Protein AF-0000000084752776 (afdb_homodimer)

Foldseek 3Di:
DVVVLVVQCVVQVVVVHHSVVVVVVVVVDDDDDPCRVVVVVVVVPPQDAPDPFPCSSVVVVLVVLVLVLLVLLLVLLCCQLVDPPDALVSLLVSLLSNLVSLVVLLVSLCCLQVPGDLVSCVPRVVVVPPDDPLLSCSLLSSLLQLAALVLQAFPVLVVVADPDHDLVSSVVRGLSQQLAADPVVRDGDPNVVVSCVVCVVVSSVSNVVSPCRHNQSSVVVHDPNDPSSLVSLVSSQCSSLASSLVSVLVSCCSNPVDPPPPDPCPSVVSVSLSSQSNRSLRGSHVVSDDPVCSNCGNPDPPD/DVVVLVVQCVVQVVVVHHSVVVVVVVVVDDDDDPCRVVVVVVVVPPQDAPDPFPCSSVVVVLVVLVLVLLVLLLVLLCCQLVDPPDALVSLLVSLLSNLVSLVVLLVCLCCLLVPGDLVSCVPRVVVCPPDDPLLSCSLLSSLLQLAALVLQAFPVLVVVADPDHDLVSSVVRGLSQLLAADPVVRDGDPNVVVSCVVCVVVSSVSSVVSPCRHNQSSVVVHDPRDPSSLVSLVSSQCSSLASSLVSVLVSCCSNPVDPPPPDPCPPVVSVSLSSQSNRSLRGSHVVSDDPVCSNCGNPDPPD

Structure (mmCIF, N/CA/C/O backbone):
data_AF-0000000084752776-model_v1
#
loop_
_entity.id
_entity.type
_entity.pdbx_description
1 polymer 'Tryptophan 23-dioxygenase'
#
loop_
_atom_site.group_PDB
_atom_site.id
_atom_site.type_symbol
_atom_site.label_atom_id
_atom_site.label_alt_id
_atom_site.label_comp_id
_atom_site.label_asym_id
_atom_site.label_entity_id
_atom_site.label_seq_id
_atom_site.pdbx_PDB_ins_code
_atom_site.Cartn_x
_atom_site.Cartn_y
_atom_site.Cartn_z
_atom_site.occupancy
_atom_site.B_iso_or_equiv
_atom_site.auth_seq_id
_atom_site.auth_comp_id
_atom_site.auth_asym_id
_atom_site.auth_atom_id
_atom_site.pdbx_PDB_model_num
ATOM 1 N N . MET A 1 1 ? -37.875 -9.945 -2.047 1 73.75 1 MET A N 1
ATOM 2 C CA . MET A 1 1 ? -37.656 -9.312 -3.342 1 73.75 1 MET A CA 1
ATOM 3 C C . MET A 1 1 ? -38.594 -8.133 -3.537 1 73.75 1 MET A C 1
ATOM 5 O O . MET A 1 1 ? -38.156 -7.043 -3.928 1 73.75 1 MET A O 1
ATOM 9 N N . THR A 1 2 ? -39.781 -8.414 -3.049 1 79.06 2 THR A N 1
ATOM 10 C CA . THR A 1 2 ? -40.75 -7.344 -3.248 1 79.06 2 THR A CA 1
ATOM 11 C C . THR A 1 2 ? -40.438 -6.16 -2.338 1 79.06 2 THR A C 1
ATOM 13 O O . THR A 1 2 ? -40.5 -5.008 -2.771 1 79.06 2 THR A O 1
ATOM 16 N N . ASP A 1 3 ? -40.062 -6.496 -1.168 1 90.19 3 ASP A N 1
ATOM 17 C CA . ASP A 1 3 ? -39.75 -5.438 -0.215 1 90.19 3 ASP A CA 1
ATOM 18 C C . ASP A 1 3 ? -38.531 -4.633 -0.671 1 90.19 3 ASP A C 1
ATOM 20 O O . ASP A 1 3 ? -38.531 -3.4 -0.626 1 90.19 3 ASP A O 1
ATOM 24 N N . THR A 1 4 ? -37.625 -5.281 -1.154 1 90.88 4 THR A N 1
ATOM 25 C CA . THR A 1 4 ? -36.406 -4.621 -1.638 1 90.88 4 THR A CA 1
ATOM 26 C C . THR A 1 4 ? -36.719 -3.73 -2.836 1 90.88 4 THR A C 1
ATOM 28 O O . THR A 1 4 ? -36.219 -2.611 -2.934 1 90.88 4 THR A O 1
ATOM 31 N N . ILE A 1 5 ? -37.562 -4.168 -3.711 1 90.62 5 ILE A N 1
ATOM 32 C CA . ILE A 1 5 ? -37.938 -3.404 -4.898 1 90.62 5 ILE A CA 1
ATOM 33 C C . ILE A 1 5 ? -38.656 -2.131 -4.48 1 90.62 5 ILE A C 1
ATOM 35 O O . ILE A 1 5 ? -38.406 -1.055 -5.023 1 90.62 5 ILE A O 1
ATOM 39 N N . ASP A 1 6 ? -39.531 -2.328 -3.543 1 92.12 6 ASP A N 1
ATOM 40 C CA . ASP A 1 6 ? -40.25 -1.165 -3.035 1 92.12 6 ASP A CA 1
ATOM 41 C C . ASP A 1 6 ? -39.281 -0.14 -2.438 1 92.12 6 ASP A C 1
ATOM 43 O O . ASP A 1 6 ? -39.469 1.065 -2.627 1 92.12 6 ASP A O 1
ATOM 47 N N . GLN A 1 7 ? -38.344 -0.666 -1.756 1 92.69 7 GLN A N 1
ATOM 48 C CA . GLN A 1 7 ? -37.344 0.21 -1.159 1 92.69 7 GLN A CA 1
ATOM 49 C C . GLN A 1 7 ? -36.531 0.943 -2.234 1 92.69 7 GLN A C 1
ATOM 51 O O . GLN A 1 7 ? -36.219 2.123 -2.08 1 92.69 7 GLN A O 1
ATOM 56 N N . ILE A 1 8 ? -36.281 0.275 -3.311 1 91.94 8 ILE A N 1
ATOM 57 C CA . ILE A 1 8 ? -35.562 0.863 -4.426 1 91.94 8 ILE A CA 1
ATOM 58 C C . ILE A 1 8 ? -36.406 1.953 -5.082 1 91.94 8 ILE A C 1
ATOM 60 O O . ILE A 1 8 ? -35.906 3.057 -5.336 1 91.94 8 ILE A O 1
ATOM 64 N N . ILE A 1 9 ? -37.594 1.617 -5.281 1 91.88 9 ILE A N 1
ATOM 65 C CA . ILE A 1 9 ? -38.5 2.568 -5.906 1 91.88 9 ILE A CA 1
ATOM 66 C C . ILE A 1 9 ? -38.625 3.82 -5.039 1 91.88 9 ILE A C 1
ATOM 68 O O . ILE A 1 9 ? -38.5 4.941 -5.539 1 91.88 9 ILE A O 1
ATOM 72 N N . ASN A 1 10 ? -38.75 3.627 -3.73 1 93.06 10 ASN A N 1
ATOM 73 C CA . ASN A 1 10 ? -38.875 4.746 -2.799 1 93.06 10 ASN A CA 1
ATOM 74 C C . ASN A 1 10 ? -37.594 5.598 -2.783 1 93.06 10 ASN A C 1
ATOM 76 O O . ASN A 1 10 ? -37.688 6.828 -2.756 1 93.06 10 ASN A O 1
ATOM 80 N N . LYS A 1 11 ? -36.5 4.945 -2.771 1 91.94 11 LYS A N 1
ATOM 81 C CA . LYS A 1 11 ? -35.219 5.652 -2.764 1 91.94 11 LYS A CA 1
ATOM 82 C C . LYS A 1 11 ? -35.125 6.617 -3.939 1 91.94 11 LYS A C 1
ATOM 84 O O . LYS A 1 11 ? -34.844 7.805 -3.752 1 91.94 11 LYS A O 1
ATOM 89 N N . TYR A 1 12 ? -35.438 6.137 -5.148 1 91.19 12 TYR A N 1
ATOM 90 C CA . TYR A 1 12 ? -35.25 6.953 -6.34 1 91.19 12 TYR A CA 1
ATOM 91 C C . TYR A 1 12 ? -36.344 8 -6.469 1 91.19 12 TYR A C 1
ATOM 93 O O . TYR A 1 12 ? -36.125 9.102 -6.961 1 91.19 12 TYR A O 1
ATOM 101 N N . GLN A 1 13 ? -37.531 7.625 -6.035 1 91.25 13 GLN A N 1
ATOM 102 C CA . GLN A 1 13 ? -38.594 8.617 -6.016 1 91.25 13 GLN A CA 1
ATOM 103 C C . GLN A 1 13 ? -38.25 9.773 -5.082 1 91.25 13 GLN A C 1
ATOM 105 O O . GLN A 1 13 ? -38.469 10.938 -5.426 1 91.25 13 GLN A O 1
ATOM 110 N N . GLU A 1 14 ? -37.688 9.438 -3.93 1 93.19 14 GLU A N 1
ATOM 111 C CA . GLU A 1 14 ? -37.281 10.453 -2.967 1 93.19 14 GLU A CA 1
ATOM 112 C C . GLU A 1 14 ? -36.188 11.352 -3.537 1 93.19 14 GLU A C 1
ATOM 114 O O . GLU A 1 14 ? -36.094 12.531 -3.195 1 93.19 14 GLU A O 1
ATOM 119 N N . MET A 1 15 ? -35.469 10.812 -4.41 1 93.31 15 MET A N 1
ATOM 120 C CA . MET A 1 15 ? -34.406 11.57 -5.031 1 93.31 15 MET A CA 1
ATOM 121 C C . MET A 1 15 ? -34.906 12.383 -6.211 1 93.31 15 MET A C 1
ATOM 123 O O . MET A 1 15 ? -34.156 13.156 -6.816 1 93.31 15 MET A O 1
ATOM 127 N N . GLY A 1 16 ? -36.156 12.141 -6.535 1 93.12 16 GLY A N 1
ATOM 128 C CA . GLY A 1 16 ? -36.75 12.844 -7.664 1 93.12 16 GLY A CA 1
ATOM 129 C C . GLY A 1 16 ? -36.406 12.203 -9 1 93.12 16 GLY A C 1
ATOM 130 O O . GLY A 1 16 ? -36.438 12.875 -10.039 1 93.12 16 GLY A O 1
ATOM 131 N N . GLU A 1 17 ? -36.031 10.961 -8.852 1 92.44 17 GLU A N 1
ATOM 132 C CA . GLU A 1 17 ? -35.656 10.234 -10.055 1 92.44 17 GLU A CA 1
ATOM 133 C C . GLU A 1 17 ? -36.719 9.203 -10.438 1 92.44 17 GLU A C 1
ATOM 135 O O . GLU A 1 17 ? -37.562 8.844 -9.609 1 92.44 17 GLU A O 1
ATOM 140 N N . ASN A 1 18 ? -36.625 8.781 -11.695 1 92.12 18 ASN A N 1
ATOM 141 C CA . ASN A 1 18 ? -37.531 7.742 -12.18 1 92.12 18 ASN A CA 1
ATOM 142 C C . ASN A 1 18 ? -36.969 6.348 -11.906 1 92.12 18 ASN A C 1
ATOM 144 O O . ASN A 1 18 ? -36.062 5.895 -12.586 1 92.12 18 ASN A O 1
ATOM 148 N N . PRO A 1 19 ? -37.562 5.66 -11.016 1 92.12 19 PRO A N 1
ATOM 149 C CA . PRO A 1 19 ? -37.062 4.332 -10.656 1 92.12 19 PRO A CA 1
ATOM 150 C C . PRO A 1 19 ? -37.031 3.371 -11.844 1 92.12 19 PRO A C 1
ATOM 152 O O . PRO A 1 19 ? -36.156 2.5 -11.922 1 92.12 19 PRO A O 1
ATOM 155 N N . GLU A 1 20 ? -37.906 3.488 -12.664 1 90.5 20 GLU A N 1
ATOM 156 C CA . GLU A 1 20 ? -38 2.6 -13.82 1 90.5 20 GLU A CA 1
ATOM 157 C C . GLU A 1 20 ? -36.719 2.682 -14.656 1 90.5 20 GLU A C 1
ATOM 159 O O . GLU A 1 20 ? -36.25 1.67 -15.188 1 90.5 20 GLU A O 1
ATOM 164 N N . THR A 1 21 ? -36.25 3.789 -14.836 1 91.56 21 THR A N 1
ATOM 165 C CA . THR A 1 21 ? -35.031 3.988 -15.609 1 91.56 21 THR A CA 1
ATOM 166 C C . THR A 1 21 ? -33.875 3.223 -14.984 1 91.56 21 THR A C 1
ATOM 168 O O . THR A 1 21 ? -33.094 2.584 -15.695 1 91.56 21 THR A O 1
ATOM 171 N N . TYR A 1 22 ? -33.75 3.328 -13.75 1 88.31 22 TYR A N 1
ATOM 172 C CA . TYR A 1 22 ? -32.656 2.652 -13.055 1 88.31 22 TYR A CA 1
ATOM 173 C C . TYR A 1 22 ? -32.844 1.14 -13.102 1 88.31 22 TYR A C 1
ATOM 175 O O . TYR A 1 22 ? -31.875 0.4 -13.281 1 88.31 22 TYR A O 1
ATOM 183 N N . LEU A 1 23 ? -34.031 0.71 -12.961 1 90.19 23 LEU A N 1
ATOM 184 C CA . LEU A 1 23 ? -34.312 -0.716 -13.062 1 90.19 23 LEU A CA 1
ATOM 185 C C . LEU A 1 23 ? -34.031 -1.225 -14.477 1 90.19 23 LEU A C 1
ATOM 187 O O . LEU A 1 23 ? -33.469 -2.311 -14.641 1 90.19 23 LEU A O 1
ATOM 191 N N . GLN A 1 24 ? -34.375 -0.447 -15.469 1 89.19 24 GLN A N 1
ATOM 192 C CA . GLN A 1 24 ? -34.031 -0.801 -16.844 1 89.19 24 GLN A CA 1
ATOM 193 C C . GLN A 1 24 ? -32.531 -0.841 -17.078 1 89.19 24 GLN A C 1
ATOM 195 O O . GLN A 1 24 ? -32.031 -1.688 -17.812 1 89.19 24 GLN A O 1
ATOM 200 N N . GLY A 1 25 ? -31.922 0.096 -16.484 1 88.94 25 GLY A N 1
ATOM 201 C CA . GLY A 1 25 ? -30.469 0.099 -16.562 1 88.94 25 GLY A CA 1
ATOM 202 C C . GLY A 1 25 ? -29.844 -1.157 -15.984 1 88.94 25 GLY A C 1
ATOM 203 O O . GLY A 1 25 ? -28.859 -1.662 -16.531 1 88.94 25 GLY A O 1
ATOM 204 N N . LEU A 1 26 ? -30.391 -1.55 -14.859 1 87.75 26 LEU A N 1
ATOM 205 C CA . LEU A 1 26 ? -29.875 -2.748 -14.195 1 87.75 26 LEU A CA 1
ATOM 206 C C . LEU A 1 26 ? -29.922 -3.949 -15.141 1 87.75 26 LEU A C 1
ATOM 208 O O . LEU A 1 26 ? -29.094 -4.852 -15.047 1 87.75 26 LEU A O 1
ATOM 212 N N . LEU A 1 27 ? -30.875 -3.912 -16.031 1 87.19 27 LEU A N 1
ATOM 213 C CA . LEU A 1 27 ? -31.016 -4.992 -17 1 87.19 27 LEU A CA 1
ATOM 214 C C . LEU A 1 27 ? -29.781 -5.07 -17.906 1 87.19 27 LEU A C 1
ATOM 216 O O . LEU A 1 27 ? -29.438 -6.148 -18.406 1 87.19 27 LEU A O 1
ATOM 220 N N . HIS A 1 28 ? -29.156 -3.998 -18.125 1 88.56 28 HIS A N 1
ATOM 221 C CA . HIS A 1 28 ? -28.031 -3.928 -19.062 1 88.56 28 HIS A CA 1
ATOM 222 C C . HIS A 1 28 ? -26.719 -3.738 -18.328 1 88.56 28 HIS A C 1
ATOM 224 O O . HIS A 1 28 ? -25.641 -3.721 -18.953 1 88.56 28 HIS A O 1
ATOM 230 N N . ALA A 1 29 ? -26.797 -3.521 -17.047 1 86.25 29 ALA A N 1
ATOM 231 C CA . ALA A 1 29 ? -25.594 -3.24 -16.266 1 86.25 29 ALA A CA 1
ATOM 232 C C . ALA A 1 29 ? -24.688 -4.465 -16.203 1 86.25 29 ALA A C 1
ATOM 234 O O . ALA A 1 29 ? -25.156 -5.578 -15.961 1 86.25 29 ALA A O 1
ATOM 235 N N . ALA A 1 30 ? -23.484 -4.238 -16.5 1 87.12 30 ALA A N 1
ATOM 236 C CA . ALA A 1 30 ? -22.484 -5.305 -16.344 1 87.12 30 ALA A CA 1
ATOM 237 C C . ALA A 1 30 ? -22.016 -5.41 -14.898 1 87.12 30 ALA A C 1
ATOM 239 O O . ALA A 1 30 ? -21.781 -4.395 -14.234 1 87.12 30 ALA A O 1
ATOM 240 N N . PRO A 1 31 ? -21.891 -6.625 -14.43 1 87.62 31 PRO A N 1
ATOM 241 C CA . PRO A 1 31 ? -21.328 -6.777 -13.078 1 87.62 31 PRO A CA 1
ATOM 242 C C . PRO A 1 31 ? -19.906 -6.258 -12.961 1 87.62 31 PRO A C 1
ATOM 244 O O . PRO A 1 31 ? -19.125 -6.383 -13.906 1 87.62 31 PRO A O 1
ATOM 247 N N . ILE A 1 32 ? -19.609 -5.668 -11.836 1 90.56 32 ILE A N 1
ATOM 248 C CA . ILE A 1 32 ? -18.297 -5.074 -11.617 1 90.56 32 ILE A CA 1
ATOM 249 C C . ILE A 1 32 ? -17.266 -6.176 -11.398 1 90.56 32 ILE A C 1
ATOM 251 O O . ILE A 1 32 ? -17.594 -7.242 -10.867 1 90.56 32 ILE A O 1
ATOM 255 N N . THR A 1 33 ? -16.094 -5.973 -11.883 1 92.44 33 THR A N 1
ATOM 256 C CA . THR A 1 33 ? -14.977 -6.891 -11.68 1 92.44 33 THR A CA 1
ATOM 257 C C . THR A 1 33 ? -13.984 -6.336 -10.664 1 92.44 33 THR A C 1
ATOM 259 O O . THR A 1 33 ? -14 -5.141 -10.367 1 92.44 33 THR A O 1
ATOM 262 N N . TYR A 1 34 ? -13.141 -7.215 -10.156 1 95.38 34 TYR A N 1
ATOM 263 C CA . TYR A 1 34 ? -12.125 -6.836 -9.172 1 95.38 34 TYR A CA 1
ATOM 264 C C . TYR A 1 34 ? -11.195 -5.766 -9.727 1 95.38 34 TYR A C 1
ATOM 266 O O . TYR A 1 34 ? -10.922 -4.766 -9.062 1 95.38 34 TYR A O 1
ATOM 274 N N . TRP A 1 35 ? -10.719 -5.91 -10.945 1 96.38 35 TRP A N 1
ATOM 275 C CA . TRP A 1 35 ? -9.719 -5 -11.492 1 96.38 35 TRP A CA 1
ATOM 276 C C . TRP A 1 35 ? -10.336 -3.641 -11.805 1 96.38 35 TRP A C 1
ATOM 278 O O . TRP A 1 35 ? -9.656 -2.615 -11.742 1 96.38 35 TRP A O 1
ATOM 288 N N . ASP A 1 36 ? -11.602 -3.6 -12.086 1 95 36 ASP A N 1
ATOM 289 C CA . ASP A 1 36 ? -12.273 -2.316 -12.289 1 95 36 ASP A CA 1
ATOM 290 C C . ASP A 1 36 ? -12.516 -1.61 -10.953 1 95 36 ASP A C 1
ATOM 292 O O . ASP A 1 36 ? -12.344 -0.395 -10.852 1 95 36 ASP A O 1
ATOM 296 N N . TYR A 1 37 ? -12.953 -2.365 -9.984 1 96.19 37 TYR A N 1
ATOM 297 C CA . TYR A 1 37 ? -13.281 -1.825 -8.672 1 96.19 37 TYR A CA 1
ATOM 298 C C . TYR A 1 37 ? -12.047 -1.275 -7.98 1 96.19 37 TYR A C 1
ATOM 300 O O . TYR A 1 37 ? -12.086 -0.196 -7.383 1 96.19 37 TYR A O 1
ATOM 308 N N . ILE A 1 38 ? -10.898 -1.976 -8.094 1 96.19 38 ILE A N 1
ATOM 309 C CA . ILE A 1 38 ? -9.672 -1.632 -7.395 1 96.19 38 ILE A CA 1
ATOM 310 C C . ILE A 1 38 ? -8.828 -0.698 -8.258 1 96.19 38 ILE A C 1
ATOM 312 O O . ILE A 1 38 ? -7.922 -0.025 -7.758 1 96.19 38 ILE A O 1
ATOM 316 N N . GLY A 1 39 ? -9.078 -0.619 -9.555 1 97.31 39 GLY A N 1
ATOM 317 C CA . GLY A 1 39 ? -8.211 0.114 -10.469 1 97.31 39 GLY A CA 1
ATOM 318 C C . GLY A 1 39 ? -6.855 -0.533 -10.648 1 97.31 39 GLY A C 1
ATOM 319 O O . GLY A 1 39 ? -5.832 0.154 -10.664 1 97.31 39 GLY A O 1
ATOM 320 N N . VAL A 1 40 ? -6.855 -1.887 -10.859 1 97.44 40 VAL A N 1
ATOM 321 C CA . VAL A 1 40 ? -5.633 -2.68 -10.797 1 97.44 40 VAL A CA 1
ATOM 322 C C . VAL A 1 40 ? -4.695 -2.268 -11.93 1 97.44 40 VAL A C 1
ATOM 324 O O . VAL A 1 40 ? -3.51 -2.016 -11.703 1 97.44 40 VAL A O 1
ATOM 327 N N . ASP A 1 41 ? -5.23 -2.131 -13.148 1 97.5 41 ASP A N 1
ATOM 328 C CA . ASP A 1 41 ? -4.383 -1.854 -14.305 1 97.5 41 ASP A CA 1
ATOM 329 C C . ASP A 1 41 ? -3.684 -0.505 -14.156 1 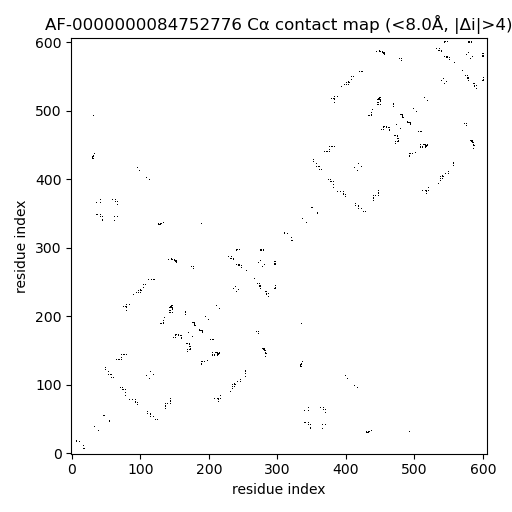97.5 41 ASP A C 1
ATOM 331 O O . ASP A 1 41 ? -2.471 -0.403 -14.359 1 97.5 41 ASP A O 1
ATOM 335 N N . THR A 1 42 ? -4.418 0.521 -13.805 1 97.88 42 THR A N 1
ATOM 336 C CA . THR A 1 42 ? -3.838 1.845 -13.609 1 97.88 42 THR A CA 1
ATOM 337 C C . THR A 1 42 ? -2.867 1.844 -12.43 1 97.88 42 THR A C 1
ATOM 339 O O . THR A 1 42 ? -1.751 2.355 -12.539 1 97.88 42 THR A O 1
ATOM 342 N N . LEU A 1 43 ? -3.273 1.238 -11.336 1 98.5 43 LEU A N 1
ATOM 343 C CA . LEU A 1 43 ? -2.457 1.155 -10.133 1 98.5 43 LEU A CA 1
ATOM 344 C C . LEU A 1 43 ? -1.09 0.554 -10.438 1 98.5 43 LEU A C 1
ATOM 346 O O . LEU A 1 43 ? -0.059 1.116 -10.062 1 98.5 43 LEU A O 1
ATOM 350 N N . LEU A 1 44 ? -1.061 -0.551 -11.172 1 97.81 44 LEU A N 1
ATOM 351 C CA . LEU A 1 44 ? 0.166 -1.306 -11.406 1 97.81 44 LEU A CA 1
ATOM 352 C C . LEU A 1 44 ? 0.979 -0.684 -12.531 1 97.81 44 LEU A C 1
ATOM 354 O O . LEU A 1 44 ? 2.123 -1.078 -12.773 1 97.81 44 LEU A O 1
ATOM 358 N N . SER A 1 45 ? 0.412 0.328 -13.18 1 97.25 45 SER A N 1
ATOM 359 C CA . SER A 1 45 ? 1.129 1.008 -14.25 1 97.25 45 SER A CA 1
ATOM 360 C C . SER A 1 45 ? 1.832 2.26 -13.742 1 97.25 45 SER A C 1
ATOM 362 O O . SER A 1 45 ? 2.621 2.875 -14.461 1 97.25 45 SER A O 1
ATOM 364 N N . LEU A 1 46 ? 1.683 2.602 -12.539 1 97.56 46 LEU A N 1
ATOM 365 C CA . LEU A 1 46 ? 2.158 3.873 -12 1 97.56 46 LEU A CA 1
ATOM 366 C C . LEU A 1 46 ? 3.645 3.801 -11.672 1 97.56 46 LEU A C 1
ATOM 368 O O . LEU A 1 46 ? 4.285 4.828 -11.438 1 97.56 46 LEU A O 1
ATOM 372 N N . GLN A 1 47 ? 4.23 2.607 -11.562 1 97.75 47 GLN A N 1
ATOM 373 C CA . GLN A 1 47 ? 5.656 2.471 -11.281 1 97.75 47 GLN A CA 1
ATOM 374 C C . GLN A 1 47 ? 6.488 2.697 -12.539 1 97.75 47 GLN A C 1
ATOM 376 O O . GLN A 1 47 ? 6.625 1.793 -13.367 1 97.75 47 GLN A O 1
ATOM 381 N N . ARG A 1 48 ? 7.074 3.881 -12.68 1 95.75 48 ARG A N 1
ATOM 382 C CA . ARG A 1 48 ? 7.852 4.277 -13.852 1 95.75 48 ARG A CA 1
ATOM 383 C C . ARG A 1 48 ? 9.273 4.66 -13.469 1 95.75 48 ARG A C 1
ATOM 385 O O . ARG A 1 48 ? 9.602 5.844 -13.391 1 95.75 48 ARG A O 1
ATOM 392 N N . PRO A 1 49 ? 10.102 3.654 -13.266 1 96.06 49 PRO A N 1
ATOM 393 C CA . PRO A 1 49 ? 11.484 3.949 -12.898 1 96.06 49 PRO A CA 1
ATOM 394 C C . PRO A 1 49 ? 12.219 4.773 -13.953 1 96.06 49 PRO A C 1
ATOM 396 O O . PRO A 1 49 ? 11.922 4.656 -15.148 1 96.06 49 PRO A O 1
ATOM 399 N N . ARG A 1 50 ? 13.227 5.574 -13.562 1 94.5 50 ARG A N 1
ATOM 400 C CA . ARG A 1 50 ? 14 6.453 -14.43 1 94.5 50 ARG A CA 1
ATOM 401 C C . ARG A 1 50 ? 15.359 5.852 -14.742 1 94.5 50 ARG A C 1
ATOM 403 O O . ARG A 1 50 ? 16.125 6.418 -15.531 1 94.5 50 ARG A O 1
ATOM 410 N N . THR A 1 51 ? 15.68 4.773 -14.039 1 95.38 51 THR A N 1
ATOM 411 C CA . THR A 1 51 ? 16.953 4.082 -14.219 1 95.38 51 THR A CA 1
ATOM 412 C C . THR A 1 51 ? 16.734 2.586 -14.43 1 95.38 51 THR A C 1
ATOM 414 O O . THR A 1 51 ? 15.625 2.08 -14.211 1 95.38 51 THR A O 1
ATOM 417 N N . PRO A 1 52 ? 17.719 1.88 -14.93 1 94.75 52 PRO A N 1
ATOM 418 C CA . PRO A 1 52 ? 17.562 0.436 -15.133 1 94.75 52 PRO A CA 1
ATOM 419 C C . PRO A 1 52 ? 17.719 -0.358 -13.836 1 94.75 52 PRO A C 1
ATOM 421 O O . PRO A 1 52 ? 17.594 -1.586 -13.844 1 94.75 52 PRO A O 1
ATOM 424 N N . PHE A 1 53 ? 17.969 0.316 -12.719 1 95 53 PHE A N 1
ATOM 425 C CA . PHE A 1 53 ? 18.172 -0.381 -11.453 1 95 53 PHE A CA 1
ATOM 426 C C . PHE A 1 53 ? 16.859 -0.964 -10.953 1 95 53 PHE A C 1
ATOM 428 O O . PHE A 1 53 ? 15.867 -0.245 -10.812 1 95 53 PHE A O 1
ATOM 435 N N . LYS A 1 54 ? 16.812 -2.262 -10.625 1 95.56 54 LYS A N 1
ATOM 436 C CA . LYS A 1 54 ? 15.594 -2.986 -10.258 1 95.56 54 LYS A CA 1
ATOM 437 C C . LYS A 1 54 ? 15.023 -2.465 -8.945 1 95.56 54 LYS A C 1
ATOM 439 O O . LYS A 1 54 ? 13.805 -2.396 -8.773 1 95.56 54 LYS A O 1
ATOM 444 N N . ASP A 1 55 ? 15.836 -2.006 -8.078 1 95.69 55 ASP A N 1
ATOM 445 C CA . ASP A 1 55 ? 15.375 -1.61 -6.75 1 95.69 55 ASP A CA 1
ATOM 446 C C . ASP A 1 55 ? 14.68 -0.252 -6.793 1 95.69 55 ASP A C 1
ATOM 448 O O . ASP A 1 55 ? 14 0.136 -5.84 1 95.69 55 ASP A O 1
ATOM 452 N N . GLU A 1 56 ? 14.867 0.527 -7.875 1 96.38 56 GLU A N 1
ATOM 453 C CA . GLU A 1 56 ? 14.109 1.77 -8.016 1 96.38 56 GLU A CA 1
ATOM 454 C C . GLU A 1 56 ? 12.609 1.505 -8.016 1 96.38 56 GLU A C 1
ATOM 456 O O . GLU A 1 56 ? 11.836 2.299 -7.48 1 96.38 56 GLU A O 1
ATOM 461 N N . THR A 1 57 ? 12.258 0.362 -8.602 1 97.25 57 THR A N 1
ATOM 462 C CA . THR A 1 57 ? 10.844 -0.01 -8.609 1 97.25 57 THR A CA 1
ATOM 463 C C . THR A 1 57 ? 10.336 -0.226 -7.188 1 97.25 57 THR A C 1
ATOM 465 O O . THR A 1 57 ? 9.234 0.208 -6.848 1 97.25 57 THR A O 1
ATOM 468 N N . ILE A 1 58 ? 11.086 -0.858 -6.359 1 96.25 58 ILE A N 1
ATOM 469 C CA . ILE A 1 58 ? 10.719 -1.09 -4.969 1 96.25 58 ILE A CA 1
ATOM 470 C C . ILE A 1 58 ? 10.562 0.246 -4.246 1 96.25 58 ILE A C 1
ATOM 472 O O . ILE A 1 58 ? 9.641 0.427 -3.453 1 96.25 58 ILE A O 1
ATOM 476 N N . PHE A 1 59 ? 11.477 1.213 -4.555 1 95.94 59 PHE A N 1
ATOM 477 C CA . PHE A 1 59 ? 11.438 2.545 -3.961 1 95.94 59 PHE A CA 1
ATOM 478 C C . PHE A 1 59 ? 10.117 3.24 -4.285 1 95.94 59 PHE A C 1
ATOM 480 O O . PHE A 1 59 ? 9.477 3.816 -3.404 1 95.94 59 PHE A O 1
ATOM 487 N N . ILE A 1 60 ? 9.711 3.145 -5.496 1 97.31 60 ILE A N 1
ATOM 488 C CA . ILE A 1 60 ? 8.477 3.77 -5.945 1 97.31 60 ILE A CA 1
ATOM 489 C C . ILE A 1 60 ? 7.281 3.105 -5.258 1 97.31 60 ILE A C 1
ATOM 491 O O . ILE A 1 60 ? 6.414 3.787 -4.711 1 97.31 60 ILE A O 1
ATOM 495 N N . LEU A 1 61 ? 7.27 1.792 -5.273 1 97.81 61 LEU A N 1
ATOM 496 C CA . LEU A 1 61 ? 6.172 1.03 -4.688 1 97.81 61 LEU A CA 1
ATOM 497 C C . LEU A 1 61 ? 6.035 1.331 -3.199 1 97.81 61 LEU A C 1
ATOM 499 O O . LEU A 1 61 ? 4.922 1.489 -2.691 1 97.81 61 LEU A O 1
ATOM 503 N N . TYR A 1 62 ? 7.137 1.414 -2.502 1 96.12 62 TYR A N 1
ATOM 504 C CA . TYR A 1 62 ? 7.133 1.718 -1.076 1 96.12 62 TYR A CA 1
ATOM 505 C C . TYR A 1 62 ? 6.473 3.062 -0.806 1 96.12 62 TYR A C 1
ATOM 507 O O . TYR A 1 62 ? 5.637 3.182 0.093 1 96.12 62 TYR A O 1
ATOM 515 N N . HIS A 1 63 ? 6.859 4.051 -1.578 1 97 63 HIS A N 1
ATOM 516 C CA . HIS A 1 63 ? 6.305 5.383 -1.372 1 97 63 HIS A CA 1
ATOM 517 C C . HIS A 1 63 ? 4.824 5.43 -1.738 1 97 63 HIS A C 1
ATOM 519 O O . HIS A 1 63 ? 4.051 6.168 -1.125 1 97 63 HIS A O 1
ATOM 525 N N . GLN A 1 64 ? 4.41 4.645 -2.732 1 98.25 64 GLN A N 1
ATOM 526 C CA . GLN A 1 64 ? 2.994 4.562 -3.08 1 98.25 64 GLN A CA 1
ATOM 527 C C . GLN A 1 64 ? 2.188 3.922 -1.954 1 98.25 64 GLN A C 1
ATOM 529 O O . GLN A 1 64 ? 1.099 4.395 -1.618 1 98.25 64 GLN A O 1
ATOM 534 N N . VAL A 1 65 ? 2.689 2.844 -1.346 1 97.62 65 VAL A N 1
ATOM 535 C CA . VAL A 1 65 ? 2.045 2.24 -0.184 1 97.62 65 VAL A CA 1
ATOM 536 C C . VAL A 1 65 ? 1.932 3.27 0.938 1 97.62 65 VAL A C 1
ATOM 538 O O . VAL A 1 65 ? 0.885 3.385 1.58 1 97.62 65 VAL A O 1
ATOM 541 N N . THR A 1 66 ? 3.014 4.047 1.157 1 96.94 66 THR A N 1
ATOM 542 C CA . THR A 1 66 ? 3.033 5.078 2.191 1 96.94 66 THR A CA 1
ATOM 543 C C . THR A 1 66 ? 1.927 6.102 1.958 1 96.94 66 THR A C 1
ATOM 545 O O . THR A 1 66 ? 1.178 6.434 2.879 1 96.94 66 THR A O 1
ATOM 548 N N . GLU A 1 67 ? 1.784 6.562 0.713 1 98.44 67 GLU A N 1
ATOM 549 C CA . GLU A 1 67 ? 0.755 7.543 0.373 1 98.44 67 GLU A CA 1
ATOM 550 C C . GLU A 1 67 ? -0.642 6.98 0.623 1 98.44 67 GLU A C 1
ATOM 552 O O . GLU A 1 67 ? -1.531 7.699 1.086 1 98.44 67 GLU A O 1
ATOM 557 N N . LEU A 1 68 ? -0.838 5.723 0.295 1 98.5 68 LEU A N 1
ATOM 558 C CA . LEU A 1 68 ? -2.146 5.109 0.5 1 98.5 68 LEU A CA 1
ATOM 559 C C . LEU A 1 68 ? -2.463 4.992 1.986 1 98.5 68 LEU A C 1
ATOM 561 O O . LEU A 1 68 ? -3.602 5.219 2.402 1 98.5 68 LEU A O 1
ATOM 565 N N . LEU A 1 69 ? -1.478 4.621 2.82 1 97.62 69 LEU A N 1
ATOM 566 C CA . LEU A 1 69 ? -1.675 4.531 4.262 1 97.62 69 LEU A CA 1
ATOM 567 C C . LEU A 1 69 ? -1.978 5.906 4.855 1 97.62 69 LEU A C 1
ATOM 569 O O . LEU A 1 69 ? -2.832 6.031 5.734 1 97.62 69 LEU A O 1
ATOM 573 N N . LEU A 1 70 ? -1.281 6.945 4.348 1 98.5 70 LEU A N 1
ATOM 574 C CA . LEU A 1 70 ? -1.55 8.305 4.801 1 98.5 70 LEU A CA 1
ATOM 575 C C . LEU A 1 70 ? -2.961 8.734 4.418 1 98.5 70 LEU A C 1
ATOM 577 O O . LEU A 1 70 ? -3.633 9.43 5.188 1 98.5 70 LEU A O 1
ATOM 581 N N . LYS A 1 71 ? -3.377 8.336 3.281 1 98.56 71 LYS A N 1
ATOM 582 C CA . LYS A 1 71 ? -4.742 8.656 2.865 1 98.56 71 LYS A CA 1
ATOM 583 C C . LYS A 1 71 ? -5.766 7.977 3.771 1 98.56 71 LYS A C 1
ATOM 585 O O . LYS A 1 71 ? -6.816 8.547 4.066 1 98.56 71 LYS A O 1
ATOM 590 N N . MET A 1 72 ? -5.496 6.711 4.184 1 97.62 72 MET A N 1
ATOM 591 C CA . MET A 1 72 ? -6.379 6.035 5.129 1 97.62 72 MET A CA 1
ATOM 592 C C . MET A 1 72 ? -6.52 6.84 6.414 1 97.62 72 MET A C 1
ATOM 594 O O . MET A 1 72 ? -7.629 7.027 6.918 1 97.62 72 MET A O 1
ATOM 598 N N . MET A 1 73 ? -5.398 7.336 6.906 1 98.25 73 MET A N 1
ATOM 599 C CA . MET A 1 73 ? -5.41 8.125 8.133 1 98.25 73 MET A CA 1
ATOM 600 C C . MET A 1 73 ? -6.211 9.406 7.953 1 98.25 73 MET A C 1
ATOM 602 O O . MET A 1 73 ? -7.07 9.727 8.773 1 98.25 73 MET A O 1
ATOM 606 N N . ARG A 1 74 ? -5.906 10.086 6.887 1 98.56 74 ARG A N 1
ATOM 607 C CA . ARG A 1 74 ? -6.617 11.328 6.605 1 98.56 74 ARG A CA 1
ATOM 608 C C . ARG A 1 74 ? -8.117 11.094 6.5 1 98.56 74 ARG A C 1
ATOM 610 O O . ARG A 1 74 ? -8.914 11.875 7.023 1 98.56 74 ARG A O 1
ATOM 617 N N . HIS A 1 75 ? -8.492 10 5.859 1 97.81 75 HIS A N 1
ATOM 618 C CA . HIS A 1 75 ? -9.891 9.625 5.684 1 97.81 75 HIS A CA 1
ATOM 619 C C . HIS A 1 75 ? -10.586 9.461 7.027 1 97.81 75 HIS A C 1
ATOM 621 O O . HIS A 1 75 ? -11.711 9.938 7.219 1 97.81 75 HIS A O 1
ATOM 627 N N . GLU A 1 76 ? -9.93 8.805 7.969 1 97.5 76 GLU A N 1
ATOM 628 C CA . GLU A 1 76 ? -10.484 8.609 9.305 1 97.5 76 GLU A CA 1
ATOM 629 C C . GLU A 1 76 ? -10.602 9.938 10.047 1 97.5 76 GLU A C 1
ATOM 631 O O . GLU A 1 76 ? -11.641 10.242 10.641 1 97.5 76 GLU A O 1
ATOM 636 N N . LEU A 1 77 ? -9.562 10.734 9.984 1 98.62 77 LEU A N 1
ATOM 637 C CA . LEU A 1 77 ? -9.477 11.969 10.758 1 98.62 77 LEU A CA 1
ATOM 638 C C . LEU A 1 77 ? -10.5 12.992 10.25 1 98.62 77 LEU A C 1
ATOM 640 O O . LEU A 1 77 ? -11.094 13.719 11.047 1 98.62 77 LEU A O 1
ATOM 644 N N . GLU A 1 78 ? -10.695 13.055 8.961 1 98.38 78 GLU A N 1
ATOM 645 C CA . GLU A 1 78 ? -11.656 13.992 8.383 1 98.38 78 GLU A CA 1
ATOM 646 C C . GLU A 1 78 ? -13.07 13.711 8.891 1 98.38 78 GLU A C 1
ATOM 648 O O . GLU A 1 78 ? -13.859 14.641 9.07 1 98.38 78 GLU A O 1
ATOM 653 N N . GLN A 1 79 ? -13.383 12.445 9.148 1 96.81 79 GLN A N 1
ATOM 654 C CA . GLN A 1 79 ? -14.703 12.086 9.656 1 96.81 79 GLN A CA 1
ATOM 655 C C . GLN A 1 79 ? -14.906 12.594 11.078 1 96.81 79 GLN A C 1
ATOM 657 O O . GLN A 1 79 ? -16.047 12.812 11.508 1 96.81 79 GLN A O 1
ATOM 662 N N . LEU A 1 80 ? -13.828 12.727 11.805 1 97.38 80 LEU A N 1
ATOM 663 C CA . LEU A 1 80 ? -13.914 13.25 13.164 1 97.38 80 LEU A CA 1
ATOM 664 C C . LEU A 1 80 ? -13.945 14.773 13.164 1 97.38 80 LEU A C 1
ATOM 666 O O . LEU A 1 80 ? -14.781 15.383 13.836 1 97.38 80 LEU A O 1
ATOM 670 N N . VAL A 1 81 ? -13.109 15.375 12.359 1 97.62 81 VAL A N 1
ATOM 671 C CA . VAL A 1 81 ? -12.891 16.812 12.359 1 97.62 81 VAL A CA 1
ATOM 672 C C . VAL A 1 81 ? -14.094 17.531 11.742 1 97.62 81 VAL A C 1
ATOM 674 O O . VAL A 1 81 ? -14.516 18.578 12.211 1 97.62 81 VAL A O 1
ATOM 677 N N . TYR A 1 82 ? -14.711 16.938 10.727 1 96.06 82 TYR A N 1
ATOM 678 C CA . TYR A 1 82 ? -15.797 17.594 10.008 1 96.06 82 TYR A CA 1
ATOM 679 C C . TYR A 1 82 ? -17.141 17.234 10.625 1 96.06 82 TYR A C 1
ATOM 681 O O . TYR A 1 82 ? -18.188 17.734 10.188 1 96.06 82 TYR A O 1
ATOM 689 N N . ARG A 1 83 ? -17.109 16.453 11.625 1 92.69 83 ARG A N 1
ATOM 690 C CA . ARG A 1 83 ? -18.359 16.062 12.273 1 92.69 83 ARG A CA 1
ATOM 691 C C . ARG A 1 83 ? -18.609 16.891 13.531 1 92.69 83 ARG A C 1
ATOM 693 O O . ARG A 1 83 ? -17.672 17.172 14.289 1 92.69 83 ARG A O 1
ATOM 700 N N . GLU A 1 84 ? -19.859 17.203 13.719 1 89.81 84 GLU A N 1
ATOM 701 C CA . GLU A 1 84 ? -20.25 17.875 14.961 1 89.81 84 GLU A CA 1
ATOM 702 C C . GLU A 1 84 ? -20.609 16.859 16.031 1 89.81 84 GLU A C 1
ATOM 704 O O . GLU A 1 84 ? -21.188 15.812 15.742 1 89.81 84 GLU A O 1
ATOM 709 N N . GLY A 1 85 ? -20.25 17.078 17.266 1 86.69 85 GLY A N 1
ATOM 710 C CA . GLY A 1 85 ? -20.672 16.266 18.391 1 86.69 85 GLY A CA 1
ATOM 711 C C . GLY A 1 85 ? -20.016 14.898 18.422 1 86.69 85 GLY A C 1
ATOM 712 O O . GLY A 1 85 ? -20.688 13.883 18.641 1 86.69 85 GLY A O 1
ATOM 713 N N . VAL A 1 86 ? -18.75 14.875 18.219 1 88.69 86 VAL A N 1
ATOM 714 C CA . VAL A 1 86 ? -18.016 13.617 18.266 1 88.69 86 VAL A CA 1
ATOM 715 C C . VAL A 1 86 ? -17.922 13.133 19.719 1 88.69 86 VAL A C 1
ATOM 717 O O . VAL A 1 86 ? -17.578 13.898 20.609 1 88.69 86 VAL A O 1
ATOM 720 N N . ASP A 1 87 ? -18.391 11.852 19.906 1 88.75 87 ASP A N 1
ATOM 721 C CA . ASP A 1 87 ? -18.219 11.312 21.25 1 88.75 87 ASP A CA 1
ATOM 722 C C . ASP A 1 87 ? -16.906 10.57 21.391 1 88.75 87 ASP A C 1
ATOM 724 O O . ASP A 1 87 ? -16.188 10.359 20.406 1 88.75 87 ASP A O 1
ATOM 728 N N . TRP A 1 88 ? -16.609 10.18 22.672 1 91.88 88 TRP A N 1
ATOM 729 C CA . TRP A 1 88 ? -15.297 9.633 22.969 1 91.88 88 TRP A CA 1
ATOM 730 C C . TRP A 1 88 ? -15.125 8.258 22.328 1 91.88 88 TRP A C 1
ATOM 732 O O . TRP A 1 88 ? -14.016 7.895 21.922 1 91.88 88 TRP A O 1
ATOM 742 N N . GLU A 1 89 ? -16.203 7.504 22.141 1 92 89 GLU A N 1
ATOM 743 C CA . GLU A 1 89 ? -16.109 6.168 21.547 1 92 89 GLU A CA 1
ATOM 744 C C . GLU A 1 89 ? -15.766 6.238 20.062 1 92 89 GLU A C 1
ATOM 746 O O . GLU A 1 89 ? -14.945 5.457 19.578 1 92 89 GLU A O 1
ATOM 751 N N . GLN A 1 90 ? -16.406 7.168 19.406 1 92.25 90 GLN A N 1
ATOM 752 C CA . GLN A 1 90 ? -16.125 7.367 17.984 1 92.25 90 GLN A CA 1
ATOM 753 C C . GLN A 1 90 ? -14.68 7.809 17.766 1 92.25 90 GLN A C 1
ATOM 755 O O . GLN A 1 90 ? -14 7.301 16.875 1 92.25 90 GLN A O 1
ATOM 760 N N . MET A 1 91 ? -14.266 8.742 18.578 1 96.19 91 MET A N 1
ATOM 761 C CA . MET A 1 91 ? -12.891 9.227 18.469 1 96.19 91 MET A CA 1
ATOM 762 C C . MET A 1 91 ? -11.891 8.102 18.734 1 96.19 91 MET A C 1
ATOM 764 O O . MET A 1 91 ? -10.938 7.918 17.984 1 96.19 91 MET A O 1
ATOM 768 N N . ALA A 1 92 ? -12.18 7.332 19.797 1 96.06 92 ALA A N 1
ATOM 769 C CA . ALA A 1 92 ? -11.289 6.223 20.141 1 96.06 92 ALA A CA 1
ATOM 770 C C . ALA A 1 92 ? -11.203 5.211 19 1 96.06 92 ALA A C 1
ATOM 772 O O . ALA A 1 92 ? -10.117 4.758 18.656 1 96.06 92 ALA A O 1
ATOM 773 N N . THR A 1 93 ? -12.297 4.914 18.391 1 94.44 93 THR A N 1
ATOM 774 C CA . THR A 1 93 ? -12.367 3.924 17.328 1 94.44 93 THR A CA 1
ATOM 775 C C . THR A 1 93 ? -11.531 4.367 16.125 1 94.44 93 THR A C 1
ATOM 777 O O . THR A 1 93 ? -10.688 3.617 15.633 1 94.44 93 THR A O 1
ATOM 780 N N . LYS A 1 94 ? -11.727 5.551 15.695 1 96.44 94 LYS A N 1
ATOM 781 C CA . LYS A 1 94 ? -11.062 6.039 14.492 1 96.44 94 LYS A CA 1
ATOM 782 C C . LYS A 1 94 ? -9.578 6.281 14.75 1 96.44 94 LYS A C 1
ATOM 784 O O . LYS A 1 94 ? -8.742 6.004 13.891 1 96.44 94 LYS A O 1
ATOM 789 N N . VAL A 1 95 ? -9.227 6.766 15.914 1 97.88 95 VAL A N 1
ATOM 790 C CA . VAL A 1 95 ? -7.824 7.008 16.234 1 97.88 95 VAL A CA 1
ATOM 791 C C . VAL A 1 95 ? -7.09 5.676 16.375 1 97.88 95 VAL A C 1
ATOM 793 O O . VAL A 1 95 ? -5.926 5.555 16 1 97.88 95 VAL A O 1
ATOM 796 N N . LYS A 1 96 ? -7.762 4.672 16.922 1 96.81 96 LYS A N 1
ATOM 797 C CA . LYS A 1 96 ? -7.156 3.346 16.984 1 96.81 96 LYS A CA 1
ATOM 798 C C . LYS A 1 96 ? -6.828 2.838 15.578 1 96.81 96 LYS A C 1
ATOM 800 O O . LYS A 1 96 ? -5.797 2.193 15.375 1 96.81 96 LYS A O 1
ATOM 805 N N . ARG A 1 97 ? -7.707 3.084 14.633 1 96.31 97 ARG A N 1
ATOM 806 C CA . ARG A 1 97 ? -7.422 2.738 13.242 1 96.31 97 ARG A CA 1
ATOM 807 C C . ARG A 1 97 ? -6.195 3.486 12.734 1 96.31 97 ARG A C 1
ATOM 809 O O . ARG A 1 97 ? -5.332 2.898 12.078 1 96.31 97 ARG A O 1
ATOM 816 N N . CYS A 1 98 ? -6.082 4.734 13.07 1 97.62 98 CYS A N 1
ATOM 817 C CA . CYS A 1 98 ? -4.918 5.523 12.688 1 97.62 98 CYS A CA 1
ATOM 818 C C . CYS A 1 98 ? -3.641 4.945 13.289 1 97.62 98 CYS A C 1
ATOM 820 O O . CYS A 1 98 ? -2.594 4.938 12.641 1 97.62 98 CYS A O 1
ATOM 822 N N . ILE A 1 99 ? -3.744 4.484 14.523 1 97 99 ILE A N 1
ATOM 823 C CA . ILE A 1 99 ? -2.604 3.855 15.188 1 97 99 ILE A CA 1
ATOM 824 C C . ILE A 1 99 ? -2.148 2.637 14.383 1 97 99 ILE A C 1
ATOM 826 O O . ILE A 1 99 ? -0.954 2.457 14.141 1 97 99 ILE A O 1
ATOM 830 N N . ARG A 1 100 ? -3.049 1.853 13.938 1 95.12 100 ARG A N 1
ATOM 831 C CA . ARG A 1 100 ? -2.723 0.666 13.148 1 95.12 100 ARG A CA 1
ATOM 832 C C . ARG A 1 100 ? -2.027 1.045 11.844 1 95.12 100 ARG A C 1
ATOM 834 O O . ARG A 1 100 ? -1.038 0.419 11.461 1 95.12 100 ARG A O 1
ATOM 841 N N . TYR A 1 101 ? -2.578 2.08 11.148 1 96.38 101 TYR A N 1
ATOM 842 C CA . TYR A 1 101 ? -1.954 2.547 9.914 1 96.38 101 TYR A CA 1
ATOM 843 C C . TYR A 1 101 ? -0.539 3.049 10.172 1 96.38 101 TYR A C 1
ATOM 845 O O . TYR A 1 101 ? 0.377 2.775 9.391 1 96.38 101 TYR A O 1
ATOM 853 N N . THR A 1 102 ? -0.343 3.732 11.305 1 96.69 102 THR A N 1
ATOM 854 C CA . THR A 1 102 ? 0.97 4.262 11.648 1 96.69 102 THR A CA 1
ATOM 855 C C . THR A 1 102 ? 1.953 3.133 11.938 1 96.69 102 THR A C 1
ATOM 857 O O . THR A 1 102 ? 3.109 3.186 11.516 1 96.69 102 THR A O 1
ATOM 860 N N . LYS A 1 103 ? 1.502 2.152 12.633 1 94.69 103 LYS A N 1
ATOM 861 C CA . LYS A 1 103 ? 2.361 1.01 12.93 1 94.69 103 LYS A CA 1
ATOM 862 C C . LYS A 1 103 ? 2.789 0.296 11.648 1 94.69 103 LYS A C 1
ATOM 864 O O . LYS A 1 103 ? 3.932 -0.154 11.539 1 94.69 103 LYS A O 1
ATOM 869 N N . MET A 1 104 ? 1.871 0.207 10.766 1 93.38 104 MET A N 1
ATOM 870 C CA . MET A 1 104 ? 2.232 -0.381 9.484 1 93.38 104 MET A CA 1
ATOM 871 C C . MET A 1 104 ? 3.311 0.445 8.789 1 93.38 104 MET A C 1
ATOM 873 O O . MET A 1 104 ? 4.234 -0.109 8.188 1 93.38 104 MET A O 1
ATOM 877 N N . LEU A 1 105 ? 3.189 1.758 8.852 1 94.62 105 LEU A N 1
ATOM 878 C CA . LEU A 1 105 ? 4.203 2.641 8.289 1 94.62 105 LEU A CA 1
ATOM 879 C C . LEU A 1 105 ? 5.559 2.402 8.945 1 94.62 105 LEU A C 1
ATOM 881 O O . LEU A 1 105 ? 6.578 2.301 8.258 1 94.62 105 LEU A O 1
ATOM 885 N N . ILE A 1 106 ? 5.539 2.297 10.227 1 93.69 106 ILE A N 1
ATOM 886 C CA . ILE A 1 106 ? 6.762 2.102 10.992 1 93.69 106 ILE A CA 1
ATOM 887 C C . ILE A 1 106 ? 7.391 0.759 10.625 1 93.69 106 ILE A C 1
ATOM 889 O O . ILE A 1 106 ? 8.594 0.682 10.359 1 93.69 106 ILE A O 1
ATOM 893 N N . ASP A 1 107 ? 6.57 -0.227 10.461 1 88.31 107 ASP A N 1
ATOM 894 C CA . ASP A 1 107 ? 7.055 -1.567 10.141 1 88.31 107 ASP A CA 1
ATOM 895 C C . ASP A 1 107 ? 7.566 -1.641 8.703 1 88.31 107 ASP A C 1
ATOM 897 O O . ASP A 1 107 ? 8.469 -2.426 8.398 1 88.31 107 ASP A O 1
ATOM 901 N N . SER A 1 108 ? 6.996 -0.862 7.91 1 87.38 108 SER A N 1
ATOM 902 C CA . SER A 1 108 ? 7.348 -0.899 6.496 1 87.38 108 SER A CA 1
ATOM 903 C C . SER A 1 108 ? 8.766 -0.391 6.266 1 87.38 108 SER A C 1
ATOM 905 O O . SER A 1 108 ? 9.352 -0.628 5.207 1 87.38 108 SER A O 1
ATOM 907 N N . PHE A 1 109 ? 9.352 0.234 7.227 1 84.12 109 PHE A N 1
ATOM 908 C CA . PHE A 1 109 ? 10.688 0.784 7.066 1 84.12 109 PHE A CA 1
ATOM 909 C C . PHE A 1 109 ? 11.719 -0.33 6.93 1 84.12 109 PHE A C 1
ATOM 911 O O . PHE A 1 109 ? 12.773 -0.138 6.316 1 84.12 109 PHE A O 1
ATOM 918 N N . ALA A 1 110 ? 11.328 -1.493 7.434 1 79.38 110 ALA A N 1
ATOM 919 C CA . ALA A 1 110 ? 12.211 -2.645 7.266 1 79.38 110 ALA A CA 1
ATOM 920 C C . ALA A 1 110 ? 12.383 -3 5.793 1 79.38 110 ALA A C 1
ATOM 922 O O . ALA A 1 110 ? 13.43 -3.506 5.387 1 79.38 110 ALA A O 1
ATOM 923 N N . ILE A 1 111 ? 11.398 -2.656 5.004 1 82.62 111 ILE A N 1
ATOM 924 C CA . ILE A 1 111 ? 11.453 -2.896 3.566 1 82.62 111 ILE A CA 1
ATOM 925 C C . ILE A 1 111 ? 12.531 -2.021 2.934 1 82.62 111 ILE A C 1
ATOM 927 O O . ILE A 1 111 ? 13.258 -2.469 2.043 1 82.62 111 ILE A O 1
ATOM 931 N N . MET A 1 112 ? 12.672 -0.812 3.416 1 81.19 112 MET A N 1
ATOM 932 C CA . MET A 1 112 ? 13.633 0.136 2.854 1 81.19 112 MET A CA 1
ATOM 933 C C . MET A 1 112 ? 15.023 -0.09 3.43 1 81.19 112 MET A C 1
ATOM 935 O O . MET A 1 112 ? 16.016 -0.047 2.701 1 81.19 112 MET A O 1
ATOM 939 N N . LYS A 1 113 ? 15.055 -0.328 4.691 1 81.56 113 LYS A N 1
ATOM 940 C CA . LYS A 1 113 ? 16.344 -0.437 5.359 1 81.56 113 LYS A CA 1
ATOM 941 C C . LYS A 1 113 ? 17.094 -1.681 4.902 1 81.56 113 LYS A C 1
ATOM 943 O O . LYS A 1 113 ? 18.281 -1.606 4.562 1 81.56 113 LYS A O 1
ATOM 948 N N . ASP A 1 114 ? 16.344 -2.76 4.746 1 81.31 114 ASP A N 1
ATOM 949 C CA . ASP A 1 114 ? 17 -4.031 4.445 1 81.31 114 ASP A CA 1
ATOM 950 C C . ASP A 1 114 ? 16.578 -4.547 3.068 1 81.31 114 ASP A C 1
ATOM 952 O O . ASP A 1 114 ? 16.984 -5.637 2.66 1 81.31 114 ASP A O 1
ATOM 956 N N . GLY A 1 115 ? 15.859 -3.711 2.402 1 81.69 115 GLY A N 1
ATOM 957 C CA . GLY A 1 115 ? 15.234 -4.289 1.222 1 81.69 115 GLY A CA 1
ATOM 958 C C . GLY A 1 115 ? 15.742 -3.684 -0.075 1 81.69 115 GLY A C 1
ATOM 959 O O . GLY A 1 115 ? 15.195 -3.959 -1.146 1 81.69 115 GLY A O 1
ATOM 960 N N . MET A 1 116 ? 16.672 -2.822 -0.038 1 88.5 116 MET A N 1
ATOM 961 C CA . MET A 1 116 ? 17.203 -2.252 -1.272 1 88.5 116 MET A CA 1
ATOM 962 C C . MET A 1 116 ? 18.734 -2.32 -1.286 1 88.5 116 MET A C 1
ATOM 964 O O . MET A 1 116 ? 19.375 -2.203 -0.239 1 88.5 116 MET A O 1
ATOM 968 N N . ASP A 1 117 ? 19.25 -2.518 -2.408 1 91.38 117 ASP A N 1
ATOM 969 C CA . ASP A 1 117 ? 20.703 -2.537 -2.572 1 91.38 117 ASP A CA 1
ATOM 970 C C . ASP A 1 117 ? 21.297 -1.145 -2.371 1 91.38 117 ASP A C 1
ATOM 972 O O . ASP A 1 117 ? 20.859 -0.183 -3.012 1 91.38 117 ASP A O 1
ATOM 976 N N . TYR A 1 118 ? 22.266 -1.053 -1.479 1 89.06 118 TYR A N 1
ATOM 977 C CA . TYR A 1 118 ? 22.891 0.217 -1.13 1 89.06 118 TYR A CA 1
ATOM 978 C C . TYR A 1 118 ? 23.5 0.882 -2.359 1 89.06 118 TYR A C 1
ATOM 980 O O . TYR A 1 118 ? 23.281 2.072 -2.6 1 89.06 118 TYR A O 1
ATOM 988 N N . GLY A 1 119 ? 24.281 0.12 -3.068 1 91 119 GLY A N 1
ATOM 989 C CA . GLY A 1 119 ? 24.938 0.657 -4.254 1 91 119 GLY A CA 1
ATOM 990 C C . GLY A 1 119 ? 23.953 1.182 -5.285 1 91 119 GLY A C 1
ATOM 991 O O . GLY A 1 119 ? 24.125 2.279 -5.816 1 91 119 GLY A O 1
ATOM 992 N N . GLU A 1 120 ? 22.875 0.367 -5.574 1 91.81 120 GLU A N 1
ATOM 993 C CA . GLU A 1 120 ? 21.859 0.805 -6.523 1 91.81 120 GLU A CA 1
ATOM 994 C C . GLU A 1 120 ? 21.188 2.092 -6.051 1 91.81 120 GLU A C 1
ATOM 996 O O . GLU A 1 120 ? 20.953 3.008 -6.848 1 91.81 120 GLU A O 1
ATOM 1001 N N . TYR A 1 121 ? 20.938 2.182 -4.797 1 92.44 121 TYR A N 1
ATOM 1002 C CA . TYR A 1 121 ? 20.281 3.359 -4.25 1 92.44 121 TYR A CA 1
ATOM 1003 C C . TYR A 1 121 ? 21.125 4.609 -4.445 1 92.44 121 TYR A C 1
ATOM 1005 O O . TYR A 1 121 ? 20.609 5.668 -4.809 1 92.44 121 TYR A O 1
ATOM 1013 N N . GLN A 1 122 ? 22.406 4.465 -4.227 1 90.5 122 GLN A N 1
ATOM 1014 C CA . GLN A 1 122 ? 23.297 5.609 -4.367 1 90.5 122 GLN A CA 1
ATOM 1015 C C . GLN A 1 122 ? 23.281 6.145 -5.793 1 90.5 122 GLN A C 1
ATOM 1017 O O . GLN A 1 122 ? 23.516 7.34 -6.016 1 90.5 122 GLN A O 1
ATOM 1022 N N . GLU A 1 123 ? 22.922 5.277 -6.664 1 91.5 123 GLU A N 1
ATOM 1023 C CA . GLU A 1 123 ? 22.969 5.668 -8.07 1 91.5 123 GLU A CA 1
ATOM 1024 C C . GLU A 1 123 ? 21.625 6.242 -8.516 1 91.5 123 GLU A C 1
ATOM 1026 O O . GLU A 1 123 ? 21.562 7.371 -9.016 1 91.5 123 GLU A O 1
ATOM 1031 N N . PHE A 1 124 ? 20.531 5.488 -8.234 1 92.31 124 PHE A N 1
ATOM 1032 C CA . PHE A 1 124 ? 19.266 5.938 -8.812 1 92.31 124 PHE A CA 1
ATOM 1033 C C . PHE A 1 124 ? 18.734 7.145 -8.055 1 92.31 124 PHE A C 1
ATOM 1035 O O . PHE A 1 124 ? 17.969 7.945 -8.609 1 92.31 124 PHE A O 1
ATOM 1042 N N . ARG A 1 125 ? 19.125 7.344 -6.824 1 90.12 125 ARG A N 1
ATOM 1043 C CA . ARG A 1 125 ? 18.609 8.492 -6.07 1 90.12 125 ARG A CA 1
ATOM 1044 C C . ARG A 1 125 ? 19.062 9.805 -6.711 1 90.12 125 ARG A C 1
ATOM 1046 O O . ARG A 1 125 ? 18.406 10.828 -6.551 1 90.12 125 ARG A O 1
ATOM 1053 N N . LYS A 1 126 ? 20.203 9.805 -7.465 1 89.12 126 LYS A N 1
ATOM 1054 C CA . LYS A 1 126 ? 20.734 11 -8.133 1 89.12 126 LYS A CA 1
ATOM 1055 C C . LYS A 1 126 ? 19.781 11.469 -9.234 1 89.12 126 LYS A C 1
ATOM 1057 O O . LYS A 1 126 ? 19.781 12.656 -9.586 1 89.12 126 LYS A O 1
ATOM 1062 N N . THR A 1 127 ? 19.031 10.516 -9.75 1 90 127 THR A N 1
ATOM 1063 C CA . THR A 1 127 ? 18.125 10.859 -10.836 1 90 127 THR A CA 1
ATOM 1064 C C . THR A 1 127 ? 16.812 11.406 -10.289 1 90 127 THR A C 1
ATOM 1066 O O . THR A 1 127 ? 15.969 11.898 -11.055 1 90 127 THR A O 1
ATOM 1069 N N . LEU A 1 128 ? 16.641 11.43 -9.023 1 89.81 128 LEU A N 1
ATOM 1070 C CA . LEU A 1 128 ? 15.398 11.852 -8.391 1 89.81 128 LEU A CA 1
ATOM 1071 C C . LEU A 1 128 ? 15.531 13.25 -7.801 1 89.81 128 LEU A C 1
ATOM 1073 O O . LEU A 1 128 ? 14.531 13.914 -7.531 1 89.81 128 LEU A O 1
ATOM 1077 N N . THR A 1 129 ? 16.719 13.688 -7.664 1 84.25 129 THR A N 1
ATOM 1078 C CA . THR A 1 129 ? 16.953 15.016 -7.105 1 84.25 129 THR A CA 1
ATOM 1079 C C . THR A 1 129 ? 16.25 16.078 -7.945 1 84.25 129 THR A C 1
ATOM 1081 O O . THR A 1 129 ? 16.328 16.062 -9.18 1 84.25 129 THR A O 1
ATOM 1084 N N . PRO A 1 130 ? 15.484 16.938 -7.285 1 88.5 130 PRO A N 1
ATOM 1085 C CA . PRO A 1 130 ? 15.406 17.25 -5.855 1 88.5 130 PRO A CA 1
ATOM 1086 C C . PRO A 1 130 ? 14.148 16.703 -5.195 1 88.5 130 PRO A C 1
ATOM 1088 O O . PRO A 1 130 ? 13.758 17.156 -4.113 1 88.5 130 PRO A O 1
ATOM 1091 N N . ALA A 1 131 ? 13.438 15.82 -5.93 1 89.19 131 ALA A N 1
ATOM 1092 C CA . ALA A 1 131 ? 12.25 15.219 -5.32 1 89.19 131 ALA A CA 1
ATOM 1093 C C . ALA A 1 131 ? 12.578 14.617 -3.957 1 89.19 131 ALA A C 1
ATOM 1095 O O . ALA A 1 131 ? 13.672 14.086 -3.754 1 89.19 131 ALA A O 1
ATOM 1096 N N . SER A 1 132 ? 11.664 14.766 -3.006 1 88.38 132 SER A N 1
ATOM 1097 C CA . SER A 1 132 ? 11.859 14.32 -1.631 1 88.38 132 SER A CA 1
ATOM 1098 C C . SER A 1 132 ? 10.539 13.914 -0.986 1 88.38 132 SER A C 1
ATOM 1100 O O . SER A 1 132 ? 9.484 14.445 -1.339 1 88.38 132 SER A O 1
ATOM 1102 N N . GLY A 1 133 ? 10.719 12.969 -0.078 1 89.69 133 GLY A N 1
ATOM 1103 C CA . GLY A 1 133 ? 9.547 12.633 0.727 1 89.69 133 GLY A CA 1
ATOM 1104 C C . GLY A 1 133 ? 8.992 13.82 1.494 1 89.69 133 GLY A C 1
ATOM 1105 O O . GLY A 1 133 ? 7.832 13.812 1.897 1 89.69 133 GLY A O 1
ATOM 1106 N N . PHE A 1 134 ? 9.781 14.805 1.642 1 88.88 134 PHE A N 1
ATOM 1107 C CA . PHE A 1 134 ? 9.352 16.078 2.227 1 88.88 134 PHE A CA 1
ATOM 1108 C C . PHE A 1 134 ? 8.117 16.609 1.518 1 88.88 134 PHE A C 1
ATOM 1110 O O . PHE A 1 134 ? 7.266 17.25 2.141 1 88.88 134 PHE A O 1
ATOM 1117 N N . GLN A 1 135 ? 8.039 16.25 0.285 1 93.75 135 GLN A N 1
ATOM 1118 C CA . GLN A 1 135 ? 7.02 16.844 -0.569 1 93.75 135 GLN A CA 1
ATOM 1119 C C . GLN A 1 135 ? 5.723 16.047 -0.517 1 93.75 135 GLN A C 1
ATOM 1121 O O . GLN A 1 135 ? 4.793 16.312 -1.286 1 93.75 135 GLN A O 1
ATOM 1126 N N . SER A 1 136 ? 5.598 15.086 0.401 1 95.69 136 SER A N 1
ATOM 1127 C CA . SER A 1 136 ? 4.324 14.414 0.629 1 95.69 136 SER A CA 1
ATOM 1128 C C . SER A 1 136 ? 3.334 15.328 1.338 1 95.69 136 SER A C 1
ATOM 1130 O O . SER A 1 136 ? 3.461 15.586 2.537 1 95.69 136 SER A O 1
ATOM 1132 N N . ALA A 1 137 ? 2.34 15.75 0.687 1 97.44 137 ALA A N 1
ATOM 1133 C CA . ALA A 1 137 ? 1.383 16.719 1.214 1 97.44 137 ALA A CA 1
ATOM 1134 C C . ALA A 1 137 ? 0.473 16.078 2.26 1 97.44 137 ALA A C 1
ATOM 1136 O O . ALA A 1 137 ? -0.003 16.766 3.174 1 97.44 137 ALA A O 1
ATOM 1137 N N . GLN A 1 138 ? 0.215 14.797 2.096 1 97.81 138 GLN A N 1
ATOM 1138 C CA . GLN A 1 138 ? -0.71 14.117 2.996 1 97.81 138 GLN A CA 1
ATOM 1139 C C . GLN A 1 138 ? -0.233 14.203 4.445 1 97.81 138 GLN A C 1
ATOM 1141 O O . GLN A 1 138 ? -1.045 14.305 5.367 1 97.81 138 GLN A O 1
ATOM 1146 N N . PHE A 1 139 ? 1.021 14.172 4.617 1 96.06 139 PHE A N 1
ATOM 1147 C CA . PHE A 1 139 ? 1.608 14.305 5.945 1 96.06 139 PHE A CA 1
ATOM 1148 C C . PHE A 1 139 ? 1.173 15.609 6.602 1 96.06 139 PHE A C 1
ATOM 1150 O O . PHE A 1 139 ? 0.758 15.617 7.762 1 96.06 139 PHE A O 1
ATOM 1157 N N . ARG A 1 140 ? 1.236 16.656 5.867 1 97.62 140 ARG A N 1
ATOM 1158 C CA . ARG A 1 140 ? 0.883 17.984 6.375 1 97.62 140 ARG A CA 1
ATOM 1159 C C . ARG A 1 140 ? -0.62 18.094 6.605 1 97.62 140 ARG A C 1
ATOM 1161 O O . ARG A 1 140 ? -1.061 18.703 7.582 1 97.62 140 ARG A O 1
ATOM 1168 N N . TYR A 1 141 ? -1.398 17.531 5.695 1 98.56 141 TYR A N 1
ATOM 1169 C CA . TYR A 1 141 ? -2.846 17.531 5.887 1 98.56 141 TYR A CA 1
ATOM 1170 C C . TYR A 1 141 ? -3.225 16.859 7.199 1 98.56 141 TYR A C 1
ATOM 1172 O O . TYR A 1 141 ? -4.086 17.359 7.93 1 98.56 141 TYR A O 1
ATOM 1180 N N . ILE A 1 142 ? -2.588 15.766 7.496 1 98.75 142 ILE A N 1
ATOM 1181 C CA . ILE A 1 142 ? -2.869 15.016 8.719 1 98.75 142 ILE A CA 1
ATOM 1182 C C . ILE A 1 142 ? -2.52 15.867 9.938 1 98.75 142 ILE A C 1
ATOM 1184 O O . ILE A 1 142 ? -3.295 15.945 10.891 1 98.75 142 ILE A O 1
ATOM 1188 N N . GLU A 1 143 ? -1.422 16.547 9.883 1 98.5 143 GLU A N 1
ATOM 1189 C CA . GLU A 1 143 ? -1.024 17.422 10.977 1 98.5 143 GLU A CA 1
ATOM 1190 C C . GLU A 1 143 ? -2.061 18.516 11.211 1 98.5 143 GLU A C 1
ATOM 1192 O O . GLU A 1 143 ? -2.455 18.781 12.352 1 98.5 143 GLU A O 1
ATOM 1197 N N . LEU A 1 144 ? -2.498 19.094 10.109 1 98.69 144 LEU A N 1
ATOM 1198 C CA . LEU A 1 144 ? -3.438 20.203 10.188 1 98.69 144 LEU A CA 1
ATOM 1199 C C . LEU A 1 144 ? -4.789 19.734 10.719 1 98.69 144 LEU A C 1
ATOM 1201 O O . LEU A 1 144 ? -5.5 20.5 11.375 1 98.69 144 LEU A O 1
ATOM 1205 N N . LEU A 1 145 ? -5.125 18.516 10.484 1 98.81 145 LEU A N 1
ATOM 1206 C CA . LEU A 1 145 ? -6.371 17.953 11 1 98.81 145 LEU A CA 1
ATOM 1207 C C . LEU A 1 145 ? -6.254 17.609 12.477 1 98.81 145 LEU A C 1
ATOM 1209 O O . LEU A 1 145 ? -7.234 17.703 13.219 1 98.81 145 LEU A O 1
ATOM 1213 N N . CYS A 1 146 ? -5.09 17.297 12.969 1 98.75 146 CYS A N 1
ATOM 1214 C CA . CYS A 1 146 ? -4.906 16.719 14.305 1 98.75 146 CYS A CA 1
ATOM 1215 C C . CYS A 1 146 ? -4.742 17.812 15.344 1 98.75 146 CYS A C 1
ATOM 1217 O O . CYS A 1 146 ? -5.109 17.625 16.516 1 98.75 146 CYS A O 1
ATOM 1219 N N . THR A 1 147 ? -4.129 18.953 14.945 1 98.62 147 THR A N 1
ATOM 1220 C CA . THR A 1 147 ? -3.771 19.922 15.984 1 98.62 147 THR A CA 1
ATOM 1221 C C . THR A 1 147 ? -3.799 21.344 15.445 1 98.62 147 THR A C 1
ATOM 1223 O O . THR A 1 147 ? -3.684 21.547 14.234 1 98.62 147 THR A O 1
ATOM 1226 N N . PRO A 1 148 ? -3.98 22.328 16.328 1 97.69 148 PRO A N 1
ATOM 1227 C CA . PRO A 1 148 ? -3.863 23.734 15.914 1 97.69 148 PRO A CA 1
ATOM 1228 C C . PRO A 1 148 ? -2.455 24.094 15.445 1 97.69 148 PRO A C 1
ATOM 1230 O O . PRO A 1 148 ? -1.484 23.438 15.836 1 97.69 148 PRO A O 1
ATOM 1233 N N . LEU A 1 149 ? -2.334 25.156 14.633 1 97.69 149 LEU A N 1
ATOM 1234 C CA . LEU A 1 149 ? -1.091 25.578 14 1 97.69 149 LEU A CA 1
ATOM 1235 C C . LEU A 1 149 ? -0.025 25.906 15.039 1 97.69 149 LEU A C 1
ATOM 1237 O O . LEU A 1 149 ? 1.165 25.688 14.805 1 97.69 149 LEU A O 1
ATOM 1241 N N . GLU A 1 150 ? -0.432 26.422 16.172 1 95.88 150 GLU A N 1
ATOM 1242 C CA . GLU A 1 150 ? 0.494 26.828 17.234 1 95.88 150 GLU A CA 1
ATOM 1243 C C . GLU A 1 150 ? 1.37 25.656 17.672 1 95.88 150 GLU A C 1
ATOM 1245 O O . GLU A 1 150 ? 2.52 25.859 18.078 1 95.88 150 GLU A O 1
ATOM 1250 N N . ASN A 1 151 ? 0.795 24.453 17.562 1 96.5 151 ASN A N 1
ATOM 1251 C CA . ASN A 1 151 ? 1.514 23.281 18.016 1 96.5 151 ASN A CA 1
ATOM 1252 C C . ASN A 1 151 ? 2.486 22.766 16.969 1 96.5 151 ASN A C 1
ATOM 1254 O O . ASN A 1 151 ? 3.264 21.844 17.219 1 96.5 151 ASN A O 1
ATOM 1258 N N . LEU A 1 152 ? 2.467 23.344 15.773 1 97 152 LEU A N 1
ATOM 1259 C CA . LEU A 1 152 ? 3.344 22.922 14.688 1 97 152 LEU A CA 1
ATOM 1260 C C . LEU A 1 152 ? 4.488 23.922 14.508 1 97 152 LEU A C 1
ATOM 1262 O O . LEU A 1 152 ? 5.121 23.953 13.445 1 97 152 LEU A O 1
ATOM 1266 N N . ILE A 1 153 ? 4.691 24.734 15.523 1 96 153 ILE A N 1
ATOM 1267 C CA . ILE A 1 153 ? 5.797 25.688 15.586 1 96 153 ILE A CA 1
ATOM 1268 C C . ILE A 1 153 ? 6.836 25.203 16.594 1 96 153 ILE A C 1
ATOM 1270 O O . ILE A 1 153 ? 6.516 24.938 17.75 1 96 153 ILE A O 1
ATOM 1274 N N . ASN A 1 154 ? 8.023 25.016 16.125 1 92.38 154 ASN A N 1
ATOM 1275 C CA . ASN A 1 154 ? 9.078 24.562 17.047 1 92.38 154 ASN A CA 1
ATOM 1276 C C . ASN A 1 154 ? 9.609 25.719 17.891 1 92.38 154 ASN A C 1
ATOM 1278 O O . ASN A 1 154 ? 9.141 26.844 17.781 1 92.38 154 ASN A O 1
ATOM 1282 N N . ALA A 1 155 ? 10.555 25.391 18.797 1 91.12 155 ALA A N 1
ATOM 1283 C CA . ALA A 1 155 ? 11.055 26.359 19.766 1 91.12 155 ALA A CA 1
ATOM 1284 C C . ALA A 1 155 ? 11.609 27.594 19.078 1 91.12 155 ALA A C 1
ATOM 1286 O O . ALA A 1 155 ? 11.328 28.719 19.484 1 91.12 155 ALA A O 1
ATOM 1287 N N . GLU A 1 156 ? 12.375 27.422 18.047 1 90.19 156 GLU A N 1
ATOM 1288 C CA . GLU A 1 156 ? 12.969 28.531 17.312 1 90.19 156 GLU A CA 1
ATOM 1289 C C . GLU A 1 156 ? 11.891 29.375 16.609 1 90.19 156 GLU A C 1
ATOM 1291 O O . GLU A 1 156 ? 11.984 30.594 16.562 1 90.19 156 GLU A O 1
ATOM 1296 N N . GLY A 1 157 ? 10.93 28.75 16.031 1 92.81 157 GLY A N 1
ATOM 1297 C CA . GLY A 1 157 ? 9.828 29.438 15.391 1 92.81 157 GLY A CA 1
ATOM 1298 C C . GLY A 1 157 ? 9.008 30.281 16.359 1 92.81 157 GLY A C 1
ATOM 1299 O O . GLY A 1 157 ? 8.555 31.375 16 1 92.81 157 GLY A O 1
ATOM 1300 N N . ARG A 1 158 ? 8.828 29.781 17.547 1 94.69 158 ARG A N 1
ATOM 1301 C CA . ARG A 1 158 ? 8.047 30.5 18.562 1 94.69 158 ARG A CA 1
ATOM 1302 C C . ARG A 1 158 ? 8.688 31.844 18.906 1 94.69 158 ARG A C 1
ATOM 1304 O O . ARG A 1 158 ? 7.984 32.812 19.172 1 94.69 158 ARG A O 1
ATOM 1311 N N . LYS A 1 159 ? 9.969 31.828 18.844 1 94.5 159 LYS A N 1
ATOM 1312 C CA . LYS A 1 159 ? 10.703 33.062 19.156 1 94.5 159 LYS A CA 1
ATOM 1313 C C . LYS A 1 159 ? 10.453 34.094 18.078 1 94.5 159 LYS A C 1
ATOM 1315 O O . LYS A 1 159 ? 10.57 35.312 18.344 1 94.5 159 LYS A O 1
ATOM 1320 N N . ARG A 1 160 ? 10.156 33.656 16.922 1 94.5 160 ARG A N 1
ATOM 1321 C CA . ARG A 1 160 ? 10.031 34.531 15.789 1 94.5 160 ARG A CA 1
ATOM 1322 C C . ARG A 1 160 ? 8.578 34.969 15.594 1 94.5 160 ARG A C 1
ATOM 1324 O O . ARG A 1 160 ? 8.312 35.938 14.859 1 94.5 160 ARG A O 1
ATOM 1331 N N . LEU A 1 161 ? 7.664 34.375 16.234 1 95.88 161 LEU A N 1
ATOM 1332 C CA . LEU A 1 161 ? 6.25 34.656 16.031 1 95.88 161 LEU A CA 1
ATOM 1333 C C . LEU A 1 161 ? 5.852 35.969 16.703 1 95.88 161 LEU A C 1
ATOM 1335 O O . LEU A 1 161 ? 6.312 36.281 17.797 1 95.88 161 LEU A O 1
ATOM 1339 N N . PRO A 1 162 ? 5.016 36.719 16.062 1 96.31 162 PRO A N 1
ATOM 1340 C CA . PRO A 1 162 ? 4.453 37.906 16.75 1 96.31 162 PRO A CA 1
ATOM 1341 C C . PRO A 1 162 ? 3.506 37.5 17.875 1 96.31 162 PRO A C 1
ATOM 1343 O O . PRO A 1 162 ? 3.131 36.344 18 1 96.31 162 PRO A O 1
ATOM 1346 N N . LYS A 1 163 ? 3.102 38.469 18.688 1 94.25 163 LYS A N 1
ATOM 1347 C CA . LYS A 1 163 ? 2.244 38.219 19.859 1 94.25 163 LYS A CA 1
ATOM 1348 C C . LYS A 1 163 ? 0.878 37.688 19.438 1 94.25 163 LYS A C 1
ATOM 1350 O O . LYS A 1 163 ? 0.323 36.812 20.078 1 94.25 163 LYS A O 1
ATOM 1355 N N . GLU A 1 164 ? 0.324 38.219 18.359 1 95.62 164 GLU A N 1
ATOM 1356 C CA . GLU A 1 164 ? -0.937 37.75 17.781 1 95.62 164 GLU A CA 1
ATOM 1357 C C . GLU A 1 164 ? -0.743 37.25 16.344 1 95.62 164 GLU A C 1
ATOM 1359 O O . GLU A 1 164 ? -1.109 37.969 15.398 1 95.62 164 GLU A O 1
ATOM 1364 N N . PRO A 1 165 ? -0.306 36.031 16.281 1 97.06 165 PRO A N 1
ATOM 1365 C CA . PRO A 1 165 ? 0.046 35.531 14.953 1 97.06 165 PRO A CA 1
ATOM 1366 C C . PRO A 1 165 ? -1.177 35.281 14.07 1 97.06 165 PRO A C 1
ATOM 1368 O O . PRO A 1 165 ? -2.201 34.812 14.555 1 97.06 165 PRO A O 1
ATOM 1371 N N . SER A 1 166 ? -1.092 35.688 12.828 1 96.44 166 SER A N 1
ATOM 1372 C CA . SER A 1 166 ? -2.059 35.312 11.805 1 96.44 166 SER A CA 1
ATOM 1373 C C . SER A 1 166 ? -1.765 33.906 11.273 1 96.44 166 SER A C 1
ATOM 1375 O O . SER A 1 166 ? -0.738 33.312 11.602 1 96.44 166 SER A O 1
ATOM 1377 N N . ILE A 1 167 ? -2.678 33.406 10.5 1 96.56 167 ILE A N 1
ATOM 1378 C CA . ILE A 1 167 ? -2.455 32.094 9.844 1 96.56 167 ILE A CA 1
ATOM 1379 C C . ILE A 1 167 ? -1.188 32.188 8.992 1 96.56 167 ILE A C 1
ATOM 1381 O O . ILE A 1 167 ? -0.379 31.25 9 1 96.56 167 ILE A O 1
ATOM 1385 N N . GLN A 1 168 ? -1.06 33.25 8.289 1 96.12 168 GLN A N 1
ATOM 1386 C CA . GLN A 1 168 ? 0.129 33.469 7.473 1 96.12 168 GLN A CA 1
ATOM 1387 C C . GLN A 1 168 ? 1.396 33.438 8.32 1 96.12 168 GLN A C 1
ATOM 1389 O O . GLN A 1 168 ? 2.41 32.875 7.922 1 96.12 168 GLN A O 1
ATOM 1394 N N . ASP A 1 169 ? 1.326 34.094 9.453 1 97.12 169 ASP A N 1
ATOM 1395 C CA . ASP A 1 169 ? 2.469 34.094 10.367 1 97.12 169 ASP A CA 1
ATOM 1396 C C . ASP A 1 169 ? 2.848 32.688 10.781 1 97.12 169 ASP A C 1
ATOM 1398 O O . ASP A 1 169 ? 4.031 32.344 10.82 1 97.12 169 ASP A O 1
ATOM 1402 N N . TYR A 1 170 ? 1.875 31.906 11.102 1 97.38 170 TYR A N 1
ATOM 1403 C CA . TYR A 1 170 ? 2.141 30.531 11.492 1 97.38 170 TYR A CA 1
ATOM 1404 C C . TYR A 1 170 ? 2.83 29.766 10.367 1 97.38 170 TYR A C 1
ATOM 1406 O O . TYR A 1 170 ? 3.836 29.094 10.594 1 97.38 170 TYR A O 1
ATOM 1414 N N . PHE A 1 171 ? 2.34 29.875 9.133 1 97.25 171 PHE A N 1
ATOM 1415 C CA . PHE A 1 171 ? 2.912 29.125 8.016 1 97.25 171 PHE A CA 1
ATOM 1416 C C . PHE A 1 171 ? 4.301 29.641 7.672 1 97.25 171 PHE A C 1
ATOM 1418 O O . PHE A 1 171 ? 5.164 28.891 7.227 1 97.25 171 PHE A O 1
ATOM 1425 N N . ASP A 1 172 ? 4.551 30.922 7.949 1 94.94 172 ASP A N 1
ATOM 1426 C CA . ASP A 1 172 ? 5.871 31.484 7.703 1 94.94 172 ASP A CA 1
ATOM 1427 C C . ASP A 1 172 ? 6.902 30.922 8.68 1 94.94 172 ASP A C 1
ATOM 1429 O O . ASP A 1 172 ? 8.102 30.938 8.398 1 94.94 172 ASP A O 1
ATOM 1433 N N . HIS A 1 173 ? 6.406 30.469 9.805 1 95.06 173 HIS A N 1
ATOM 1434 C CA . HIS A 1 173 ? 7.34 30.031 10.844 1 95.06 173 HIS A CA 1
ATOM 1435 C C . HIS A 1 173 ? 7.117 28.562 11.211 1 95.06 173 HIS A C 1
ATOM 1437 O O . HIS A 1 173 ? 7.609 28.094 12.234 1 95.06 173 HIS A O 1
ATOM 1443 N N . ILE A 1 174 ? 6.352 27.891 10.422 1 95.44 174 ILE A N 1
ATOM 1444 C CA . ILE A 1 174 ? 6.027 26.5 10.688 1 95.44 174 ILE A CA 1
ATOM 1445 C C . ILE A 1 174 ? 7.289 25.641 10.578 1 95.44 174 ILE A C 1
ATOM 1447 O O . ILE A 1 174 ? 8.195 25.953 9.805 1 95.44 174 ILE A O 1
ATOM 1451 N N . TYR A 1 175 ? 7.406 24.516 11.289 1 92.94 175 TYR A N 1
ATOM 1452 C CA . TYR A 1 175 ? 8.648 23.781 11.492 1 92.94 175 TYR A CA 1
ATOM 1453 C C . TYR A 1 175 ? 9.234 23.297 10.172 1 92.94 175 TYR A C 1
ATOM 1455 O O . TYR A 1 175 ? 10.453 23.312 9.984 1 92.94 175 TYR A O 1
ATOM 1463 N N . TRP A 1 176 ? 8.414 22.812 9.219 1 90.81 176 TRP A N 1
ATOM 1464 C CA . TRP A 1 176 ? 8.945 22.141 8.031 1 90.81 176 TRP A CA 1
ATOM 1465 C C . TRP A 1 176 ? 9.555 23.156 7.07 1 90.81 176 TRP A C 1
ATOM 1467 O O . TRP A 1 176 ? 10.336 22.781 6.188 1 90.81 176 TRP A O 1
ATOM 1477 N N . ARG A 1 177 ? 9.211 24.406 7.156 1 89.62 177 ARG A N 1
ATOM 1478 C CA . ARG A 1 177 ? 9.82 25.422 6.312 1 89.62 177 ARG A CA 1
ATOM 1479 C C . ARG A 1 177 ? 11.312 25.578 6.617 1 89.62 177 ARG A C 1
ATOM 1481 O O . ARG A 1 177 ? 12.086 25.969 5.75 1 89.62 177 ARG A O 1
ATOM 1488 N N . ASP A 1 178 ? 11.68 25.234 7.82 1 86.69 178 ASP A N 1
ATOM 1489 C CA . ASP A 1 178 ? 13.07 25.344 8.242 1 86.69 178 ASP A CA 1
ATOM 1490 C C . ASP A 1 178 ? 13.945 24.344 7.496 1 86.69 178 ASP A C 1
ATOM 1492 O O . ASP A 1 178 ? 15.172 24.469 7.477 1 86.69 178 ASP A O 1
ATOM 1496 N N . ALA A 1 179 ? 13.359 23.406 6.918 1 82.25 179 ALA A N 1
ATOM 1497 C CA . ALA A 1 179 ? 14.109 22.375 6.203 1 82.25 179 ALA A CA 1
ATOM 1498 C C . ALA A 1 179 ? 14.648 22.906 4.879 1 82.25 179 ALA A C 1
ATOM 1500 O O . ALA A 1 179 ? 15.617 22.375 4.336 1 82.25 179 ALA A O 1
ATOM 1501 N N . GLY A 1 180 ? 14.055 24.016 4.422 1 86.56 180 GLY A N 1
ATOM 1502 C CA . GLY A 1 180 ? 14.453 24.438 3.088 1 86.56 180 GLY A CA 1
ATOM 1503 C C . GLY A 1 180 ? 14.516 25.938 2.932 1 86.56 180 GLY A C 1
ATOM 1504 O O . GLY A 1 180 ? 14.711 26.453 1.825 1 86.56 180 GLY A O 1
ATOM 1505 N N . TYR A 1 181 ? 14.297 26.609 3.949 1 89.19 181 TYR A N 1
ATOM 1506 C CA . TYR A 1 181 ? 14.32 28.062 3.91 1 89.19 181 TYR A CA 1
ATOM 1507 C C . TYR A 1 181 ? 15.469 28.609 4.754 1 89.19 181 TYR A C 1
ATOM 1509 O O . TYR A 1 181 ? 15.5 28.422 5.969 1 89.19 181 TYR A O 1
ATOM 1517 N N . ASP A 1 182 ? 16.344 29.25 4.078 1 89 182 ASP A N 1
ATOM 1518 C CA . ASP A 1 182 ? 17.422 29.953 4.777 1 89 182 ASP A CA 1
ATOM 1519 C C . ASP A 1 182 ? 16.969 31.344 5.219 1 89 182 ASP A C 1
ATOM 1521 O O . ASP A 1 182 ? 16.891 32.25 4.402 1 89 182 ASP A O 1
ATOM 1525 N N . ARG A 1 183 ? 16.75 31.469 6.418 1 88.12 183 ARG A N 1
ATOM 1526 C CA . ARG A 1 183 ? 16.172 32.688 6.953 1 88.12 183 ARG A CA 1
ATOM 1527 C C . ARG A 1 183 ? 17.172 33.844 6.938 1 88.12 183 ARG A C 1
ATOM 1529 O O . ARG A 1 183 ? 16.781 35 6.992 1 88.12 183 ARG A O 1
ATOM 1536 N N . LYS A 1 184 ? 18.422 33.531 6.902 1 88.94 184 LYS A N 1
ATOM 1537 C CA . LYS A 1 184 ? 19.453 34.562 6.824 1 88.94 184 LYS A CA 1
ATOM 1538 C C . LYS A 1 184 ? 19.5 35.188 5.426 1 88.94 184 LYS A C 1
ATOM 1540 O O . LYS A 1 184 ? 19.594 36.406 5.285 1 88.94 184 LYS A O 1
ATOM 1545 N N . THR A 1 185 ? 19.344 34.344 4.445 1 91.69 185 THR A N 1
ATOM 1546 C CA . THR A 1 185 ? 19.516 34.781 3.07 1 91.69 185 THR A CA 1
ATOM 1547 C C . THR A 1 185 ? 18.172 35 2.393 1 91.69 185 THR A C 1
ATOM 1549 O O . THR A 1 185 ? 18.078 35.656 1.353 1 91.69 185 THR A O 1
ATOM 1552 N N . GLY A 1 186 ? 17.141 34.406 2.977 1 89.75 186 GLY A N 1
ATOM 1553 C CA . GLY A 1 186 ? 15.82 34.438 2.371 1 89.75 186 GLY A CA 1
ATOM 1554 C C . GLY A 1 186 ? 15.672 33.469 1.215 1 89.75 186 GLY A C 1
ATOM 1555 O O . GLY A 1 186 ? 14.641 33.438 0.54 1 89.75 186 GLY A O 1
ATOM 1556 N N . LYS A 1 187 ? 16.641 32.719 0.99 1 91.56 187 LYS A N 1
ATOM 1557 C CA . LYS A 1 187 ? 16.625 31.797 -0.142 1 91.56 187 LYS A CA 1
ATOM 1558 C C . LYS A 1 187 ? 15.922 30.5 0.224 1 91.56 187 LYS A C 1
ATOM 1560 O O . LYS A 1 187 ? 16.062 30 1.348 1 91.56 187 LYS A O 1
ATOM 1565 N N . ARG A 1 188 ? 15.195 29.938 -0.77 1 90.56 188 ARG A N 1
ATOM 1566 C CA . ARG A 1 188 ? 14.516 28.656 -0.647 1 90.56 188 ARG A CA 1
ATOM 1567 C C . ARG A 1 188 ? 15.156 27.609 -1.546 1 90.56 188 ARG A C 1
ATOM 1569 O O . ARG A 1 188 ? 15.586 27.922 -2.66 1 90.56 188 ARG A O 1
ATOM 1576 N N . THR A 1 189 ? 15.188 26.406 -0.959 1 90.69 189 THR A N 1
ATOM 1577 C CA . THR A 1 189 ? 15.531 25.312 -1.857 1 90.69 189 THR A CA 1
ATOM 1578 C C . THR A 1 189 ? 14.453 25.125 -2.924 1 90.69 189 THR A C 1
ATOM 1580 O O . THR A 1 189 ? 13.305 25.531 -2.727 1 90.69 189 THR A O 1
ATOM 1583 N N . LEU A 1 190 ? 14.797 24.656 -4.031 1 90.12 190 LEU A N 1
ATOM 1584 C CA . LEU A 1 190 ? 13.844 24.375 -5.098 1 90.12 190 LEU A CA 1
ATOM 1585 C C . LEU A 1 190 ? 12.758 23.422 -4.609 1 90.12 190 LEU A C 1
ATOM 1587 O O . LEU A 1 190 ? 11.586 23.594 -4.957 1 90.12 190 LEU A O 1
ATOM 1591 N N . THR A 1 191 ? 13.125 22.391 -3.781 1 90.88 191 THR A N 1
ATOM 1592 C CA . THR A 1 191 ? 12.203 21.422 -3.203 1 90.88 191 THR A CA 1
ATOM 1593 C C . THR A 1 191 ? 11.102 22.125 -2.418 1 90.88 191 THR A C 1
ATOM 1595 O O . THR A 1 191 ? 9.914 21.875 -2.652 1 90.88 191 THR A O 1
ATOM 1598 N N . LEU A 1 192 ? 11.469 23 -1.582 1 92.44 192 LEU A N 1
ATOM 1599 C CA . LEU A 1 192 ? 10.508 23.734 -0.761 1 92.44 192 LEU A CA 1
ATOM 1600 C C . LEU A 1 192 ? 9.68 24.688 -1.613 1 92.44 192 LEU A C 1
ATOM 1602 O O . LEU A 1 192 ? 8.461 24.781 -1.442 1 92.44 192 LEU A O 1
ATOM 1606 N N . ALA A 1 193 ? 10.336 25.391 -2.521 1 94.12 193 ALA A N 1
ATOM 1607 C CA . ALA A 1 193 ? 9.641 26.359 -3.365 1 94.12 193 ALA A CA 1
ATOM 1608 C C . ALA A 1 193 ? 8.531 25.703 -4.168 1 94.12 193 ALA A C 1
ATOM 1610 O O . ALA A 1 193 ? 7.402 26.188 -4.211 1 94.12 193 ALA A O 1
ATOM 1611 N N . ARG A 1 194 ? 8.82 24.609 -4.793 1 94 194 ARG A N 1
ATOM 1612 C CA . ARG A 1 194 ? 7.828 23.891 -5.586 1 94 194 ARG A CA 1
ATOM 1613 C C . ARG A 1 194 ? 6.715 23.344 -4.703 1 94 194 ARG A C 1
ATOM 1615 O O . ARG A 1 194 ? 5.551 23.312 -5.109 1 94 194 ARG A O 1
ATOM 1622 N N . PHE A 1 195 ? 7.086 22.891 -3.549 1 95.88 195 PHE A N 1
ATOM 1623 C CA . PHE A 1 195 ? 6.117 22.359 -2.602 1 95.88 195 PHE A CA 1
ATOM 1624 C C . PHE A 1 195 ? 5.121 23.422 -2.178 1 95.88 195 PHE A C 1
ATOM 1626 O O . PHE A 1 195 ? 3.91 23.203 -2.188 1 95.88 195 PHE A O 1
ATOM 1633 N N . GLU A 1 196 ? 5.625 24.562 -1.852 1 96.19 196 GLU A N 1
ATOM 1634 C CA . GLU A 1 196 ? 4.777 25.672 -1.434 1 96.19 196 GLU A CA 1
ATOM 1635 C C . GLU A 1 196 ? 3.912 26.172 -2.588 1 96.19 196 GLU A C 1
ATOM 1637 O O . GLU A 1 196 ? 2.736 26.5 -2.398 1 96.19 196 GLU A O 1
ATOM 1642 N N . GLU A 1 197 ? 4.516 26.281 -3.678 1 96.88 197 GLU A N 1
ATOM 1643 C CA . GLU A 1 197 ? 3.768 26.719 -4.855 1 96.88 197 GLU A CA 1
ATOM 1644 C C . GLU A 1 197 ? 2.549 25.828 -5.094 1 96.88 197 GLU A C 1
ATOM 1646 O O . GLU A 1 197 ? 1.473 26.312 -5.438 1 96.88 197 GLU A O 1
ATOM 1651 N N . ARG A 1 198 ? 2.695 24.609 -4.809 1 97.19 198 ARG A N 1
ATOM 1652 C CA . ARG A 1 198 ? 1.645 23.672 -5.152 1 97.19 198 ARG A CA 1
ATOM 1653 C C . ARG A 1 198 ? 0.625 23.547 -4.027 1 97.19 198 ARG A C 1
ATOM 1655 O O . ARG A 1 198 ? -0.573 23.406 -4.277 1 97.19 198 ARG A O 1
ATOM 1662 N N . TYR A 1 199 ? 1.062 23.578 -2.75 1 97.88 199 TYR A N 1
ATOM 1663 C CA . TYR A 1 199 ? 0.174 23.062 -1.716 1 97.88 199 TYR A CA 1
ATOM 1664 C C . TYR A 1 199 ? -0.087 24.109 -0.643 1 97.88 199 TYR A C 1
ATOM 1666 O O . TYR A 1 199 ? -1.021 23.969 0.152 1 97.88 199 TYR A O 1
ATOM 1674 N N . LEU A 1 200 ? 0.738 25.156 -0.559 1 97.62 200 LEU A N 1
ATOM 1675 C CA . LEU A 1 200 ? 0.664 26.062 0.574 1 97.62 200 LEU A CA 1
ATOM 1676 C C . LEU A 1 200 ? -0.723 26.688 0.677 1 97.62 200 LEU A C 1
ATOM 1678 O O . LEU A 1 200 ? -1.285 26.797 1.77 1 97.62 200 LEU A O 1
ATOM 1682 N N . GLU A 1 201 ? -1.261 27.141 -0.402 1 97.69 201 GLU A N 1
ATOM 1683 C CA . GLU A 1 201 ? -2.592 27.734 -0.387 1 97.69 201 GLU A CA 1
ATOM 1684 C C . GLU A 1 201 ? -3.633 26.75 0.143 1 97.69 201 GLU A C 1
ATOM 1686 O O . GLU A 1 201 ? -4.496 27.125 0.938 1 97.69 201 GLU A O 1
ATOM 1691 N N . ASP A 1 202 ? -3.582 25.531 -0.323 1 98.06 202 ASP A N 1
ATOM 1692 C CA . ASP A 1 202 ? -4.504 24.5 0.147 1 98.06 202 ASP A CA 1
ATOM 1693 C C . ASP A 1 202 ? -4.34 24.266 1.646 1 98.06 202 ASP A C 1
ATOM 1695 O O . ASP A 1 202 ? -5.324 24.047 2.357 1 98.06 202 ASP A O 1
ATOM 1699 N N . PHE A 1 203 ? -3.1 24.25 2.137 1 98.5 203 PHE A N 1
ATOM 1700 C CA . PHE A 1 203 ? -2.84 24.078 3.562 1 98.5 203 PHE A CA 1
ATOM 1701 C C . PHE A 1 203 ? -3.479 25.219 4.359 1 98.5 203 PHE A C 1
ATOM 1703 O O . PHE A 1 203 ? -4.113 24.984 5.391 1 98.5 203 PHE A O 1
ATOM 1710 N N . MET A 1 204 ? -3.334 26.375 3.895 1 98.06 204 MET A N 1
ATOM 1711 C CA . MET A 1 204 ? -3.885 27.547 4.586 1 98.06 204 MET A CA 1
ATOM 1712 C C . MET A 1 204 ? -5.41 27.5 4.605 1 98.06 204 MET A C 1
ATOM 1714 O O . MET A 1 204 ? -6.031 27.812 5.617 1 98.06 204 MET A O 1
ATOM 1718 N N . ILE A 1 205 ? -5.957 27.109 3.498 1 98.31 205 ILE A N 1
ATOM 1719 C CA . ILE A 1 205 ? -7.406 26.984 3.41 1 98.31 205 ILE A CA 1
ATOM 1720 C C . ILE A 1 205 ? -7.891 25.953 4.422 1 98.31 205 ILE A C 1
ATOM 1722 O O . ILE A 1 205 ? -8.859 26.188 5.152 1 98.31 205 ILE A O 1
ATOM 1726 N N . LEU A 1 206 ? -7.25 24.859 4.477 1 98.5 206 LEU A N 1
ATOM 1727 C CA . LEU A 1 206 ? -7.633 23.812 5.422 1 98.5 206 LEU A CA 1
ATOM 1728 C C . LEU A 1 206 ? -7.473 24.297 6.859 1 98.5 206 LEU A C 1
ATOM 1730 O O . LEU A 1 206 ? -8.359 24.094 7.695 1 98.5 206 LEU A O 1
ATOM 1734 N N . ALA A 1 207 ? -6.332 24.922 7.125 1 98.31 207 ALA A N 1
ATOM 1735 C CA . ALA A 1 207 ? -6.074 25.438 8.469 1 98.31 207 ALA A CA 1
ATOM 1736 C C . ALA A 1 207 ? -7.191 26.375 8.93 1 98.31 207 ALA A C 1
ATOM 1738 O O . ALA A 1 207 ? -7.625 26.312 10.078 1 98.31 207 ALA A O 1
ATOM 1739 N N . LYS A 1 208 ? -7.594 27.203 8.016 1 97.81 208 LYS A N 1
ATOM 1740 C CA . LYS A 1 208 ? -8.688 28.125 8.32 1 97.81 208 LYS A CA 1
ATOM 1741 C C . LYS A 1 208 ? -9.992 27.359 8.562 1 97.81 208 LYS A C 1
ATOM 1743 O O . LYS A 1 208 ? -10.727 27.672 9.508 1 97.81 208 LYS A O 1
ATOM 1748 N N . LYS A 1 209 ? -10.219 26.406 7.762 1 97.75 209 LYS A N 1
ATOM 1749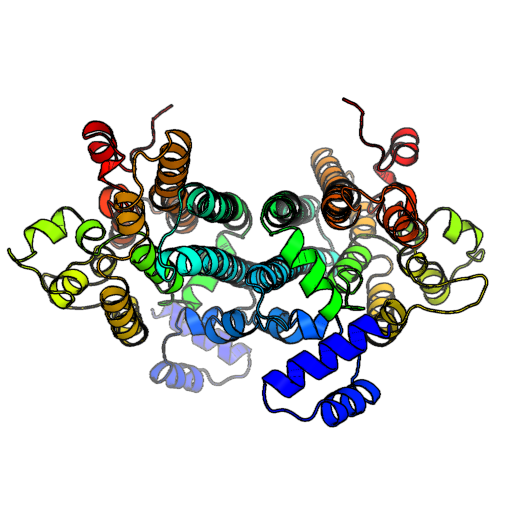 C CA . LYS A 1 209 ? -11.453 25.625 7.82 1 97.75 209 LYS A CA 1
ATOM 1750 C C . LYS A 1 209 ? -11.555 24.859 9.133 1 97.75 209 LYS A C 1
ATOM 1752 O O . LYS A 1 209 ? -12.641 24.734 9.703 1 97.75 209 LYS A O 1
ATOM 1757 N N . VAL A 1 210 ? -10.438 24.375 9.633 1 97.69 210 VAL A N 1
ATOM 1758 C CA . VAL A 1 210 ? -10.5 23.469 10.766 1 97.69 210 VAL A CA 1
ATOM 1759 C C . VAL A 1 210 ? -10.109 24.203 12.047 1 97.69 210 VAL A C 1
ATOM 1761 O O . VAL A 1 210 ? -9.898 23.578 13.086 1 97.69 210 VAL A O 1
ATOM 1764 N N . ARG A 1 211 ? -9.953 25.516 11.945 1 96.25 211 ARG A N 1
ATOM 1765 C CA . ARG A 1 211 ? -9.641 26.281 13.141 1 96.25 211 ARG A CA 1
ATOM 1766 C C . ARG A 1 211 ? -10.688 26.062 14.227 1 96.25 211 ARG A C 1
ATOM 1768 O O . ARG A 1 211 ? -11.883 26.234 14 1 96.25 211 ARG A O 1
ATOM 1775 N N . GLY A 1 212 ? -10.219 25.625 15.359 1 95.69 212 GLY A N 1
ATOM 1776 C CA . GLY A 1 212 ? -11.125 25.344 16.469 1 95.69 212 GLY A CA 1
ATOM 1777 C C . GLY A 1 212 ? -11.836 24.016 16.328 1 95.69 212 GLY A C 1
ATOM 1778 O O . GLY A 1 212 ? -12.68 23.672 17.156 1 95.69 212 GLY A O 1
ATOM 1779 N N . GLN A 1 213 ? -11.445 23.25 15.281 1 96.81 213 GLN A N 1
ATOM 1780 C CA . GLN A 1 213 ? -12.164 22.016 15.031 1 96.81 213 GLN A CA 1
ATOM 1781 C C . GLN A 1 213 ? -11.203 20.844 14.82 1 96.81 213 GLN A C 1
ATOM 1783 O O . GLN A 1 213 ? -11.609 19.766 14.406 1 96.81 213 GLN A O 1
ATOM 1788 N N . THR A 1 214 ? -9.914 21.094 15.078 1 98.12 214 THR A N 1
ATOM 1789 C CA . THR A 1 214 ? -8.945 20 14.938 1 98.12 214 THR A CA 1
ATOM 1790 C C . THR A 1 214 ? -9.266 18.875 15.906 1 98.12 214 THR A C 1
ATOM 1792 O O . THR A 1 214 ? -10.117 19.016 16.781 1 98.12 214 THR A O 1
ATOM 1795 N N . LEU A 1 215 ? -8.602 17.734 15.703 1 98.25 215 LEU A N 1
ATOM 1796 C CA . LEU A 1 215 ? -8.805 16.609 16.594 1 98.25 215 LEU A CA 1
ATOM 1797 C C . LEU A 1 215 ? -8.562 17.016 18.047 1 98.25 215 LEU A C 1
ATOM 1799 O O . LEU A 1 215 ? -9.32 16.625 18.938 1 98.25 215 LEU A O 1
ATOM 1803 N N . GLN A 1 216 ? -7.523 17.766 18.312 1 97.38 216 GLN A N 1
ATOM 1804 C CA . GLN A 1 216 ? -7.262 18.281 19.656 1 97.38 216 GLN A CA 1
ATOM 1805 C C . GLN A 1 216 ? -8.43 19.109 20.156 1 97.38 216 GLN A C 1
ATOM 1807 O O . GLN A 1 216 ? -8.82 19.016 21.328 1 97.38 216 GLN A O 1
ATOM 1812 N N . ASP A 1 217 ? -8.953 20.016 19.328 1 96.5 217 ASP A N 1
ATOM 1813 C CA . ASP A 1 217 ? -10.094 20.844 19.719 1 96.5 217 ASP A CA 1
ATOM 1814 C C . ASP A 1 217 ? -11.305 20 20.062 1 96.5 217 ASP A C 1
ATOM 1816 O O . ASP A 1 217 ? -12.023 20.297 21.031 1 96.5 217 ASP A O 1
ATOM 1820 N N . LYS A 1 218 ? -11.477 18.984 19.25 1 95.88 218 LYS A N 1
ATOM 1821 C CA . LYS A 1 218 ? -12.586 18.078 19.516 1 95.88 218 LYS A CA 1
ATOM 1822 C C . LYS A 1 218 ? -12.438 17.391 20.875 1 95.88 218 LYS A C 1
ATOM 1824 O O . LYS A 1 218 ? -13.43 17.188 21.578 1 95.88 218 LYS A O 1
ATOM 1829 N N . LEU A 1 219 ? -11.25 17.016 21.203 1 94.81 219 LEU A N 1
ATOM 1830 C CA . LEU A 1 219 ? -10.977 16.375 22.484 1 94.81 219 LEU A CA 1
ATOM 1831 C C . LEU A 1 219 ? -11.367 17.297 23.641 1 94.81 219 LEU A C 1
ATOM 1833 O O . LEU A 1 219 ? -11.93 16.859 24.641 1 94.81 219 LEU A O 1
ATOM 1837 N N . LYS A 1 220 ? -11.117 18.562 23.531 1 91 220 LYS A N 1
ATOM 1838 C CA . LYS A 1 220 ? -11.445 19.547 24.562 1 91 220 LYS A CA 1
ATOM 1839 C C . LYS A 1 220 ? -12.953 19.609 24.797 1 91 220 LYS A C 1
ATOM 1841 O O . LYS A 1 220 ? -13.398 19.953 25.891 1 91 220 LYS A O 1
ATOM 1846 N N . GLY A 1 221 ? -13.672 19.266 23.734 1 88.62 221 GLY A N 1
ATOM 1847 C CA . GLY A 1 221 ? -15.125 19.328 23.828 1 88.62 221 GLY A CA 1
ATOM 1848 C C . GLY A 1 221 ? -15.727 18.109 24.5 1 88.62 221 GLY A C 1
ATOM 1849 O O . GLY A 1 221 ? -16.891 18.109 24.875 1 88.62 221 GLY A O 1
ATOM 1850 N N . ILE A 1 222 ? -14.961 17.109 24.594 1 89.38 222 ILE A N 1
ATOM 1851 C CA . ILE A 1 222 ? -15.461 15.883 25.219 1 89.38 222 ILE A CA 1
ATOM 1852 C C . ILE A 1 222 ? -15.398 16.016 26.734 1 89.38 222 ILE A C 1
ATOM 1854 O O . ILE A 1 222 ? -14.336 16.281 27.297 1 89.38 222 ILE A O 1
ATOM 1858 N N . GLN A 1 223 ? -16.609 15.922 27.375 1 82.94 223 GLN A N 1
ATOM 1859 C CA . GLN A 1 223 ? -16.703 16.016 28.828 1 82.94 223 GLN A CA 1
ATOM 1860 C C . GLN A 1 223 ? -16.141 14.766 29.5 1 82.94 223 GLN A C 1
ATOM 1862 O O . GLN A 1 223 ? -16.562 13.648 29.188 1 82.94 223 GLN A O 1
ATOM 1867 N N . ASP A 1 224 ? -15.141 14.82 30.375 1 82.06 224 ASP A N 1
ATOM 1868 C CA . ASP A 1 224 ? -14.531 13.766 31.172 1 82.06 224 ASP A CA 1
ATOM 1869 C C . ASP A 1 224 ? -14.031 12.633 30.281 1 82.06 224 ASP A C 1
ATOM 1871 O O . ASP A 1 224 ? -14.523 11.5 30.375 1 82.06 224 ASP A O 1
ATOM 1875 N N . PRO A 1 225 ? -13.172 12.969 29.375 1 84.62 225 PRO A N 1
ATOM 1876 C CA . PRO A 1 225 ? -12.656 11.898 28.516 1 84.62 225 PRO A CA 1
ATOM 1877 C C . PRO A 1 225 ? -12.086 10.727 29.312 1 84.62 225 PRO A C 1
ATOM 1879 O O . PRO A 1 225 ? -11.445 10.93 30.344 1 84.62 225 PRO A O 1
ATOM 1882 N N . SER A 1 226 ? -12.406 9.555 28.922 1 89.69 226 SER A N 1
ATOM 1883 C CA . SER A 1 226 ? -11.945 8.344 29.594 1 89.69 226 SER A CA 1
ATOM 1884 C C . SER A 1 226 ? -10.422 8.234 29.531 1 89.69 226 SER A C 1
ATOM 1886 O O . SER A 1 226 ? -9.789 8.766 28.625 1 89.69 226 SER A O 1
ATOM 1888 N N . THR A 1 227 ? -9.906 7.566 30.516 1 92.88 227 THR A N 1
ATOM 1889 C CA . THR A 1 227 ? -8.477 7.277 30.547 1 92.88 227 THR A CA 1
ATOM 1890 C C . THR A 1 227 ? -8.07 6.465 29.312 1 92.88 227 THR A C 1
ATOM 1892 O O . THR A 1 227 ? -6.949 6.605 28.828 1 92.88 227 THR A O 1
ATOM 1895 N N . LEU A 1 228 ? -8.992 5.742 28.859 1 94.62 228 LEU A N 1
ATOM 1896 C CA . LEU A 1 228 ? -8.742 4.934 27.672 1 94.62 228 LEU A CA 1
ATOM 1897 C C . LEU A 1 228 ? -8.531 5.812 26.438 1 94.62 228 LEU A C 1
ATOM 1899 O O . LEU A 1 228 ? -7.57 5.617 25.688 1 94.62 228 LEU A O 1
ATOM 1903 N N . LEU A 1 229 ? -9.383 6.758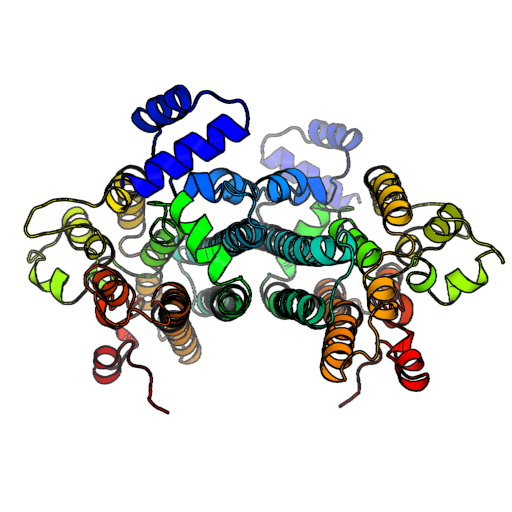 26.297 1 96.56 229 LEU A N 1
ATOM 1904 C CA . LEU A 1 229 ? -9.266 7.656 25.156 1 96.56 229 LEU A CA 1
ATOM 1905 C C . LEU A 1 229 ? -7.957 8.438 25.203 1 96.56 229 LEU A C 1
ATOM 1907 O O . LEU A 1 229 ? -7.254 8.547 24.203 1 96.56 229 LEU A O 1
ATOM 1911 N N . LEU A 1 230 ? -7.641 8.922 26.375 1 97 230 LEU A N 1
ATOM 1912 C CA . LEU A 1 230 ? -6.418 9.703 26.531 1 97 230 LEU A CA 1
ATOM 1913 C C . LEU A 1 230 ? -5.191 8.859 26.203 1 97 230 LEU A C 1
ATOM 1915 O O . LEU A 1 230 ? -4.254 9.352 25.562 1 97 230 LEU A O 1
ATOM 1919 N N . GLY A 1 231 ? -5.215 7.59 26.609 1 97.56 231 GLY A N 1
ATOM 1920 C CA . GLY A 1 231 ? -4.129 6.684 26.266 1 97.56 231 GLY A CA 1
ATOM 1921 C C . GLY A 1 231 ? -3.994 6.438 24.781 1 97.56 231 GLY A C 1
ATOM 1922 O O . GLY A 1 231 ? -2.883 6.41 24.25 1 97.56 231 GLY A O 1
ATOM 1923 N N . ILE A 1 232 ? -5.094 6.289 24.125 1 97.88 232 ILE A N 1
ATOM 1924 C CA . ILE A 1 232 ? -5.129 6.055 22.688 1 97.88 232 ILE A CA 1
ATOM 1925 C C . ILE A 1 232 ? -4.559 7.27 21.953 1 97.88 232 ILE A C 1
ATOM 1927 O O . ILE A 1 232 ? -3.74 7.121 21.031 1 97.88 232 ILE A O 1
ATOM 1931 N N . LEU A 1 233 ? -4.938 8.414 22.406 1 98.31 233 LEU A N 1
ATOM 1932 C CA . LEU A 1 233 ? -4.48 9.648 21.766 1 98.31 233 LEU A CA 1
ATOM 1933 C C . LEU A 1 233 ? -2.988 9.859 22 1 98.31 233 LEU A C 1
ATOM 1935 O O . LEU A 1 233 ? -2.266 10.266 21.094 1 98.31 233 LEU A O 1
ATOM 1939 N N . LYS A 1 234 ? -2.543 9.555 23.172 1 97.81 234 LYS A N 1
ATOM 1940 C CA . LYS A 1 234 ? -1.119 9.648 23.469 1 97.81 234 LYS A CA 1
ATOM 1941 C C . LYS A 1 234 ? -0.308 8.68 22.609 1 97.81 234 LYS A C 1
ATOM 1943 O O . LYS A 1 234 ? 0.754 9.047 22.109 1 97.81 234 LYS A O 1
ATOM 1948 N N . GLU A 1 235 ? -0.784 7.52 22.469 1 98.19 235 GLU A N 1
ATOM 1949 C CA . GLU A 1 235 ? -0.094 6.523 21.656 1 98.19 235 GLU A CA 1
ATOM 1950 C C . GLU A 1 235 ? -0.004 6.969 20.188 1 98.19 235 GLU A C 1
ATOM 1952 O O . GLU A 1 235 ? 1.058 6.871 19.578 1 98.19 235 GLU A O 1
ATOM 1957 N N . PHE A 1 236 ? -1.122 7.445 19.719 1 98.56 236 PHE A N 1
ATOM 1958 C CA . PHE A 1 236 ? -1.139 7.922 18.344 1 98.56 236 PHE A CA 1
ATOM 1959 C C . PHE A 1 236 ? -0.127 9.039 18.141 1 98.56 236 PHE A C 1
ATOM 1961 O O . PHE A 1 236 ? 0.666 9.016 17.203 1 98.56 236 PHE A O 1
ATOM 1968 N N . ASP A 1 237 ? -0.167 9.977 19.031 1 98.38 237 ASP A N 1
ATOM 1969 C CA . ASP A 1 237 ? 0.73 11.125 18.984 1 98.38 237 ASP A CA 1
ATOM 1970 C C . ASP A 1 237 ? 2.191 10.688 19.016 1 98.38 237 ASP A C 1
ATOM 1972 O O . ASP A 1 237 ? 2.988 11.117 18.172 1 98.38 237 ASP A O 1
ATOM 1976 N N . HIS A 1 238 ? 2.527 9.789 19.828 1 97.56 238 HIS A N 1
ATOM 1977 C CA . HIS A 1 238 ? 3.898 9.32 19.984 1 97.56 238 HIS A CA 1
ATOM 1978 C C . HIS A 1 238 ? 4.344 8.523 18.75 1 97.56 238 HIS A C 1
ATOM 1980 O O . HIS A 1 238 ? 5.461 8.703 18.266 1 97.56 238 HIS A O 1
ATOM 1986 N N . LEU A 1 239 ? 3.516 7.664 18.281 1 97.19 239 LEU A N 1
ATOM 1987 C CA . LEU A 1 239 ? 3.855 6.844 17.125 1 97.19 239 LEU A CA 1
ATOM 1988 C C . LEU A 1 239 ? 4.066 7.715 15.891 1 97.19 239 LEU A C 1
ATOM 1990 O O . LEU A 1 239 ? 5.059 7.555 15.18 1 97.19 239 LEU A O 1
ATOM 1994 N N . TYR A 1 240 ? 3.188 8.633 15.703 1 97.56 240 TYR A N 1
ATOM 1995 C CA . TYR A 1 240 ? 3.189 9.43 14.477 1 97.56 240 TYR A CA 1
ATOM 1996 C C . TYR A 1 240 ? 4.293 10.484 14.516 1 97.56 240 TYR A C 1
ATOM 1998 O O . TYR A 1 240 ? 4.969 10.711 13.516 1 97.56 240 TYR A O 1
ATOM 2006 N N . ASN A 1 241 ? 4.488 11.094 15.641 1 97 241 ASN A N 1
ATOM 2007 C CA . ASN A 1 241 ? 5.344 12.273 15.711 1 97 241 ASN A CA 1
ATOM 2008 C C . ASN A 1 241 ? 6.734 11.93 16.234 1 97 241 ASN A C 1
ATOM 2010 O O . ASN A 1 241 ? 7.664 12.734 16.125 1 97 241 ASN A O 1
ATOM 2014 N N . VAL A 1 242 ? 6.926 10.766 16.766 1 95.75 242 VAL A N 1
ATOM 2015 C CA . VAL A 1 242 ? 8.227 10.438 17.328 1 95.75 242 VAL A CA 1
ATOM 2016 C C . VAL A 1 242 ? 8.758 9.156 16.703 1 95.75 242 VAL A C 1
ATOM 2018 O O . VAL A 1 242 ? 9.766 9.18 15.992 1 95.75 242 VAL A O 1
ATOM 2021 N N . GLU A 1 243 ? 8.008 8.078 16.828 1 95.44 243 GLU A N 1
ATOM 2022 C CA . GLU A 1 243 ? 8.531 6.777 16.422 1 95.44 243 GLU A CA 1
ATOM 2023 C C . GLU A 1 243 ? 8.703 6.711 14.898 1 95.44 243 GLU A C 1
ATOM 2025 O O . GLU A 1 243 ? 9.742 6.27 14.406 1 95.44 243 GLU A O 1
ATOM 2030 N N . TRP A 1 244 ? 7.715 7.09 14.195 1 94.19 244 TRP A N 1
ATOM 2031 C CA . TRP A 1 244 ? 7.758 7.023 12.742 1 94.19 244 TRP A CA 1
ATOM 2032 C C . TRP A 1 244 ? 8.891 7.883 12.188 1 94.19 244 TRP A C 1
ATOM 2034 O O . TRP A 1 244 ? 9.695 7.414 11.383 1 94.19 244 TRP A O 1
ATOM 2044 N N . PRO A 1 245 ? 9.039 9.148 12.625 1 92.88 245 PRO A N 1
ATOM 2045 C CA . PRO A 1 245 ? 10.156 9.969 12.156 1 92.88 245 PRO A CA 1
ATOM 2046 C C . PRO A 1 245 ? 11.516 9.375 12.539 1 92.88 245 PRO A C 1
ATOM 2048 O O . PRO A 1 245 ? 12.477 9.477 11.766 1 92.88 245 PRO A O 1
ATOM 2051 N N . LEU A 1 246 ? 11.648 8.781 13.672 1 92 246 LEU A N 1
ATOM 2052 C CA . LEU A 1 246 ? 12.914 8.211 14.109 1 92 246 LEU A CA 1
ATOM 2053 C C . LEU A 1 246 ? 13.312 7.023 13.234 1 92 246 LEU A C 1
ATOM 2055 O O . LEU A 1 246 ? 14.477 6.875 12.867 1 92 246 LEU A O 1
ATOM 2059 N N . VAL A 1 247 ? 12.32 6.25 12.945 1 90.5 247 VAL A N 1
ATOM 2060 C CA . VAL A 1 247 ? 12.602 5.109 12.078 1 90.5 247 VAL A CA 1
ATOM 2061 C C . VAL A 1 247 ? 12.992 5.602 10.68 1 90.5 247 VAL A C 1
ATOM 2063 O O . VAL A 1 247 ? 13.898 5.051 10.055 1 90.5 247 VAL A O 1
ATOM 2066 N N . HIS A 1 248 ? 12.297 6.574 10.227 1 89.62 248 HIS A N 1
ATOM 2067 C CA . HIS A 1 248 ? 12.648 7.195 8.953 1 89.62 248 HIS A CA 1
ATOM 2068 C C . HIS A 1 248 ? 14.078 7.727 8.977 1 89.62 248 HIS A C 1
ATOM 2070 O O . HIS A 1 248 ? 14.844 7.504 8.031 1 89.62 248 HIS A O 1
ATOM 2076 N N . LEU A 1 249 ? 14.414 8.391 10.016 1 87.69 249 LEU A N 1
ATOM 2077 C CA . LEU A 1 249 ? 15.758 8.953 10.18 1 87.69 249 LEU A CA 1
ATOM 2078 C C . LEU A 1 249 ? 16.812 7.852 10.156 1 87.69 249 LEU A C 1
ATOM 2080 O O . LEU A 1 249 ? 17.844 7.984 9.492 1 87.69 249 LEU A O 1
ATOM 2084 N N . LYS A 1 250 ? 16.547 6.867 10.852 1 86.62 250 LYS A N 1
ATOM 2085 C CA . LYS A 1 250 ? 17.484 5.75 10.914 1 86.62 250 LYS A CA 1
ATOM 2086 C C . LYS A 1 250 ? 17.688 5.125 9.539 1 86.62 250 LYS A C 1
ATOM 2088 O O . LYS A 1 250 ? 18.828 4.812 9.148 1 86.62 250 LYS A O 1
ATOM 2093 N N . THR A 1 251 ? 16.641 4.98 8.852 1 86.44 251 THR A N 1
ATOM 2094 C CA . THR A 1 251 ? 16.703 4.406 7.508 1 86.44 251 THR A CA 1
ATOM 2095 C C . THR A 1 251 ? 17.469 5.328 6.562 1 86.44 251 THR A C 1
ATOM 2097 O O . THR A 1 251 ? 18.312 4.875 5.797 1 86.44 251 THR A O 1
ATOM 2100 N N . ALA A 1 252 ? 17.141 6.598 6.617 1 84.25 252 ALA A N 1
ATOM 2101 C CA . ALA A 1 252 ? 17.844 7.574 5.793 1 84.25 252 ALA A CA 1
ATOM 2102 C C . ALA A 1 252 ? 19.344 7.578 6.105 1 84.25 252 ALA A C 1
ATOM 2104 O O . ALA A 1 252 ? 20.172 7.617 5.195 1 84.25 252 ALA A O 1
ATOM 2105 N N . ALA A 1 253 ? 19.672 7.508 7.367 1 83.44 253 ALA A N 1
ATOM 2106 C CA . ALA A 1 253 ? 21.078 7.496 7.797 1 83.44 253 ALA A CA 1
ATOM 2107 C C . ALA A 1 253 ? 21.797 6.266 7.266 1 83.44 253 ALA A C 1
ATOM 2109 O O . ALA A 1 253 ? 22.969 6.344 6.887 1 83.44 253 ALA A O 1
ATOM 2110 N N . HIS A 1 254 ? 21.125 5.199 7.227 1 83.5 254 HIS A N 1
ATOM 2111 C CA . HIS A 1 254 ? 21.688 3.959 6.703 1 83.5 254 HIS A CA 1
ATOM 2112 C C . HIS A 1 254 ? 22.141 4.125 5.254 1 83.5 254 HIS A C 1
ATOM 2114 O O . HIS A 1 254 ? 23.188 3.633 4.863 1 83.5 254 HIS A O 1
ATOM 2120 N N . TYR A 1 255 ? 21.5 4.867 4.508 1 83.25 255 TYR A N 1
ATOM 2121 C CA . TYR A 1 255 ? 21.781 4.961 3.078 1 83.25 255 TYR A CA 1
ATOM 2122 C C . TYR A 1 255 ? 22.609 6.199 2.762 1 83.25 255 TYR A C 1
ATOM 2124 O O . TYR A 1 255 ? 23.312 6.242 1.753 1 83.25 255 TYR A O 1
ATOM 2132 N N . LEU A 1 256 ? 22.469 7.211 3.521 1 79.5 256 LEU A N 1
ATOM 2133 C CA . LEU A 1 256 ? 23.094 8.477 3.166 1 79.5 256 LEU A CA 1
ATOM 2134 C C . LEU A 1 256 ? 24.438 8.633 3.891 1 79.5 256 LEU A C 1
ATOM 2136 O O . LEU A 1 256 ? 25.281 9.43 3.475 1 79.5 256 LEU A O 1
ATOM 2140 N N . GLU A 1 257 ? 24.625 8.188 4.992 1 71.81 257 GLU A N 1
ATOM 2141 C CA . GLU A 1 257 ? 25.891 8.281 5.711 1 71.81 257 GLU A CA 1
ATOM 2142 C C . GLU A 1 257 ? 26.859 7.203 5.266 1 71.81 257 GLU A C 1
ATOM 2144 O O . GLU A 1 257 ? 26.484 6.039 5.105 1 71.81 257 GLU A O 1
ATOM 2149 N N . SER A 1 258 ? 27.703 7.652 4.055 1 57.94 258 SER A N 1
ATOM 2150 C CA . SER A 1 258 ? 28.719 6.773 3.465 1 57.94 258 SER A CA 1
ATOM 2151 C C . SER A 1 258 ? 29.359 5.895 4.527 1 57.94 258 SER A C 1
ATOM 2153 O O . SER A 1 258 ? 29.609 6.34 5.648 1 57.94 258 SER A O 1
ATOM 2155 N N . LYS A 1 259 ? 29.594 4.438 4.152 1 51.75 259 LYS A N 1
ATOM 2156 C CA . LYS A 1 259 ? 30.469 3.582 4.961 1 51.75 259 LYS A CA 1
ATOM 2157 C C . LYS A 1 259 ? 31.766 4.289 5.309 1 51.75 259 LYS A C 1
ATOM 2159 O O . LYS A 1 259 ? 32.312 4.098 6.398 1 51.75 259 LYS A O 1
ATOM 2164 N N . ASP A 1 260 ? 32.5 4.906 4.316 1 45.31 260 ASP A N 1
ATOM 2165 C CA . ASP A 1 260 ? 33.781 5.559 4.492 1 45.31 260 ASP A CA 1
ATOM 2166 C C . ASP A 1 260 ? 33.625 7 4.957 1 45.31 260 ASP A C 1
ATOM 2168 O O . ASP A 1 260 ? 34.562 7.598 5.5 1 45.31 260 ASP A O 1
ATOM 2172 N N . GLU A 1 261 ? 32.812 7.895 4.387 1 43.41 261 GLU A N 1
ATOM 2173 C CA . GLU A 1 261 ? 32.781 9.328 4.641 1 43.41 261 GLU A CA 1
ATOM 2174 C C . GLU A 1 261 ? 31.953 9.664 5.879 1 43.41 261 GLU A C 1
ATOM 2176 O O . GLU A 1 261 ? 30.734 9.789 5.797 1 43.41 261 GLU A O 1
ATOM 2181 N N . LYS A 1 262 ? 32.094 9.398 6.996 1 39.03 262 LYS A N 1
ATOM 2182 C CA . LYS A 1 262 ? 31.797 10.188 8.188 1 39.03 262 LYS A CA 1
ATOM 2183 C C . LYS A 1 262 ? 32.031 11.672 7.941 1 39.03 262 LYS A C 1
ATOM 2185 O O . LYS A 1 262 ? 31.828 12.5 8.836 1 39.03 262 LYS A O 1
ATOM 2190 N N . LYS A 1 263 ? 33.062 12.016 7.156 1 36.84 263 LYS A N 1
ATOM 2191 C CA . LYS A 1 263 ? 33.844 13.242 7.27 1 36.84 263 LYS A CA 1
ATOM 2192 C C . LYS A 1 263 ? 33.062 14.445 6.789 1 36.84 263 LYS A C 1
ATOM 2194 O O . LYS A 1 263 ? 33.25 15.562 7.281 1 36.84 263 LYS A O 1
ATOM 2199 N N . THR A 1 264 ? 32.75 14.711 5.371 1 36.31 264 THR A N 1
ATOM 2200 C CA . THR A 1 264 ? 32.312 16.078 5.109 1 36.31 264 THR A CA 1
ATOM 2201 C C . THR A 1 264 ? 30.828 16.219 5.434 1 36.31 264 THR A C 1
ATOM 2203 O O . THR A 1 264 ? 29.969 15.797 4.652 1 36.31 264 THR A O 1
ATOM 2206 N N . ALA A 1 265 ? 30.25 16.062 6.547 1 36.31 265 ALA A N 1
ATOM 2207 C CA . ALA A 1 265 ? 28.969 16.203 7.223 1 36.31 265 ALA A CA 1
ATOM 2208 C C . ALA A 1 265 ? 28.25 17.484 6.797 1 36.31 265 ALA A C 1
ATOM 2210 O O . ALA A 1 265 ? 27.5 18.062 7.574 1 36.31 265 ALA A O 1
ATOM 2211 N N . THR A 1 266 ? 28.688 18.266 5.945 1 36.91 266 THR A N 1
ATOM 2212 C CA . THR A 1 266 ? 28.125 19.609 5.871 1 36.91 266 THR A CA 1
ATOM 2213 C C . THR A 1 266 ? 26.641 19.531 5.473 1 36.91 266 THR A C 1
ATOM 2215 O O . THR A 1 266 ? 25.797 20.188 6.086 1 36.91 266 THR A O 1
ATOM 2218 N N . GLY A 1 267 ? 26.234 19.062 4.262 1 39.34 267 GLY A N 1
ATOM 2219 C CA . GLY A 1 267 ? 24.875 19.109 3.73 1 39.34 267 GLY A CA 1
ATOM 2220 C C . GLY A 1 267 ? 23.969 18.031 4.312 1 39.34 267 GLY A C 1
ATOM 2221 O O . GLY A 1 267 ? 22.766 18.047 4.09 1 39.34 267 GLY A O 1
ATOM 2222 N N . GLY A 1 268 ? 24.375 16.859 4.66 1 46.31 268 GLY A N 1
ATOM 2223 C CA . GLY A 1 268 ? 23.797 15.703 5.332 1 46.31 268 GLY A CA 1
ATOM 2224 C C . GLY A 1 268 ? 23.188 16.047 6.672 1 46.31 268 GLY A C 1
ATOM 2225 O O . GLY A 1 268 ? 22.156 15.477 7.051 1 46.31 268 GLY A O 1
ATOM 2226 N N . SER A 1 269 ? 23.922 16.969 7.371 1 52.25 269 SER A N 1
ATOM 2227 C CA . SER A 1 269 ? 23.672 17.328 8.766 1 52.25 269 SER A CA 1
ATOM 2228 C C . SER A 1 269 ? 22.359 18.078 8.914 1 52.25 269 SER A C 1
ATOM 2230 O O . SER A 1 269 ? 21.609 17.844 9.867 1 52.25 269 SER A O 1
ATOM 2232 N N . GLN A 1 270 ? 22.062 18.875 7.793 1 61.12 270 GLN A N 1
ATOM 2233 C CA . GLN A 1 270 ? 20.906 19.75 8 1 61.12 270 GLN A CA 1
ATOM 2234 C C . GLN A 1 270 ? 19.609 18.953 7.941 1 61.12 270 GLN A C 1
ATOM 2236 O O . GLN A 1 270 ? 18.703 19.172 8.742 1 61.12 270 GLN A O 1
ATOM 2241 N N . TRP A 1 271 ? 19.734 17.875 7.156 1 65.81 271 TRP A N 1
ATOM 2242 C CA . TRP A 1 271 ? 18.516 17.094 7.039 1 65.81 271 TRP A CA 1
ATOM 2243 C C . TRP A 1 271 ? 18.281 16.266 8.289 1 65.81 271 TRP A C 1
ATOM 2245 O O . TRP A 1 271 ? 17.125 16.062 8.711 1 65.81 271 TRP A O 1
ATOM 2255 N N . LYS A 1 272 ? 19.328 15.75 8.875 1 71.06 272 LYS A N 1
ATOM 2256 C CA . LYS A 1 272 ? 19.203 14.969 10.094 1 71.06 272 LYS A CA 1
ATOM 2257 C C . LYS A 1 272 ? 18.578 15.797 11.219 1 71.06 272 LYS A C 1
ATOM 2259 O O . LYS A 1 272 ? 17.719 15.32 11.953 1 71.06 272 LYS A O 1
ATOM 2264 N N . LYS A 1 273 ? 19.141 16.969 11.234 1 70.56 273 LYS A N 1
ATOM 2265 C CA . LYS A 1 273 ? 18.625 17.875 12.258 1 70.56 273 LYS A CA 1
ATOM 2266 C C . LYS A 1 273 ? 17.141 18.141 12.055 1 70.56 273 LYS A C 1
ATOM 2268 O O . LYS A 1 273 ? 16.359 18.078 13.008 1 70.56 273 LYS A O 1
ATOM 2273 N N . TYR A 1 274 ? 16.797 18.234 10.883 1 76.5 274 TYR A N 1
ATOM 2274 C CA . TYR A 1 274 ? 15.414 18.594 10.578 1 76.5 274 TYR A CA 1
ATOM 2275 C C . TYR A 1 274 ? 14.477 17.406 10.781 1 76.5 274 TYR A C 1
ATOM 2277 O O . TYR A 1 274 ? 13.336 17.578 11.211 1 76.5 274 TYR A O 1
ATOM 2285 N N . LEU A 1 275 ? 14.984 16.219 10.539 1 79.19 275 LEU A N 1
ATOM 2286 C CA . LEU A 1 275 ? 14.133 15.039 10.586 1 79.19 275 LEU A CA 1
ATOM 2287 C C . LEU A 1 275 ? 13.93 14.57 12.023 1 79.19 275 LEU A C 1
ATOM 2289 O O . LEU A 1 275 ? 12.961 13.867 12.328 1 79.19 275 LEU A O 1
ATOM 2293 N N . HIS A 1 276 ? 14.852 14.93 12.875 1 86.5 276 HIS A N 1
ATOM 2294 C CA . HIS A 1 276 ? 14.773 14.445 14.25 1 86.5 276 HIS A CA 1
ATOM 2295 C C . HIS A 1 276 ? 13.594 15.07 14.992 1 86.5 276 HIS A C 1
ATOM 2297 O O . HIS A 1 276 ? 13.414 16.297 14.953 1 86.5 276 HIS A O 1
ATOM 2303 N N . PRO A 1 277 ? 12.914 14.258 15.727 1 90.31 277 PRO A N 1
ATOM 2304 C CA . PRO A 1 277 ? 11.719 14.758 16.406 1 90.31 277 PRO A CA 1
ATOM 2305 C C . PRO A 1 277 ? 12.039 15.852 17.422 1 90.31 277 PRO A C 1
ATOM 2307 O O . PRO A 1 277 ? 11.203 16.719 17.688 1 90.31 277 PRO A O 1
ATOM 2310 N N . SER A 1 278 ? 13.219 15.883 17.984 1 87.25 278 SER A N 1
ATOM 2311 C CA . SER A 1 278 ? 13.578 16.906 18.953 1 87.25 278 SER A CA 1
ATOM 2312 C C . SER A 1 278 ? 13.688 18.281 18.297 1 87.25 278 SER A C 1
ATOM 2314 O O . SER A 1 278 ? 13.562 19.312 18.953 1 87.25 278 SER A O 1
ATOM 2316 N N . HIS A 1 279 ? 13.938 18.266 17.047 1 84.44 279 HIS A N 1
ATOM 2317 C CA . HIS A 1 279 ? 13.992 19.516 16.297 1 84.44 279 HIS A CA 1
ATOM 2318 C C . HIS A 1 279 ? 12.609 19.922 15.805 1 84.44 279 HIS A C 1
ATOM 2320 O O . HIS A 1 279 ? 12.25 21.094 15.844 1 84.44 279 HIS A O 1
ATOM 2326 N N . GLN A 1 280 ? 11.844 19 15.336 1 87.88 280 GLN A N 1
ATOM 2327 C CA . GLN A 1 280 ? 10.516 19.266 14.797 1 87.88 280 GLN A CA 1
ATOM 2328 C C . GLN A 1 280 ? 9.531 19.625 15.906 1 87.88 280 GLN A C 1
ATOM 2330 O O . GLN A 1 280 ? 8.766 20.594 15.781 1 87.88 280 GLN A O 1
ATOM 2335 N N . GLN A 1 281 ? 9.594 18.875 17.031 1 87.81 281 GLN A N 1
ATOM 2336 C CA . GLN A 1 281 ? 8.867 19.094 18.281 1 87.81 281 GLN A CA 1
ATOM 2337 C C . GLN A 1 281 ? 7.359 19.109 18.047 1 87.81 281 GLN A C 1
ATOM 2339 O O . GLN A 1 281 ? 6.645 19.906 18.672 1 87.81 281 GLN A O 1
ATOM 2344 N N . ARG A 1 282 ? 6.934 18.359 17.016 1 92.19 282 ARG A N 1
ATOM 2345 C CA . ARG A 1 282 ? 5.5 18.266 16.75 1 92.19 282 ARG A CA 1
ATOM 2346 C C . ARG A 1 282 ? 4.793 17.469 17.844 1 92.19 282 ARG A C 1
ATOM 2348 O O . ARG A 1 282 ? 5.234 16.375 18.203 1 92.19 282 ARG A O 1
ATOM 2355 N N . LYS A 1 283 ? 3.77 18.062 18.422 1 95.69 283 LYS A N 1
ATOM 2356 C CA . LYS A 1 283 ? 2.875 17.406 19.359 1 95.69 283 LYS A CA 1
ATOM 2357 C C . LYS A 1 283 ? 1.413 17.688 19.031 1 95.69 283 LYS A C 1
ATOM 2359 O O . LYS A 1 283 ? 0.979 18.844 19.047 1 95.69 283 LYS A O 1
ATOM 2364 N N . PHE A 1 284 ? 0.663 16.625 18.734 1 98.12 284 PHE A N 1
ATOM 2365 C CA . PHE A 1 284 ? -0.744 16.812 18.391 1 98.12 284 PHE A CA 1
ATOM 2366 C C . PHE A 1 284 ? -1.547 17.203 19.625 1 98.12 284 PHE A C 1
ATOM 2368 O O . PHE A 1 284 ? -2.475 18.016 19.547 1 98.12 284 PHE A O 1
ATOM 2375 N N . PHE A 1 285 ? -1.146 16.594 20.781 1 97.62 285 PHE A N 1
ATOM 2376 C CA . PHE A 1 285 ? -1.877 16.797 22.031 1 97.62 285 PHE A CA 1
ATOM 2377 C C . PHE A 1 285 ? -0.928 17.172 23.156 1 97.62 285 PHE A C 1
ATOM 2379 O O . PHE A 1 285 ? -0.791 16.438 24.125 1 97.62 285 PHE A O 1
ATOM 2386 N N . PRO A 1 286 ? -0.445 18.406 23.109 1 96.25 286 PRO A N 1
ATOM 2387 C CA . PRO A 1 286 ? 0.563 18.797 24.094 1 96.25 286 PRO A CA 1
ATOM 2388 C C . PRO A 1 286 ? 0.055 18.688 25.531 1 96.25 286 PRO A C 1
ATOM 2390 O O . PRO A 1 286 ? 0.824 18.375 26.438 1 96.25 286 PRO A O 1
ATOM 2393 N N . ALA A 1 287 ? -1.179 18.922 25.734 1 93.62 287 ALA A N 1
ATOM 2394 C CA . ALA A 1 287 ? -1.747 18.938 27.094 1 93.62 287 ALA A CA 1
ATOM 2395 C C . ALA A 1 287 ? -1.721 17.547 27.719 1 93.62 287 ALA A C 1
ATOM 2397 O O . ALA A 1 287 ? -1.864 17.406 28.938 1 93.62 287 ALA A O 1
ATOM 2398 N N . LEU A 1 288 ? -1.556 16.516 26.859 1 95.75 288 LEU A N 1
ATOM 2399 C CA . LEU A 1 288 ? -1.583 15.141 27.375 1 95.75 288 LEU A CA 1
ATOM 2400 C C . LEU A 1 288 ? -0.215 14.734 27.906 1 95.75 288 LEU A C 1
ATOM 2402 O O . LEU A 1 288 ? -0.089 13.703 28.578 1 95.75 288 LEU A O 1
ATOM 2406 N N . TRP A 1 289 ? 0.761 15.523 27.703 1 95.75 289 TRP A N 1
ATOM 2407 C CA . TRP A 1 289 ? 2.131 15.172 28.062 1 95.75 289 TRP A CA 1
ATOM 2408 C C . TRP A 1 289 ? 2.607 16.016 29.25 1 95.75 289 TRP A C 1
ATOM 2410 O O . TRP A 1 289 ? 2.279 17.203 29.344 1 95.75 289 TRP A O 1
ATOM 2420 N N . THR A 1 290 ? 3.41 15.383 30.109 1 95 290 THR A N 1
ATOM 2421 C CA . THR A 1 290 ? 4.023 16.125 31.203 1 95 290 THR A CA 1
ATOM 2422 C C . THR A 1 290 ? 5.156 17 30.703 1 95 290 THR A C 1
ATOM 2424 O O . THR A 1 290 ? 5.637 16.828 29.578 1 95 290 THR A O 1
ATOM 2427 N N . GLU A 1 291 ? 5.555 17.938 31.547 1 93.75 291 GLU A N 1
ATOM 2428 C CA . GLU A 1 291 ? 6.648 18.812 31.156 1 93.75 291 GLU A CA 1
ATOM 2429 C C . GLU A 1 291 ? 7.938 18.031 30.938 1 93.75 291 GLU A C 1
ATOM 2431 O O . GLU A 1 291 ? 8.703 18.344 30.016 1 93.75 291 GLU A O 1
ATOM 2436 N N . SER A 1 292 ? 8.156 17.047 31.719 1 93 292 SER A N 1
ATOM 2437 C CA . SER A 1 292 ? 9.336 16.203 31.562 1 93 292 SER A CA 1
ATOM 2438 C C . SER A 1 292 ? 9.305 15.445 30.234 1 93 292 SER A C 1
ATOM 2440 O O . SER A 1 292 ? 10.32 15.352 29.547 1 93 292 SER A O 1
ATOM 2442 N N . GLU A 1 293 ? 8.125 14.922 29.859 1 92.38 293 GLU A N 1
ATOM 2443 C CA . GLU A 1 293 ? 7.973 14.195 28.594 1 92.38 293 GLU A CA 1
ATOM 2444 C C . GLU A 1 293 ? 8.18 15.117 27.406 1 92.38 293 GLU A C 1
ATOM 2446 O O . GLU A 1 293 ? 8.758 14.711 26.391 1 92.38 293 GLU A O 1
ATOM 2451 N N . LYS A 1 294 ? 7.703 16.312 27.5 1 92.12 294 LYS A N 1
ATOM 2452 C CA . LYS A 1 294 ? 7.879 17.297 26.438 1 92.12 294 LYS A CA 1
ATOM 2453 C C . LYS A 1 294 ? 9.352 17.656 26.266 1 92.12 294 LYS A C 1
ATOM 2455 O O . LYS A 1 294 ? 9.836 17.781 25.125 1 92.12 294 LYS A O 1
ATOM 2460 N N . GLU A 1 295 ? 10.117 17.75 27.359 1 88.19 295 GLU A N 1
ATOM 2461 C CA . GLU A 1 295 ? 11.539 18.094 27.328 1 88.19 295 GLU A CA 1
ATOM 2462 C C . GLU A 1 295 ? 12.359 16.969 26.703 1 88.19 295 GLU A C 1
ATOM 2464 O O . GLU A 1 295 ? 13.367 17.219 26.031 1 88.19 295 GLU A O 1
ATOM 2469 N N . GLN A 1 296 ? 11.844 15.75 26.828 1 88.19 296 GLN A N 1
ATOM 2470 C CA . GLN A 1 296 ? 12.555 14.586 26.312 1 88.19 296 GLN A CA 1
ATOM 2471 C C . GLN A 1 296 ? 11.945 14.102 25 1 88.19 296 GLN A C 1
ATOM 2473 O O . GLN A 1 296 ? 12.141 12.945 24.609 1 88.19 296 GLN A O 1
ATOM 2478 N N . TRP A 1 297 ? 11.203 14.992 24.469 1 89.44 297 TRP A N 1
ATOM 2479 C CA . TRP A 1 297 ? 10.492 14.633 23.25 1 89.44 297 TRP A CA 1
ATOM 2480 C C . TRP A 1 297 ? 11.453 14.164 22.172 1 89.44 297 TRP A C 1
ATOM 2482 O O . TRP A 1 297 ? 12.406 14.875 21.828 1 89.44 297 TRP A O 1
ATOM 2492 N N . GLY A 1 298 ? 11.234 12.984 21.656 1 86.25 298 GLY A N 1
ATOM 2493 C CA . GLY A 1 298 ? 12.07 12.445 20.594 1 86.25 298 GLY A CA 1
ATOM 2494 C C . GLY A 1 298 ? 13.328 11.773 21.109 1 86.25 298 GLY A C 1
ATOM 2495 O O . GLY A 1 298 ? 14.086 11.188 20.328 1 86.25 298 GLY A O 1
ATOM 2496 N N . GLU A 1 299 ? 13.664 11.961 22.359 1 80.5 299 GLU A N 1
ATOM 2497 C CA . GLU A 1 299 ? 14.875 11.352 22.906 1 80.5 299 GLU A CA 1
ATOM 2498 C C . GLU A 1 299 ? 14.656 9.875 23.219 1 80.5 299 GLU A C 1
ATOM 2500 O O . GLU A 1 299 ? 13.578 9.484 23.656 1 80.5 299 GLU A O 1
ATOM 2505 N N . THR A 1 300 ? 15.281 8.93 22.484 1 63.81 300 THR A N 1
ATOM 2506 C CA . THR A 1 300 ? 15.164 7.496 22.703 1 63.81 300 THR A CA 1
ATOM 2507 C C . THR A 1 300 ? 15.648 7.129 24.109 1 63.81 300 THR A C 1
ATOM 2509 O O . THR A 1 300 ? 16.672 7.633 24.562 1 63.81 300 THR A O 1
ATOM 2512 N N . LYS A 1 301 ? 14.781 6.477 24.891 1 48.28 301 LYS A N 1
ATOM 2513 C CA . LYS A 1 301 ? 15.266 5.895 26.141 1 48.28 301 LYS A CA 1
ATOM 2514 C C . LYS A 1 301 ? 16.406 4.91 25.891 1 48.28 301 LYS A C 1
ATOM 2516 O O . LYS A 1 301 ? 16.312 4.059 25 1 48.28 301 LYS A O 1
ATOM 2521 N N . SER A 1 302 ? 17.625 5.34 26 1 37.09 302 SER A N 1
ATOM 2522 C CA . SER A 1 302 ? 18.672 4.328 26.078 1 37.09 302 SER A CA 1
ATOM 2523 C C . SER A 1 302 ? 18.219 3.133 26.906 1 37.09 302 SER A C 1
ATOM 2525 O O . SER A 1 302 ? 17.891 3.277 28.094 1 37.09 302 SER A O 1
ATOM 2527 N N . SER A 1 303 ? 17.297 2.328 26.391 1 30.55 303 SER A N 1
ATOM 2528 C CA . SER A 1 303 ? 17.359 1.11 27.188 1 30.55 303 SER A CA 1
ATOM 2529 C C . SER A 1 303 ? 18.734 0.454 27.078 1 30.55 303 SER A C 1
ATOM 2531 O O . SER A 1 303 ? 19.328 0.435 26.016 1 30.55 303 SER A O 1
ATOM 2533 N N . MET B 1 1 ? 33.562 16.906 -12.562 1 74.06 1 MET B N 1
ATOM 2534 C CA . MET B 1 1 ? 32.594 17.359 -13.555 1 74.06 1 MET B CA 1
ATOM 2535 C C . MET B 1 1 ? 33.031 16.938 -14.961 1 74.06 1 MET B C 1
ATOM 2537 O O . MET B 1 1 ? 32.219 16.391 -15.719 1 74.06 1 MET B O 1
ATOM 2541 N N . THR B 1 2 ? 34.312 17.062 -15.109 1 79.88 2 THR B N 1
ATOM 2542 C CA . THR B 1 2 ? 34.781 16.734 -16.453 1 79.88 2 THR B CA 1
ATOM 2543 C C . THR B 1 2 ? 34.719 15.234 -16.703 1 79.88 2 THR B C 1
ATOM 2545 O O . THR B 1 2 ? 34.25 14.797 -17.766 1 79.88 2 THR B O 1
ATOM 2548 N N . ASP B 1 3 ? 35.031 14.516 -15.672 1 90.38 3 ASP B N 1
ATOM 2549 C CA . ASP B 1 3 ? 35 13.062 -15.805 1 90.38 3 ASP B CA 1
ATOM 2550 C C . ASP B 1 3 ? 33.562 12.578 -16.016 1 90.38 3 ASP B C 1
ATOM 2552 O O . ASP B 1 3 ? 33.312 11.727 -16.875 1 90.38 3 ASP B O 1
ATOM 2556 N N . THR B 1 4 ? 32.719 13.148 -15.344 1 91.06 4 THR B N 1
ATOM 2557 C CA . THR B 1 4 ? 31.312 12.773 -15.461 1 91.06 4 THR B CA 1
ATOM 2558 C C . THR B 1 4 ? 30.781 13.117 -16.859 1 91.06 4 THR B C 1
ATOM 2560 O O . THR B 1 4 ? 30.047 12.328 -17.453 1 91.06 4 THR B O 1
ATOM 2563 N N . ILE B 1 5 ? 31.141 14.219 -17.375 1 90.69 5 ILE B N 1
ATOM 2564 C CA . ILE B 1 5 ? 30.688 14.648 -18.703 1 90.69 5 ILE B CA 1
ATOM 2565 C C . ILE B 1 5 ? 31.203 13.688 -19.766 1 90.69 5 ILE B C 1
ATOM 2567 O O . ILE B 1 5 ? 30.484 13.305 -20.672 1 90.69 5 ILE B O 1
ATOM 2571 N N . ASP B 1 6 ? 32.438 13.344 -19.578 1 92.31 6 ASP B N 1
ATOM 2572 C CA . ASP B 1 6 ? 33.031 12.383 -20.516 1 92.31 6 ASP B CA 1
ATOM 2573 C C . ASP B 1 6 ? 32.281 11.055 -20.469 1 92.31 6 ASP B C 1
ATOM 2575 O O . ASP B 1 6 ? 32.031 10.43 -21.516 1 92.31 6 ASP B O 1
ATOM 2579 N N . GLN B 1 7 ? 31.938 10.695 -19.297 1 92.81 7 GLN B N 1
ATOM 2580 C CA . GLN B 1 7 ? 31.188 9.461 -19.125 1 92.81 7 GLN B CA 1
ATOM 2581 C C . GLN B 1 7 ? 29.812 9.562 -19.797 1 92.81 7 GLN B C 1
ATOM 2583 O O . GLN B 1 7 ? 29.344 8.594 -20.406 1 92.81 7 GLN B O 1
ATOM 2588 N N . ILE B 1 8 ? 29.234 10.695 -19.734 1 92.06 8 ILE B N 1
ATOM 2589 C CA . ILE B 1 8 ? 27.938 10.938 -20.359 1 92.06 8 ILE B CA 1
ATOM 2590 C C . ILE B 1 8 ? 28.062 10.883 -21.875 1 92.06 8 ILE B C 1
ATOM 2592 O O . ILE B 1 8 ? 27.266 10.227 -22.547 1 92.06 8 ILE B O 1
ATOM 2596 N N . ILE B 1 9 ? 29.047 11.539 -22.312 1 92.12 9 ILE B N 1
ATOM 2597 C CA . ILE B 1 9 ? 29.281 11.57 -23.75 1 92.12 9 ILE B CA 1
ATOM 2598 C C . ILE B 1 9 ? 29.5 10.148 -24.281 1 92.12 9 ILE B C 1
ATOM 2600 O O . ILE B 1 9 ? 28.891 9.742 -25.266 1 92.12 9 ILE B O 1
ATOM 2604 N N . ASN B 1 10 ? 30.297 9.367 -23.547 1 93.19 10 ASN B N 1
ATOM 2605 C CA . ASN B 1 10 ? 30.594 7.996 -23.938 1 93.19 10 ASN B CA 1
ATOM 2606 C C . ASN B 1 10 ? 29.344 7.125 -23.922 1 93.19 10 ASN B C 1
ATOM 2608 O O . ASN B 1 10 ? 29.125 6.312 -24.828 1 93.19 10 ASN B O 1
ATOM 2612 N N . LYS B 1 11 ? 28.578 7.289 -22.922 1 92.12 11 LYS B N 1
ATOM 2613 C CA . LYS B 1 11 ? 27.344 6.52 -22.797 1 92.12 11 LYS B CA 1
ATOM 2614 C C . LYS B 1 11 ? 26.453 6.699 -24.016 1 92.12 11 LYS B C 1
ATOM 2616 O O . LYS B 1 11 ? 26.031 5.719 -24.641 1 92.12 11 LYS B O 1
ATOM 2621 N N . TYR B 1 12 ? 26.234 7.961 -24.422 1 91.38 12 TYR B N 1
ATOM 2622 C CA . TYR B 1 12 ? 25.297 8.234 -25.516 1 91.38 12 TYR B CA 1
ATOM 2623 C C . TYR B 1 12 ? 25.906 7.891 -26.859 1 91.38 12 TYR B C 1
ATOM 2625 O O . TYR B 1 12 ? 25.203 7.461 -27.781 1 91.38 12 TYR B O 1
ATOM 2633 N N . GLN B 1 13 ? 27.188 8.094 -26.953 1 91.62 13 GLN B N 1
ATOM 2634 C CA . GLN B 1 13 ? 27.859 7.68 -28.172 1 91.62 13 GLN B CA 1
ATOM 2635 C C . GLN B 1 13 ? 27.766 6.168 -28.359 1 91.62 13 GLN B C 1
ATOM 2637 O O . GLN B 1 13 ? 27.5 5.699 -29.469 1 91.62 13 GLN B O 1
ATOM 2642 N N . GLU B 1 14 ? 27.938 5.43 -27.281 1 93.38 14 GLU B N 1
ATOM 2643 C CA . GLU B 1 14 ? 27.844 3.973 -27.328 1 93.38 14 GLU B CA 1
ATOM 2644 C C . GLU B 1 14 ? 26.422 3.539 -27.719 1 93.38 14 GLU B C 1
ATOM 2646 O O . GLU B 1 14 ? 26.25 2.494 -28.344 1 93.38 14 GLU B O 1
ATOM 2651 N N . MET B 1 15 ? 25.531 4.352 -27.406 1 93.5 15 MET B N 1
ATOM 2652 C CA . MET B 1 15 ? 24.141 4.047 -27.734 1 93.5 15 MET B CA 1
ATOM 2653 C C . MET B 1 15 ? 23.797 4.48 -29.156 1 93.5 15 MET B C 1
ATOM 2655 O O . MET B 1 15 ? 22.703 4.238 -29.641 1 93.5 15 MET B O 1
ATOM 2659 N N . GLY B 1 16 ? 24.75 5.168 -29.75 1 93.38 16 GLY B N 1
ATOM 2660 C CA . GLY B 1 16 ? 24.516 5.656 -31.094 1 93.38 16 GLY B CA 1
ATOM 2661 C C . GLY B 1 16 ? 23.734 6.953 -31.141 1 93.38 16 GLY B C 1
ATOM 2662 O O . GLY B 1 16 ? 23.094 7.262 -32.156 1 93.38 16 GLY B O 1
ATOM 2663 N N . GLU B 1 17 ? 23.766 7.566 -30 1 92.75 17 GLU B N 1
ATOM 2664 C CA . GLU B 1 17 ? 23.031 8.82 -29.891 1 92.75 17 GLU B CA 1
ATOM 2665 C C . GLU B 1 17 ? 23.984 10.016 -29.859 1 92.75 17 GLU B C 1
ATOM 2667 O O . GLU B 1 17 ? 25.188 9.859 -29.609 1 92.75 17 GLU B O 1
ATOM 2672 N N . ASN B 1 18 ? 23.406 11.18 -30.156 1 92.5 18 ASN B N 1
ATOM 2673 C CA . ASN B 1 18 ? 24.172 12.422 -30.094 1 92.5 18 ASN B CA 1
ATOM 2674 C C . ASN B 1 18 ? 24.172 13.016 -28.688 1 92.5 18 ASN B C 1
ATOM 2676 O O . ASN B 1 18 ? 23.172 13.586 -28.25 1 92.5 18 ASN B O 1
ATOM 2680 N N . PRO B 1 19 ? 25.25 12.969 -28.031 1 92.44 19 PRO B N 1
ATOM 2681 C CA . PRO B 1 19 ? 25.312 13.477 -26.656 1 92.44 19 PRO B CA 1
ATOM 2682 C C . PRO B 1 19 ? 24.953 14.953 -26.562 1 92.44 19 PRO B C 1
ATOM 2684 O O . PRO B 1 19 ? 24.391 15.383 -25.547 1 92.44 19 PRO B O 1
ATOM 2687 N N . GLU B 1 20 ? 25.281 15.672 -27.484 1 90.81 20 GLU B N 1
ATOM 2688 C CA . GLU B 1 20 ? 24.984 17.094 -27.453 1 90.81 20 GLU B CA 1
ATOM 2689 C C . GLU B 1 20 ? 23.484 17.359 -27.328 1 90.81 20 GLU B C 1
ATOM 2691 O O . GLU B 1 20 ? 23.078 18.297 -26.625 1 90.81 20 GLU B O 1
ATOM 2696 N N . THR B 1 21 ? 22.734 16.641 -27.969 1 91.94 21 THR B N 1
ATOM 2697 C CA . THR B 1 21 ? 21.281 16.781 -27.906 1 91.94 21 THR B CA 1
ATOM 2698 C C . THR B 1 21 ? 20.797 16.578 -26.484 1 91.94 21 THR B C 1
ATOM 2700 O O . THR B 1 21 ? 19.938 17.312 -26 1 91.94 21 THR B O 1
ATOM 2703 N N . TYR B 1 22 ? 21.281 15.594 -25.891 1 88.62 22 TYR B N 1
ATOM 2704 C CA . TYR B 1 22 ? 20.859 15.281 -24.531 1 88.62 22 TYR B CA 1
ATOM 2705 C C . TYR B 1 22 ? 21.344 16.359 -23.547 1 88.62 22 TYR B C 1
ATOM 2707 O O . TYR B 1 22 ? 20.609 16.75 -22.641 1 88.62 22 TYR B O 1
ATOM 2715 N N . LEU B 1 23 ? 22.516 16.797 -23.75 1 90.38 23 LEU B N 1
ATOM 2716 C CA . LEU B 1 23 ? 23.031 17.875 -22.922 1 90.38 23 LEU B CA 1
ATOM 2717 C C . LEU B 1 23 ? 22.219 19.156 -23.109 1 90.38 23 LEU B C 1
ATOM 2719 O O . LEU B 1 23 ? 21.922 19.859 -22.141 1 90.38 23 LEU B O 1
ATOM 2723 N N . GLN B 1 24 ? 21.844 19.438 -24.328 1 89.5 24 GLN B N 1
ATOM 2724 C CA . GLN B 1 24 ? 20.984 20.594 -24.609 1 89.5 24 GLN B CA 1
ATOM 2725 C C . GLN B 1 24 ? 19.609 20.438 -23.953 1 89.5 24 GLN B C 1
ATOM 2727 O O . GLN B 1 24 ? 19.031 21.406 -23.469 1 89.5 24 GLN B O 1
ATOM 2732 N N . GLY B 1 25 ? 19.172 19.25 -24.031 1 89.25 25 GLY B N 1
ATOM 2733 C CA . GLY B 1 25 ? 17.906 18.969 -23.359 1 89.25 25 GLY B CA 1
ATOM 2734 C C . GLY B 1 25 ? 17.953 19.234 -21.875 1 89.25 25 GLY B C 1
ATOM 2735 O O . GLY B 1 25 ? 16.969 19.719 -21.297 1 89.25 25 GLY B O 1
ATOM 2736 N N . LEU B 1 26 ? 19.047 18.797 -21.297 1 87.94 26 LEU B N 1
ATOM 2737 C CA . LEU B 1 26 ? 19.203 19 -19.859 1 87.94 26 LEU B CA 1
ATOM 2738 C C . LEU B 1 26 ? 19.078 20.469 -19.484 1 87.94 26 LEU B C 1
ATOM 2740 O O . LEU B 1 26 ? 18.625 20.797 -18.391 1 87.94 26 LEU B O 1
ATOM 2744 N N . LEU B 1 27 ? 19.438 21.312 -20.422 1 87.31 27 LEU B N 1
ATOM 2745 C CA . LEU B 1 27 ? 19.344 22.75 -20.203 1 87.31 27 LEU B CA 1
ATOM 2746 C C . LEU B 1 27 ? 17.891 23.172 -20 1 87.31 27 LEU B C 1
ATOM 2748 O O . LEU B 1 27 ? 17.625 24.141 -19.297 1 87.31 27 LEU B O 1
ATOM 2752 N N . HIS B 1 28 ? 17 22.484 -20.562 1 88.81 28 HIS B N 1
ATOM 2753 C CA . HIS B 1 28 ? 15.594 22.844 -20.531 1 88.81 28 HIS B CA 1
ATOM 2754 C C . HIS B 1 28 ? 14.789 21.891 -19.656 1 88.81 28 HIS B C 1
ATOM 2756 O O . HIS B 1 28 ? 13.586 22.078 -19.453 1 88.81 28 HIS B O 1
ATOM 2762 N N . ALA B 1 29 ? 15.438 20.844 -19.219 1 86.5 29 ALA B N 1
ATOM 2763 C CA . ALA B 1 29 ? 14.734 19.828 -18.438 1 86.5 29 ALA B CA 1
ATOM 2764 C C . ALA B 1 29 ? 14.297 20.375 -17.078 1 86.5 29 ALA B C 1
ATOM 2766 O O . ALA B 1 29 ? 15.07 21.047 -16.391 1 86.5 29 ALA B O 1
ATOM 2767 N N . ALA B 1 30 ? 13.094 20.156 -16.781 1 87.25 30 ALA B N 1
ATOM 2768 C CA . ALA B 1 30 ? 12.594 20.516 -15.461 1 87.25 30 ALA B CA 1
ATOM 2769 C C . ALA B 1 30 ? 12.922 19.438 -14.438 1 87.25 30 ALA B C 1
ATOM 2771 O O . ALA B 1 30 ? 12.812 18.25 -14.727 1 87.25 30 ALA B O 1
ATOM 2772 N N . PRO B 1 31 ? 13.32 19.875 -13.273 1 87.94 31 PRO B N 1
ATOM 2773 C CA . PRO B 1 31 ? 13.555 18.87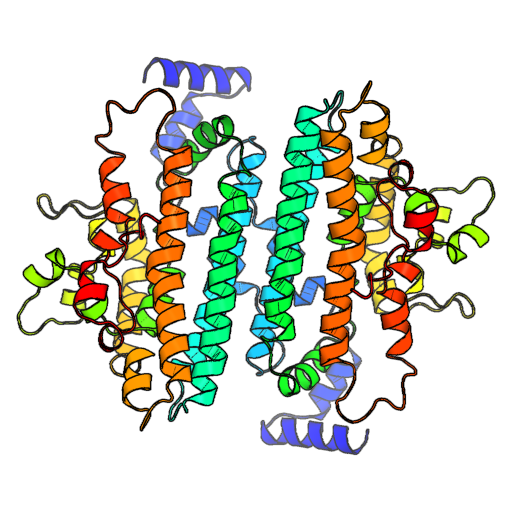5 -12.227 1 87.94 31 PRO B CA 1
ATOM 2774 C C . PRO B 1 31 ? 12.289 18.109 -11.844 1 87.94 31 PRO B C 1
ATOM 2776 O O . PRO B 1 31 ? 11.203 18.688 -11.828 1 87.94 31 PRO B O 1
ATOM 2779 N N . ILE B 1 32 ? 12.469 16.844 -11.555 1 90.62 32 ILE B N 1
ATOM 2780 C CA . ILE B 1 32 ? 11.328 15.992 -11.227 1 90.62 32 ILE B CA 1
ATOM 2781 C C . ILE B 1 32 ? 10.828 16.312 -9.82 1 90.62 32 ILE B C 1
ATOM 2783 O O . ILE B 1 32 ? 11.602 16.719 -8.953 1 90.62 32 ILE B O 1
ATOM 2787 N N . THR B 1 33 ? 9.547 16.25 -9.633 1 92.56 33 THR B N 1
ATOM 2788 C CA . THR B 1 33 ? 8.93 16.453 -8.328 1 92.56 33 THR B CA 1
ATOM 2789 C C . THR B 1 33 ? 8.469 15.125 -7.734 1 92.56 33 THR B C 1
ATOM 2791 O O . THR B 1 33 ? 8.344 14.133 -8.445 1 92.56 33 THR B O 1
ATOM 2794 N N . TYR B 1 34 ? 8.203 15.156 -6.441 1 95.38 34 TYR B N 1
ATOM 2795 C CA . TYR B 1 34 ? 7.75 13.969 -5.727 1 95.38 34 TYR B CA 1
ATOM 2796 C C . TYR B 1 34 ? 6.445 13.445 -6.316 1 95.38 34 TYR B C 1
ATOM 2798 O O . TYR B 1 34 ? 6.312 12.242 -6.566 1 95.38 34 TYR B O 1
ATOM 2806 N N . TRP B 1 35 ? 5.496 14.289 -6.586 1 96.5 35 TRP B N 1
ATOM 2807 C CA . TRP B 1 35 ? 4.176 13.852 -7.023 1 96.5 35 TRP B CA 1
ATOM 2808 C C . TRP B 1 35 ? 4.227 13.32 -8.453 1 96.5 35 TRP B C 1
ATOM 2810 O O . TRP B 1 35 ? 3.445 12.445 -8.828 1 96.5 35 TRP B O 1
ATOM 2820 N N . ASP B 1 36 ? 5.145 13.797 -9.242 1 95.06 36 ASP B N 1
ATOM 2821 C CA . ASP B 1 36 ? 5.309 13.25 -10.586 1 95.06 36 ASP B CA 1
ATOM 2822 C C . ASP B 1 36 ? 6 11.883 -10.547 1 95.06 36 ASP B C 1
ATOM 2824 O O . ASP B 1 36 ? 5.617 10.969 -11.273 1 95.06 36 ASP B O 1
ATOM 2828 N N . TYR B 1 37 ? 7.016 11.789 -9.734 1 96.25 37 TYR B N 1
ATOM 2829 C CA . TYR B 1 37 ? 7.812 10.57 -9.633 1 96.25 37 TYR B CA 1
ATOM 2830 C C . TYR B 1 37 ? 6.98 9.43 -9.07 1 96.25 37 TYR B C 1
ATOM 2832 O O . TYR B 1 37 ? 7.051 8.297 -9.562 1 96.25 37 TYR B O 1
ATOM 2840 N N . ILE B 1 38 ? 6.117 9.703 -8.07 1 96.38 38 ILE B N 1
ATOM 2841 C CA . ILE B 1 38 ? 5.344 8.688 -7.367 1 96.38 38 ILE B CA 1
ATOM 2842 C C . ILE B 1 38 ? 3.994 8.5 -8.055 1 96.38 38 ILE B C 1
ATOM 2844 O O . ILE B 1 38 ? 3.32 7.488 -7.84 1 96.38 38 ILE B O 1
ATOM 2848 N N . GLY B 1 39 ? 3.564 9.422 -8.875 1 97.44 39 GLY B N 1
ATOM 2849 C CA . GLY B 1 39 ? 2.225 9.398 -9.438 1 97.44 39 GLY B CA 1
ATOM 2850 C C . GLY B 1 39 ? 1.14 9.641 -8.406 1 97.44 39 GLY B C 1
ATOM 2851 O O . GLY B 1 39 ? 0.113 8.961 -8.406 1 97.44 39 GLY B O 1
ATOM 2852 N N . VAL B 1 40 ? 1.352 10.672 -7.539 1 97.5 40 VAL B N 1
ATOM 2853 C CA . VAL B 1 40 ? 0.537 10.859 -6.344 1 97.5 40 VAL B CA 1
ATOM 2854 C C . VAL B 1 40 ? -0.901 11.188 -6.742 1 97.5 40 VAL B C 1
ATOM 2856 O O . VAL B 1 40 ? -1.845 10.578 -6.23 1 97.5 40 VAL B O 1
ATOM 2859 N N . ASP B 1 41 ? -1.078 12.094 -7.707 1 97.5 41 ASP B N 1
ATOM 2860 C CA . ASP B 1 41 ? -2.422 12.539 -8.07 1 97.5 41 ASP B CA 1
ATOM 2861 C C . ASP B 1 41 ? -3.254 11.383 -8.617 1 97.5 41 ASP B C 1
ATOM 2863 O O . ASP B 1 41 ? -4.398 11.18 -8.203 1 97.5 41 ASP B O 1
ATOM 2867 N N . THR B 1 42 ? -2.705 10.633 -9.531 1 97.88 42 THR B N 1
ATOM 2868 C CA . THR B 1 42 ? -3.408 9.484 -10.102 1 97.88 42 THR B CA 1
ATOM 2869 C C . THR B 1 42 ? -3.648 8.414 -9.031 1 97.88 42 THR B C 1
ATOM 2871 O O . THR B 1 42 ? -4.762 7.898 -8.906 1 97.88 42 THR B O 1
ATOM 2874 N N . LEU B 1 43 ? -2.635 8.125 -8.258 1 98.5 43 LEU B N 1
ATOM 2875 C CA . LEU B 1 43 ? -2.711 7.121 -7.199 1 98.5 43 LEU B CA 1
ATOM 2876 C C . LEU B 1 43 ? -3.871 7.418 -6.254 1 98.5 43 LEU B C 1
ATOM 2878 O O . LEU B 1 43 ? -4.684 6.535 -5.969 1 98.5 43 LEU B O 1
ATOM 2882 N N . LEU B 1 44 ? -3.992 8.664 -5.816 1 97.88 44 LEU B N 1
ATOM 2883 C CA . LEU B 1 44 ? -4.965 9.039 -4.793 1 97.88 44 LEU B CA 1
ATOM 2884 C C . LEU B 1 44 ? -6.344 9.242 -5.406 1 97.88 44 LEU B C 1
ATOM 2886 O O . LEU B 1 44 ? -7.332 9.406 -4.688 1 97.88 44 LEU B O 1
ATOM 2890 N N . SER B 1 45 ? -6.418 9.18 -6.723 1 97.25 45 SER B N 1
ATOM 2891 C CA . SER B 1 45 ? -7.703 9.328 -7.398 1 97.25 45 SER B CA 1
ATOM 2892 C C . SER B 1 45 ? -8.336 7.973 -7.695 1 97.25 45 SER B C 1
ATOM 2894 O O . SER B 1 45 ? -9.492 7.898 -8.102 1 97.25 45 SER B O 1
ATOM 2896 N N . LEU B 1 46 ? -7.695 6.926 -7.422 1 97.62 46 LEU B N 1
ATOM 2897 C CA . LEU B 1 46 ? -8.133 5.594 -7.832 1 97.62 46 LEU B CA 1
ATOM 2898 C C . LEU B 1 46 ? -9.203 5.055 -6.891 1 97.62 46 LEU B C 1
ATOM 2900 O O . LEU B 1 46 ? -9.867 4.062 -7.199 1 97.62 46 LEU B O 1
ATOM 2904 N N . GLN B 1 47 ? -9.359 5.617 -5.691 1 97.69 47 GLN B N 1
ATOM 2905 C CA . GLN B 1 47 ? -10.391 5.172 -4.758 1 97.69 47 GLN B CA 1
ATOM 2906 C C . GLN B 1 47 ? -11.758 5.73 -5.145 1 97.69 47 GLN B C 1
ATOM 2908 O O . GLN B 1 47 ? -12.07 6.883 -4.844 1 97.69 47 GLN B O 1
ATOM 2913 N N . ARG B 1 48 ? -12.609 4.922 -5.773 1 95.75 48 ARG B N 1
ATOM 2914 C CA . ARG B 1 48 ? -13.922 5.316 -6.266 1 95.75 48 ARG B CA 1
ATOM 2915 C C . ARG B 1 48 ? -15.023 4.457 -5.648 1 95.75 48 ARG B C 1
ATOM 2917 O O . ARG B 1 48 ? -15.539 3.541 -6.293 1 95.75 48 ARG B O 1
ATOM 2924 N N . PRO B 1 49 ? -15.383 4.789 -4.426 1 96.06 49 PRO B N 1
ATOM 2925 C CA . PRO B 1 49 ? -16.438 4.008 -3.773 1 96.06 49 PRO B CA 1
ATOM 2926 C C . PRO B 1 49 ? -17.766 4.047 -4.535 1 96.06 49 PRO B C 1
ATOM 2928 O O . PRO B 1 49 ? -18.062 5.043 -5.199 1 96.06 49 PRO B O 1
ATOM 2931 N N . ARG B 1 50 ? -18.594 3.006 -4.406 1 94.5 50 ARG B N 1
ATOM 2932 C CA . ARG B 1 50 ? -19.875 2.865 -5.09 1 94.5 50 ARG B CA 1
ATOM 2933 C C . ARG B 1 50 ? -21.031 3.172 -4.152 1 94.5 50 ARG B C 1
ATOM 2935 O O . ARG B 1 50 ? -22.203 3.184 -4.57 1 94.5 50 ARG B O 1
ATOM 2942 N N . THR B 1 51 ? -20.719 3.314 -2.873 1 95.31 51 THR B N 1
ATOM 2943 C CA . THR B 1 51 ? -21.703 3.605 -1.846 1 95.31 51 THR B CA 1
ATOM 2944 C C . THR B 1 51 ? -21.266 4.793 -0.99 1 95.31 51 THR B C 1
ATOM 2946 O O . THR B 1 51 ? -20.125 5.223 -1.062 1 95.31 51 THR B O 1
ATOM 2949 N N . PRO B 1 52 ? -22.172 5.387 -0.253 1 94.81 52 PRO B N 1
ATOM 2950 C CA . PRO B 1 52 ? -21.812 6.516 0.605 1 94.81 52 PRO B CA 1
ATOM 2951 C C . PRO B 1 52 ? -21.125 6.074 1.895 1 94.81 52 PRO B C 1
ATOM 2953 O O . PRO B 1 52 ? -20.734 6.914 2.709 1 94.81 52 PRO B O 1
ATOM 2956 N N . PHE B 1 53 ? -20.953 4.773 2.098 1 95 53 PHE B N 1
ATOM 2957 C CA . PHE B 1 53 ? -20.344 4.277 3.322 1 95 53 PHE B CA 1
ATOM 2958 C C . PHE B 1 53 ? -18.859 4.605 3.35 1 95 53 PHE B C 1
ATOM 2960 O O . PHE B 1 53 ? -18.125 4.266 2.418 1 95 53 PHE B O 1
ATOM 2967 N N . LYS B 1 54 ? -18.344 5.234 4.418 1 95.56 54 LYS B N 1
ATOM 2968 C CA . LYS B 1 54 ? -16.984 5.73 4.527 1 95.56 54 LYS B CA 1
ATOM 2969 C C . LYS B 1 54 ? -15.977 4.582 4.531 1 95.56 54 LYS B C 1
ATOM 2971 O O . LYS B 1 54 ? -14.883 4.703 3.973 1 95.56 54 LYS B O 1
ATOM 2976 N N . ASP B 1 55 ? -16.344 3.471 5.027 1 95.56 55 ASP B N 1
ATOM 2977 C CA . ASP B 1 55 ? -15.406 2.367 5.184 1 95.56 55 ASP B CA 1
ATOM 2978 C C . ASP B 1 55 ? -15.156 1.667 3.85 1 95.56 55 ASP B C 1
ATOM 2980 O O . ASP B 1 55 ? -14.211 0.886 3.717 1 95.56 55 ASP B O 1
ATOM 2984 N N . GLU B 1 56 ? -16.016 1.884 2.846 1 96.31 56 GLU B N 1
ATOM 2985 C CA . GLU B 1 56 ? -15.742 1.341 1.519 1 96.31 56 GLU B CA 1
ATOM 2986 C C . GLU B 1 56 ? -14.422 1.864 0.972 1 96.31 56 GLU B C 1
ATOM 2988 O O . GLU B 1 56 ? -13.695 1.136 0.294 1 96.31 56 GLU B O 1
ATOM 2993 N N . THR B 1 57 ? -14.141 3.119 1.324 1 97.19 57 THR B N 1
ATOM 2994 C CA . THR B 1 57 ? -12.867 3.697 0.896 1 97.19 57 THR B CA 1
ATOM 2995 C C . THR B 1 57 ? -11.695 2.941 1.51 1 97.19 57 THR B C 1
ATOM 2997 O O . THR B 1 57 ? -10.703 2.67 0.832 1 97.19 57 THR B O 1
ATOM 3000 N N . ILE B 1 58 ? -11.797 2.592 2.744 1 96.06 58 ILE B N 1
ATOM 3001 C CA . ILE B 1 58 ? -10.75 1.835 3.424 1 96.06 58 ILE B CA 1
ATOM 3002 C C . ILE B 1 58 ? -10.578 0.473 2.754 1 96.06 58 ILE B C 1
ATOM 3004 O O . ILE B 1 58 ? -9.453 0.002 2.57 1 96.06 58 ILE B O 1
ATOM 3008 N N . PHE B 1 59 ? -11.711 -0.156 2.359 1 95.75 59 PHE B N 1
ATOM 3009 C CA . PHE B 1 59 ? -11.695 -1.447 1.681 1 95.75 59 PHE B CA 1
ATOM 3010 C C . PHE B 1 59 ? -10.914 -1.364 0.376 1 95.75 59 PHE B C 1
ATOM 3012 O O . PHE B 1 59 ? -10.078 -2.225 0.091 1 95.75 59 PHE B O 1
ATOM 3019 N N . ILE B 1 60 ? -11.141 -0.344 -0.36 1 97.19 60 ILE B N 1
ATOM 3020 C CA . ILE B 1 60 ? -10.461 -0.145 -1.638 1 97.19 60 ILE B CA 1
ATOM 3021 C C . ILE B 1 60 ? -8.969 0.081 -1.404 1 97.19 60 ILE B C 1
ATOM 3023 O O . ILE B 1 60 ? -8.133 -0.56 -2.043 1 97.19 60 ILE B O 1
ATOM 3027 N N . LEU B 1 61 ? -8.656 0.965 -0.478 1 97.75 61 LEU B N 1
ATOM 3028 C CA . LEU B 1 61 ? -7.27 1.303 -0.177 1 97.75 61 LEU B CA 1
ATOM 3029 C C . LEU B 1 61 ? -6.5 0.071 0.286 1 97.75 61 LEU B C 1
ATOM 3031 O O . LEU B 1 61 ? -5.355 -0.139 -0.12 1 97.75 61 LEU B O 1
ATOM 3035 N N . TYR B 1 62 ? -7.109 -0.744 1.106 1 96.06 62 TYR B N 1
ATOM 3036 C CA . TYR B 1 62 ? -6.48 -1.962 1.602 1 96.06 62 TYR B CA 1
ATOM 3037 C C . TYR B 1 62 ? -6.105 -2.889 0.452 1 96.06 62 TYR B C 1
ATOM 3039 O O . TYR B 1 62 ? -4.992 -3.414 0.407 1 96.06 62 TYR B O 1
ATOM 3047 N N . HIS B 1 63 ? -7.039 -3.074 -0.449 1 96.88 63 HIS B N 1
ATOM 3048 C CA . HIS B 1 63 ? -6.785 -3.973 -1.569 1 96.88 63 HIS B CA 1
ATOM 3049 C C . HIS B 1 63 ? -5.734 -3.396 -2.512 1 96.88 63 HIS B C 1
ATOM 3051 O O . HIS B 1 63 ? -4.957 -4.141 -3.111 1 96.88 63 HIS B O 1
ATOM 3057 N N . GLN B 1 64 ? -5.68 -2.072 -2.652 1 98.25 64 GLN B N 1
ATOM 3058 C CA . GLN B 1 64 ? -4.641 -1.439 -3.457 1 98.25 64 GLN B CA 1
ATOM 3059 C C . GLN B 1 64 ? -3.264 -1.638 -2.832 1 98.25 64 GLN B C 1
ATOM 3061 O O . GLN B 1 64 ? -2.295 -1.937 -3.535 1 98.25 64 GLN B O 1
ATOM 3066 N N . VAL B 1 65 ? -3.139 -1.474 -1.511 1 97.62 65 VAL B N 1
ATOM 3067 C CA . VAL B 1 65 ? -1.889 -1.759 -0.815 1 97.62 65 VAL B CA 1
ATOM 3068 C C . VAL B 1 65 ? -1.488 -3.215 -1.045 1 97.62 65 VAL B C 1
ATOM 3070 O O . VAL B 1 65 ? -0.322 -3.508 -1.317 1 97.62 65 VAL B O 1
ATOM 3073 N N . THR B 1 66 ? -2.465 -4.133 -0.965 1 96.88 66 THR B N 1
ATOM 3074 C CA . THR B 1 66 ? -2.219 -5.555 -1.177 1 96.88 66 THR B CA 1
ATOM 3075 C C . THR B 1 66 ? -1.64 -5.801 -2.566 1 96.88 66 THR B C 1
ATOM 3077 O O . THR B 1 66 ? -0.637 -6.504 -2.711 1 96.88 66 THR B O 1
ATOM 3080 N N . GLU B 1 67 ? -2.236 -5.184 -3.588 1 98.38 67 GLU B N 1
ATOM 3081 C CA . GLU B 1 67 ? -1.763 -5.348 -4.961 1 98.38 67 GLU B CA 1
ATOM 3082 C C . GLU B 1 67 ? -0.336 -4.828 -5.117 1 98.38 67 GLU B C 1
ATOM 3084 O O . GLU B 1 67 ? 0.47 -5.422 -5.836 1 98.38 67 GLU B O 1
ATOM 3089 N N . LEU B 1 68 ? -0.034 -3.723 -4.477 1 98.5 68 LEU B N 1
ATOM 3090 C CA . LEU B 1 68 ? 1.31 -3.162 -4.574 1 98.5 68 LEU B CA 1
ATOM 3091 C C . LEU B 1 68 ? 2.328 -4.078 -3.902 1 98.5 68 LEU B C 1
ATOM 3093 O O . LEU B 1 68 ? 3.436 -4.262 -4.414 1 98.5 68 LEU B O 1
ATOM 3097 N N . LEU B 1 69 ? 1.989 -4.664 -2.746 1 97.69 69 LEU B N 1
ATOM 3098 C CA . LEU B 1 69 ? 2.879 -5.594 -2.061 1 97.69 69 LEU B CA 1
ATOM 3099 C C . LEU B 1 69 ? 3.102 -6.852 -2.895 1 97.69 69 LEU B C 1
ATOM 3101 O O . LEU B 1 69 ? 4.219 -7.367 -2.963 1 97.69 69 LEU B O 1
ATOM 3105 N N . LEU B 1 70 ? 2.033 -7.332 -3.543 1 98.5 70 LEU B N 1
ATOM 3106 C CA . LEU B 1 70 ? 2.164 -8.492 -4.422 1 98.5 70 LEU B CA 1
ATOM 3107 C C . LEU B 1 70 ? 3.061 -8.172 -5.613 1 98.5 70 LEU B C 1
ATOM 3109 O O . LEU B 1 70 ? 3.842 -9.023 -6.051 1 98.5 70 LEU B O 1
ATOM 3113 N N . LYS B 1 71 ? 2.945 -6.996 -6.102 1 98.56 71 LYS B N 1
ATOM 3114 C CA . LYS B 1 71 ? 3.814 -6.59 -7.199 1 98.56 71 LYS B CA 1
ATOM 3115 C C . LYS B 1 71 ? 5.277 -6.555 -6.762 1 98.56 71 LYS B C 1
ATOM 3117 O O . LYS B 1 71 ? 6.168 -6.898 -7.539 1 98.56 71 LYS B O 1
ATOM 3122 N N . MET B 1 72 ? 5.539 -6.078 -5.516 1 97.75 72 MET B N 1
ATOM 3123 C CA . MET B 1 72 ? 6.902 -6.102 -4.988 1 97.75 72 MET B CA 1
ATOM 3124 C C . MET B 1 72 ? 7.461 -7.523 -4.988 1 97.75 72 MET B C 1
ATOM 3126 O O . MET B 1 72 ? 8.594 -7.75 -5.41 1 97.75 72 MET B O 1
ATOM 3130 N N . MET B 1 73 ? 6.648 -8.461 -4.555 1 98.31 73 MET B N 1
ATOM 3131 C CA . MET B 1 73 ? 7.074 -9.859 -4.504 1 98.31 73 MET B CA 1
ATOM 3132 C C . MET B 1 73 ? 7.359 -10.391 -5.906 1 98.31 73 MET B C 1
ATOM 3134 O O . MET B 1 73 ? 8.406 -10.992 -6.145 1 98.31 73 MET B O 1
ATOM 3138 N N . ARG B 1 74 ? 6.426 -10.141 -6.781 1 98.56 74 ARG B N 1
ATOM 3139 C CA . ARG B 1 74 ? 6.594 -10.594 -8.156 1 98.56 74 ARG B CA 1
ATOM 3140 C C . ARG B 1 74 ? 7.863 -10.008 -8.773 1 98.56 74 ARG B C 1
ATOM 3142 O O . ARG B 1 74 ? 8.602 -10.719 -9.461 1 98.56 74 ARG B O 1
ATOM 3149 N N . HIS B 1 75 ? 8.117 -8.742 -8.492 1 97.88 75 HIS B N 1
ATOM 3150 C CA . HIS B 1 75 ? 9.297 -8.047 -9 1 97.88 75 HIS B CA 1
ATOM 3151 C C . HIS B 1 75 ? 10.578 -8.734 -8.547 1 97.88 75 HIS B C 1
ATOM 3153 O O . HIS B 1 75 ? 11.508 -8.922 -9.336 1 97.88 75 HIS B O 1
ATOM 3159 N N . GLU B 1 76 ? 10.633 -9.133 -7.277 1 97.56 76 GLU B N 1
ATOM 3160 C CA . GLU B 1 76 ? 11.797 -9.844 -6.746 1 97.56 76 GLU B CA 1
ATOM 3161 C C . GLU B 1 76 ? 11.945 -11.219 -7.379 1 97.56 76 GLU B C 1
ATOM 3163 O O . GLU B 1 76 ? 13.031 -11.602 -7.809 1 97.56 76 GLU B O 1
ATOM 3168 N N . LEU B 1 77 ? 10.859 -11.945 -7.477 1 98.62 77 LEU B N 1
ATOM 3169 C CA . LEU B 1 77 ? 10.875 -13.328 -7.941 1 98.62 77 LEU B CA 1
ATOM 3170 C C . LEU B 1 77 ? 11.25 -13.398 -9.414 1 98.62 77 LEU B C 1
ATOM 3172 O O . LEU B 1 77 ? 11.977 -14.312 -9.828 1 98.62 77 LEU B O 1
ATOM 3176 N N . GLU B 1 78 ? 10.773 -12.461 -10.203 1 98.38 78 GLU B N 1
ATOM 3177 C CA . GLU B 1 78 ? 11.086 -12.438 -11.633 1 98.38 78 GLU B CA 1
ATOM 3178 C C . GLU B 1 78 ? 12.586 -12.289 -11.867 1 98.38 78 GLU B C 1
ATOM 3180 O O . GLU B 1 78 ? 13.125 -12.844 -12.828 1 98.38 78 GLU B O 1
ATOM 3185 N N . GLN B 1 79 ? 13.266 -11.57 -10.984 1 96.75 79 GLN B N 1
ATOM 3186 C CA . GLN B 1 79 ? 14.711 -11.383 -11.109 1 96.75 79 GLN B CA 1
ATOM 3187 C C . GLN B 1 79 ? 15.461 -12.688 -10.867 1 96.75 79 GLN B C 1
ATOM 3189 O O . GLN B 1 79 ? 16.578 -12.867 -11.352 1 96.75 79 GLN B O 1
ATOM 3194 N N . LEU B 1 80 ? 14.875 -13.555 -10.078 1 97.31 80 LEU B N 1
ATOM 3195 C CA . LEU B 1 80 ? 15.484 -14.852 -9.812 1 97.31 80 LEU B CA 1
ATOM 3196 C C . LEU B 1 80 ? 15.156 -15.844 -10.922 1 97.31 80 LEU B C 1
ATOM 3198 O O . LEU B 1 80 ? 16.047 -16.531 -11.43 1 97.31 80 LEU B O 1
ATOM 3202 N N . VAL B 1 81 ? 13.922 -15.859 -11.352 1 97.62 81 VAL B N 1
ATOM 3203 C CA . VAL B 1 81 ? 13.398 -16.859 -12.273 1 97.62 81 VAL B CA 1
ATOM 3204 C C . VAL B 1 81 ? 13.945 -16.594 -13.68 1 97.62 81 VAL B C 1
ATOM 3206 O O . VAL B 1 81 ? 14.273 -17.531 -14.406 1 97.62 81 VAL B O 1
ATOM 3209 N N . TYR B 1 82 ? 14.109 -15.344 -14.055 1 96 82 TYR B N 1
ATOM 3210 C CA . TYR B 1 82 ? 14.523 -15.008 -15.414 1 96 82 TYR B CA 1
ATOM 3211 C C . TYR B 1 82 ? 16.047 -14.898 -15.508 1 96 82 TYR B C 1
ATOM 3213 O O . TYR B 1 82 ? 16.594 -14.672 -16.594 1 96 82 TYR B O 1
ATOM 3221 N N . ARG B 1 83 ? 16.688 -15.102 -14.438 1 92.62 83 ARG B N 1
ATOM 3222 C CA . ARG B 1 83 ? 18.141 -15.023 -14.43 1 92.62 83 ARG B CA 1
ATOM 3223 C C . ARG B 1 83 ? 18.766 -16.406 -14.516 1 92.62 83 ARG B C 1
ATOM 3225 O O . ARG B 1 83 ? 18.281 -17.359 -13.891 1 92.62 83 ARG B O 1
ATOM 3232 N N . GLU B 1 84 ? 19.828 -16.469 -15.258 1 89.75 84 GLU B N 1
ATOM 3233 C CA . GLU B 1 84 ? 20.609 -17.719 -15.305 1 89.75 84 GLU B CA 1
ATOM 3234 C C . GLU B 1 84 ? 21.688 -17.734 -14.227 1 89.75 84 GLU B C 1
ATOM 3236 O O . GLU B 1 84 ? 22.266 -16.703 -13.898 1 89.75 84 GLU B O 1
ATOM 3241 N N . GLY B 1 85 ? 21.922 -18.844 -13.578 1 86.62 85 GLY B N 1
ATOM 3242 C CA . GLY B 1 85 ? 23.031 -19.016 -12.648 1 86.62 85 GLY B CA 1
ATOM 3243 C C . GLY B 1 85 ? 22.812 -18.297 -11.328 1 86.62 85 GLY B C 1
ATOM 3244 O O . GLY B 1 85 ? 23.719 -17.641 -10.82 1 86.62 85 GLY B O 1
ATOM 3245 N N . VAL B 1 86 ? 21.641 -18.406 -10.805 1 88.75 86 VAL B N 1
ATOM 3246 C CA . VAL B 1 86 ? 21.344 -17.797 -9.523 1 88.75 86 VAL B CA 1
ATOM 3247 C C . VAL B 1 86 ? 22.078 -18.531 -8.406 1 88.75 86 VAL B C 1
ATOM 3249 O O . VAL B 1 86 ? 22.047 -19.766 -8.344 1 88.75 86 VAL B O 1
ATOM 3252 N N . ASP B 1 87 ? 22.859 -17.719 -7.625 1 88.81 87 ASP B N 1
ATOM 3253 C CA . ASP B 1 87 ? 23.5 -18.359 -6.484 1 88.81 87 ASP B CA 1
ATOM 3254 C C . ASP B 1 87 ? 22.625 -18.281 -5.238 1 88.81 87 ASP B C 1
ATOM 3256 O O . ASP B 1 87 ? 21.594 -17.594 -5.238 1 88.81 87 ASP B O 1
ATOM 3260 N N . TRP B 1 88 ? 23.094 -19.016 -4.184 1 91.88 88 TRP B N 1
ATOM 3261 C CA . TRP B 1 88 ? 22.25 -19.172 -3.006 1 91.88 88 TRP B CA 1
ATOM 3262 C C . TRP B 1 88 ? 22.125 -17.859 -2.256 1 91.88 88 TRP B C 1
ATOM 3264 O O . TRP B 1 88 ? 21.078 -17.578 -1.662 1 91.88 88 TRP B O 1
ATOM 3274 N N . GLU B 1 89 ? 23.109 -16.969 -2.328 1 91.94 89 GLU B N 1
ATOM 3275 C CA . GLU B 1 89 ? 23.062 -15.695 -1.612 1 91.94 89 GLU B CA 1
ATOM 3276 C C . GLU B 1 89 ? 22.031 -14.758 -2.24 1 91.94 89 GLU B C 1
ATOM 3278 O O . GLU B 1 89 ? 21.281 -14.086 -1.53 1 91.94 89 GLU B O 1
ATOM 3283 N N . GLN B 1 90 ? 22.047 -14.734 -3.564 1 92.25 90 GLN B N 1
ATOM 3284 C CA . GLN B 1 90 ? 21.062 -13.914 -4.277 1 92.25 90 GLN B CA 1
ATOM 3285 C C . GLN B 1 90 ? 19.641 -14.383 -4 1 92.25 90 GLN B C 1
ATOM 3287 O O . GLN B 1 90 ? 18.75 -13.57 -3.754 1 92.25 90 GLN B O 1
ATOM 3292 N N . MET B 1 91 ? 19.469 -15.68 -4.055 1 96.19 91 MET B N 1
ATOM 3293 C CA . MET B 1 91 ? 18.141 -16.234 -3.785 1 96.19 91 MET B CA 1
ATOM 3294 C C . MET B 1 91 ? 17.703 -15.922 -2.359 1 96.19 91 MET B C 1
ATOM 3296 O O . MET B 1 91 ? 16.562 -15.484 -2.141 1 96.19 91 MET B O 1
ATOM 3300 N N . ALA B 1 92 ? 18.641 -16.109 -1.415 1 96.06 92 ALA B N 1
ATOM 3301 C CA . ALA B 1 92 ? 18.312 -15.836 -0.017 1 96.06 92 ALA B CA 1
ATOM 3302 C C . ALA B 1 92 ? 17.922 -14.375 0.178 1 96.06 92 ALA B C 1
ATOM 3304 O O . ALA B 1 92 ? 16.938 -14.078 0.862 1 96.06 92 ALA B O 1
ATOM 3305 N N . THR B 1 93 ? 18.609 -13.484 -0.451 1 94.5 93 THR B N 1
ATOM 3306 C CA . THR B 1 93 ? 18.375 -12.055 -0.305 1 94.5 93 THR B CA 1
ATOM 3307 C C . THR B 1 93 ? 16.984 -11.68 -0.819 1 94.5 93 THR B C 1
ATOM 3309 O O . THR B 1 93 ? 16.219 -11.031 -0.114 1 94.5 93 THR B O 1
ATOM 3312 N N . LYS B 1 94 ? 16.672 -12.102 -1.974 1 96.5 94 LYS B N 1
ATOM 3313 C CA . LYS B 1 94 ? 15.414 -11.719 -2.6 1 96.5 94 LYS B CA 1
ATOM 3314 C C . LYS B 1 94 ? 14.234 -12.406 -1.917 1 96.5 94 LYS B C 1
ATOM 3316 O O . LYS B 1 94 ? 13.18 -11.797 -1.733 1 96.5 94 LYS B O 1
ATOM 3321 N N . VAL B 1 95 ? 14.398 -13.641 -1.511 1 97.88 95 VAL B N 1
ATOM 3322 C CA . VAL B 1 95 ? 13.305 -14.352 -0.843 1 97.88 95 VAL B CA 1
ATOM 3323 C C . VAL B 1 95 ? 13.078 -13.75 0.543 1 97.88 95 VAL B C 1
ATOM 3325 O O . VAL B 1 95 ? 11.938 -13.672 1.009 1 97.88 95 VAL B O 1
ATOM 3328 N N . LYS B 1 96 ? 14.141 -13.336 1.206 1 96.88 96 LYS B N 1
ATOM 3329 C CA . LYS B 1 96 ? 13.969 -12.641 2.479 1 96.88 96 LYS B CA 1
ATOM 3330 C C . LYS B 1 96 ? 13.125 -11.383 2.303 1 96.88 96 LYS B C 1
ATOM 3332 O O . LYS B 1 96 ? 12.305 -11.047 3.166 1 96.88 96 LYS B O 1
ATOM 3337 N N . ARG B 1 97 ? 13.344 -10.656 1.224 1 96.44 97 ARG B N 1
ATOM 3338 C CA . ARG B 1 97 ? 12.508 -9.5 0.918 1 96.44 97 ARG B CA 1
ATOM 3339 C C . ARG B 1 97 ? 11.055 -9.914 0.725 1 96.44 97 ARG B C 1
ATOM 3341 O O . ARG B 1 97 ? 10.148 -9.258 1.235 1 96.44 97 ARG B O 1
ATOM 3348 N N . CYS B 1 98 ? 10.836 -11.008 0.056 1 97.75 98 CYS B N 1
ATOM 3349 C CA . CYS B 1 98 ? 9.484 -11.523 -0.132 1 97.75 98 CYS B CA 1
ATOM 3350 C C . CYS B 1 98 ? 8.836 -11.867 1.206 1 97.75 98 CYS B C 1
ATOM 3352 O O . CYS B 1 98 ? 7.641 -11.633 1.4 1 97.75 98 CYS B O 1
ATOM 3354 N N . ILE B 1 99 ? 9.633 -12.43 2.107 1 97.12 99 ILE B N 1
ATOM 3355 C CA . ILE B 1 99 ? 9.141 -12.75 3.443 1 97.12 99 ILE B CA 1
ATOM 3356 C C . ILE B 1 99 ? 8.656 -11.477 4.133 1 97.12 99 ILE B C 1
ATOM 3358 O O . ILE B 1 99 ? 7.57 -11.461 4.727 1 97.12 99 ILE B O 1
ATOM 3362 N N . ARG B 1 100 ? 9.383 -10.43 4.027 1 95.25 100 ARG B N 1
ATOM 3363 C CA . ARG B 1 100 ? 9 -9.156 4.645 1 95.25 100 ARG B CA 1
ATOM 3364 C C . ARG B 1 100 ? 7.691 -8.641 4.059 1 95.25 100 ARG B C 1
ATOM 3366 O O . ARG B 1 100 ? 6.816 -8.18 4.797 1 95.25 100 ARG B O 1
ATOM 3373 N N . TYR B 1 101 ? 7.57 -8.695 2.707 1 96.5 101 TYR B N 1
ATOM 3374 C CA . TYR B 1 101 ? 6.336 -8.266 2.062 1 96.5 101 TYR B CA 1
ATOM 3375 C C . TYR B 1 101 ? 5.156 -9.109 2.523 1 96.5 101 TYR B C 1
ATOM 3377 O O . TYR B 1 101 ? 4.07 -8.586 2.775 1 96.5 101 TYR B O 1
ATOM 3385 N N . THR B 1 102 ? 5.387 -10.414 2.695 1 96.81 102 THR B N 1
ATOM 3386 C CA . THR B 1 102 ? 4.324 -11.312 3.129 1 96.81 102 THR B CA 1
ATOM 3387 C C . THR B 1 102 ? 3.902 -11 4.562 1 96.81 102 THR B C 1
ATOM 3389 O O . THR B 1 102 ? 2.709 -11 4.875 1 96.81 102 THR B O 1
ATOM 3392 N N . LYS B 1 103 ? 4.848 -10.758 5.387 1 94.81 103 LYS B N 1
ATOM 3393 C CA . LYS B 1 103 ? 4.535 -10.414 6.773 1 94.81 103 LYS B CA 1
ATOM 3394 C C . LYS B 1 103 ? 3.721 -9.125 6.855 1 94.81 103 LYS B C 1
ATOM 3396 O O . LYS B 1 103 ? 2.814 -9.016 7.684 1 94.81 103 LYS B O 1
ATOM 3401 N N . MET B 1 104 ? 4.082 -8.227 6.016 1 93.56 104 MET B N 1
ATOM 3402 C CA . MET B 1 104 ? 3.287 -7 5.969 1 93.56 104 MET B CA 1
ATOM 3403 C C . MET B 1 104 ? 1.847 -7.301 5.566 1 93.56 104 MET B C 1
ATOM 3405 O O . MET B 1 104 ? 0.91 -6.719 6.117 1 93.56 104 MET B O 1
ATOM 3409 N N . LEU B 1 105 ? 1.674 -8.18 4.613 1 94.69 105 LEU B N 1
ATOM 3410 C CA . LEU B 1 105 ? 0.337 -8.594 4.199 1 94.69 105 LEU B CA 1
ATOM 3411 C C . LEU B 1 105 ? -0.421 -9.227 5.363 1 94.69 105 LEU B C 1
ATOM 3413 O O . LEU B 1 105 ? -1.59 -8.906 5.594 1 94.69 105 LEU B O 1
ATOM 3417 N N . ILE B 1 106 ? 0.246 -10.062 6.062 1 93.75 106 ILE B N 1
ATOM 3418 C CA . ILE B 1 106 ? -0.359 -10.773 7.188 1 93.75 106 ILE B CA 1
ATOM 3419 C C . ILE B 1 106 ? -0.749 -9.773 8.273 1 93.75 106 ILE B C 1
ATOM 3421 O O . ILE B 1 106 ? -1.87 -9.812 8.789 1 93.75 106 ILE B O 1
ATOM 3425 N N . ASP B 1 107 ? 0.095 -8.812 8.5 1 88.06 107 ASP B N 1
ATOM 3426 C CA . ASP B 1 107 ? -0.15 -7.816 9.539 1 88.06 107 ASP B CA 1
ATOM 3427 C C . ASP B 1 107 ? -1.261 -6.855 9.125 1 88.06 107 ASP B C 1
ATOM 3429 O O . ASP B 1 107 ? -1.975 -6.32 9.977 1 88.06 107 ASP B O 1
ATOM 3433 N N . SER B 1 108 ? -1.352 -6.676 7.891 1 87 108 SER B N 1
ATOM 3434 C CA . SER B 1 108 ? -2.328 -5.715 7.383 1 87 108 SER B CA 1
ATOM 3435 C C . SER B 1 108 ? -3.754 -6.203 7.617 1 87 108 SER B C 1
ATOM 3437 O O . SER B 1 108 ? -4.703 -5.418 7.555 1 87 108 SER B O 1
ATOM 3439 N N . PHE B 1 109 ? -3.91 -7.434 7.945 1 82.69 109 PHE B N 1
ATOM 3440 C CA . PHE B 1 109 ? -5.246 -7.98 8.133 1 82.69 109 PHE B CA 1
ATOM 3441 C C . PHE B 1 109 ? -5.906 -7.383 9.367 1 82.69 109 PHE B C 1
ATOM 3443 O O . PHE B 1 109 ? -7.133 -7.289 9.445 1 82.69 109 PHE B O 1
ATOM 3450 N N . ALA B 1 110 ? -5.043 -6.914 10.273 1 78.38 110 ALA B N 1
ATOM 3451 C CA . ALA B 1 110 ? -5.582 -6.238 11.445 1 78.38 110 ALA B CA 1
ATOM 3452 C C . ALA B 1 110 ? -6.344 -4.973 11.055 1 78.38 110 ALA B C 1
ATOM 3454 O O . ALA B 1 110 ? -7.293 -4.578 11.727 1 78.38 110 ALA B O 1
ATOM 3455 N N . ILE B 1 111 ? -5.977 -4.41 9.922 1 81.88 111 ILE B N 1
ATOM 3456 C CA . ILE B 1 111 ? -6.645 -3.223 9.398 1 81.88 111 ILE B CA 1
ATOM 3457 C C . ILE B 1 111 ? -8.07 -3.57 8.984 1 81.88 111 ILE B C 1
ATOM 3459 O O . ILE B 1 111 ? -9 -2.779 9.195 1 81.88 111 ILE B O 1
ATOM 3463 N N . MET B 1 112 ? -8.25 -4.738 8.461 1 80.25 112 MET B N 1
ATOM 3464 C CA . MET B 1 112 ? -9.562 -5.152 7.965 1 80.25 112 MET B CA 1
ATOM 3465 C C . MET B 1 112 ? -10.414 -5.738 9.086 1 80.25 112 MET B C 1
ATOM 3467 O O . MET B 1 112 ? -11.602 -5.426 9.203 1 80.25 112 MET B O 1
ATOM 3471 N N . LYS B 1 113 ? -9.789 -6.555 9.859 1 80.88 113 LYS B N 1
ATOM 3472 C CA . LYS B 1 113 ? -10.539 -7.27 10.891 1 80.88 113 LYS B CA 1
ATOM 3473 C C . LYS B 1 113 ? -11.125 -6.301 11.914 1 80.88 113 LYS B C 1
ATOM 3475 O O . LYS B 1 113 ? -12.312 -6.379 12.242 1 80.88 113 LYS B O 1
ATOM 3480 N N . ASP B 1 114 ? -10.312 -5.309 12.25 1 80.25 114 ASP B N 1
ATOM 3481 C CA . ASP B 1 114 ? -10.734 -4.398 13.312 1 80.25 114 ASP B CA 1
ATOM 3482 C C . ASP B 1 114 ? -10.93 -2.984 12.781 1 80.25 114 ASP B C 1
ATOM 3484 O O . ASP B 1 114 ? -11.164 -2.051 13.547 1 80.25 114 ASP B O 1
ATOM 3488 N N . GLY B 1 115 ? -10.875 -2.918 11.484 1 81.75 115 GLY B N 1
ATOM 3489 C CA . GLY B 1 115 ? -10.781 -1.555 10.992 1 81.75 115 GLY B CA 1
ATOM 3490 C C . GLY B 1 115 ? -11.984 -1.135 10.164 1 81.75 115 GLY B C 1
ATOM 3491 O O . GLY B 1 115 ? -12 -0.05 9.586 1 81.75 115 GLY B O 1
ATOM 3492 N N . MET B 1 116 ? -12.953 -1.953 10.031 1 88.12 116 MET B N 1
ATOM 3493 C CA . MET B 1 116 ? -14.141 -1.562 9.273 1 88.12 116 MET B CA 1
ATOM 3494 C C . MET B 1 116 ? -15.414 -1.859 10.062 1 88.12 116 MET B C 1
ATOM 3496 O O . MET B 1 116 ? -15.469 -2.834 10.812 1 88.12 116 MET B O 1
ATOM 3500 N N . ASP B 1 117 ? -16.344 -1.036 9.891 1 91.31 117 ASP B N 1
ATOM 3501 C CA . ASP B 1 117 ? -17.625 -1.237 10.531 1 91.31 117 ASP B CA 1
ATOM 3502 C C . ASP B 1 117 ? -18.359 -2.436 9.93 1 91.31 117 ASP B C 1
ATOM 3504 O O . ASP B 1 117 ? -18.547 -2.51 8.719 1 91.31 117 ASP B O 1
ATOM 3508 N N . TYR B 1 118 ? -18.766 -3.367 10.789 1 88.94 118 TYR B N 1
ATOM 3509 C CA . TYR B 1 118 ? -19.422 -4.598 10.359 1 88.94 118 TYR B CA 1
ATOM 3510 C C . TYR B 1 118 ? -20.672 -4.301 9.562 1 88.94 118 TYR B C 1
ATOM 3512 O O . TYR B 1 118 ? -20.891 -4.867 8.492 1 88.94 118 TYR B O 1
ATOM 3520 N N . GLY B 1 119 ? -21.516 -3.471 10.141 1 90.81 119 GLY B N 1
ATOM 3521 C CA . GLY B 1 119 ? -22.766 -3.129 9.477 1 90.81 119 GLY B CA 1
ATOM 3522 C C . GLY B 1 119 ? -22.562 -2.51 8.109 1 90.81 119 GLY B C 1
ATOM 3523 O O . GLY B 1 119 ? -23.219 -2.895 7.145 1 90.81 119 GLY B O 1
ATOM 3524 N N . GLU B 1 120 ? -21.609 -1.515 8.023 1 91.69 120 GLU B N 1
ATOM 3525 C CA . GLU B 1 120 ? -21.312 -0.89 6.734 1 91.69 120 GLU B CA 1
ATOM 3526 C C . GLU B 1 120 ? -20.812 -1.917 5.723 1 91.69 120 GLU B C 1
ATOM 3528 O O . GLU B 1 120 ? -21.234 -1.903 4.562 1 91.69 120 GLU B O 1
ATOM 3533 N N . TYR B 1 121 ? -20.031 -2.82 6.164 1 92.31 121 TYR B N 1
ATOM 3534 C CA . TYR B 1 121 ? -19.484 -3.834 5.273 1 92.31 121 TYR B CA 1
ATOM 3535 C C . TYR B 1 121 ? -20.578 -4.715 4.699 1 92.31 121 TYR B C 1
ATOM 3537 O O . TYR B 1 121 ? -20.578 -5.039 3.51 1 92.31 121 TYR B O 1
ATOM 3545 N N . GLN B 1 122 ? -21.5 -5.07 5.547 1 90.38 122 GLN B N 1
ATOM 3546 C CA . GLN B 1 122 ? -22.594 -5.934 5.102 1 90.38 122 GLN B CA 1
ATOM 3547 C C . GLN B 1 122 ? -23.406 -5.266 3.992 1 90.38 122 GLN B C 1
ATOM 3549 O O . GLN B 1 122 ? -23.984 -5.949 3.137 1 90.38 122 GLN B O 1
ATOM 3554 N N . GLU B 1 123 ? -23.328 -3.99 4 1 91.38 123 GLU B N 1
ATOM 3555 C CA . GLU B 1 123 ? -24.141 -3.254 3.035 1 91.38 123 GLU B CA 1
ATOM 3556 C C . GLU B 1 123 ? -23.359 -3.002 1.745 1 91.38 123 GLU B C 1
ATOM 3558 O O . GLU B 1 123 ? -23.812 -3.377 0.661 1 91.38 123 GLU B O 1
ATOM 3563 N N . PHE B 1 124 ? -22.125 -2.451 1.889 1 92.25 124 PHE B N 1
ATOM 3564 C CA . PHE B 1 124 ? -21.453 -2.043 0.661 1 92.25 124 PHE B CA 1
ATOM 3565 C C . PHE B 1 124 ? -20.906 -3.256 -0.086 1 92.25 124 PHE B C 1
ATOM 3567 O O . PHE B 1 124 ? -20.734 -3.211 -1.306 1 92.25 124 PHE B O 1
ATOM 3574 N N . ARG B 1 125 ? -20.688 -4.363 0.58 1 90 125 ARG B N 1
ATOM 3575 C CA . ARG B 1 125 ? -20.156 -5.539 -0.109 1 90 125 ARG B CA 1
ATOM 3576 C C . ARG B 1 125 ? -21.156 -6.051 -1.147 1 90 125 ARG B C 1
ATOM 3578 O O . ARG B 1 125 ? -20.766 -6.699 -2.119 1 90 125 ARG B O 1
ATOM 3585 N N . LYS B 1 126 ? -22.484 -5.773 -0.968 1 88.88 126 LYS B N 1
ATOM 3586 C CA . LYS B 1 126 ? -23.531 -6.203 -1.894 1 88.88 126 LYS B CA 1
ATOM 3587 C C . LYS B 1 126 ? -23.375 -5.512 -3.246 1 88.88 126 LYS B C 1
ATOM 3589 O O . LYS B 1 126 ? -23.828 -6.031 -4.266 1 88.88 126 LYS B O 1
ATOM 3594 N N . THR B 1 127 ? -22.766 -4.336 -3.189 1 89.81 127 THR B N 1
ATOM 3595 C CA . THR B 1 127 ? -22.609 -3.576 -4.426 1 89.81 127 THR B CA 1
ATOM 3596 C C . THR B 1 127 ? -21.375 -4.023 -5.184 1 89.81 127 THR B C 1
ATOM 3598 O O . THR B 1 127 ? -21.156 -3.607 -6.324 1 89.81 127 THR B O 1
ATOM 3601 N N . LEU B 1 128 ? -20.625 -4.914 -4.645 1 89.69 128 LEU B N 1
ATOM 3602 C CA . LEU B 1 128 ? -19.359 -5.352 -5.238 1 89.69 128 LEU B CA 1
ATOM 3603 C C . LEU B 1 128 ? -19.516 -6.723 -5.887 1 89.69 128 LEU B C 1
ATOM 3605 O O . LEU B 1 128 ? -18.688 -7.117 -6.715 1 89.69 128 LEU B O 1
ATOM 3609 N N . THR B 1 129 ? -20.547 -7.375 -5.555 1 83.81 129 THR B N 1
ATOM 3610 C CA . THR B 1 129 ? -20.781 -8.703 -6.125 1 83.81 129 THR B CA 1
ATOM 3611 C C . THR B 1 129 ? -20.859 -8.625 -7.648 1 83.81 129 THR B C 1
ATOM 3613 O O . THR B 1 129 ? -21.516 -7.742 -8.203 1 83.81 129 THR B O 1
ATOM 3616 N N . PRO B 1 130 ? -20.078 -9.492 -8.305 1 88.31 130 PRO B N 1
ATOM 3617 C CA . PRO B 1 130 ? -19.391 -10.703 -7.863 1 88.31 130 PRO B CA 1
ATOM 3618 C C . PRO B 1 130 ? -17.875 -10.523 -7.746 1 88.31 130 PRO B C 1
ATOM 3620 O O . PRO B 1 130 ? -17.141 -11.5 -7.719 1 88.31 130 PRO B O 1
ATOM 3623 N N . ALA B 1 131 ? -17.438 -9.25 -7.828 1 89 131 ALA B N 1
ATOM 3624 C CA . ALA B 1 131 ? -16 -9.016 -7.672 1 89 131 ALA B CA 1
ATOM 3625 C C . ALA B 1 131 ? -15.477 -9.672 -6.402 1 89 131 ALA B C 1
ATOM 3627 O O . ALA B 1 131 ? -16.172 -9.711 -5.383 1 89 131 ALA B O 1
ATOM 3628 N N . SER B 1 132 ? -14.273 -10.242 -6.484 1 88.19 132 SER B N 1
ATOM 3629 C CA . SER B 1 132 ? -13.664 -10.977 -5.383 1 88.19 132 SER B CA 1
ATOM 3630 C C . SER B 1 132 ? -12.148 -10.859 -5.418 1 88.19 132 SER B C 1
ATOM 3632 O O . SER B 1 132 ? -11.555 -10.711 -6.488 1 88.19 132 SER B O 1
ATOM 3634 N N . GLY B 1 133 ? -11.625 -10.93 -4.191 1 89.56 133 GLY B N 1
ATOM 3635 C CA . GLY B 1 133 ? -10.18 -11.016 -4.125 1 89.56 133 GLY B CA 1
ATOM 3636 C C . GLY B 1 133 ? -9.617 -12.211 -4.859 1 89.56 133 GLY B C 1
ATOM 3637 O O . GLY B 1 133 ? -8.438 -12.234 -5.223 1 89.56 133 GLY B O 1
ATOM 3638 N N . PHE B 1 134 ? -10.438 -13.148 -5.109 1 88.69 134 PHE B N 1
ATOM 3639 C CA . PHE B 1 134 ? -10.094 -14.297 -5.934 1 88.69 134 PHE B CA 1
ATOM 3640 C C . PHE B 1 134 ? -9.531 -13.859 -7.277 1 88.69 134 PHE B C 1
ATOM 3642 O O . PHE B 1 134 ? -8.664 -14.531 -7.844 1 88.69 134 PHE B O 1
ATOM 3649 N N . GLN B 1 135 ? -9.969 -12.719 -7.672 1 93.75 135 GLN B N 1
ATOM 3650 C CA . GLN B 1 135 ? -9.664 -12.266 -9.023 1 93.75 135 GLN B CA 1
ATOM 3651 C C . GLN B 1 135 ? -8.359 -11.477 -9.055 1 93.75 135 GLN B C 1
ATOM 3653 O O . GLN B 1 135 ? -8.008 -10.883 -10.078 1 93.75 135 GLN B O 1
ATOM 3658 N N . SER B 1 136 ? -7.578 -11.477 -7.969 1 95.62 136 SER B N 1
ATOM 3659 C CA . SER B 1 136 ? -6.238 -10.898 -7.996 1 95.62 136 SER B CA 1
ATOM 3660 C C . SER B 1 136 ? -5.273 -11.781 -8.789 1 95.62 136 SER B C 1
ATOM 3662 O O . SER B 1 136 ? -4.855 -12.836 -8.305 1 95.62 136 SER B O 1
ATOM 3664 N N . ALA B 1 137 ? -4.852 -11.359 -9.906 1 97.38 137 ALA B N 1
ATOM 3665 C CA . ALA B 1 137 ? -4.016 -12.148 -10.805 1 97.38 137 ALA B CA 1
ATOM 3666 C C . ALA B 1 137 ? -2.592 -12.266 -10.266 1 97.38 137 ALA B C 1
ATOM 3668 O O . ALA B 1 137 ? -1.9 -13.25 -10.531 1 97.38 137 ALA B O 1
ATOM 3669 N N . GLN B 1 138 ? -2.158 -11.242 -9.555 1 97.81 138 GLN B N 1
ATOM 3670 C CA . GLN B 1 138 ? -0.783 -11.219 -9.07 1 97.81 138 GLN B CA 1
ATOM 3671 C C . GLN B 1 138 ? -0.498 -12.422 -8.172 1 97.81 138 GLN B C 1
ATOM 3673 O O . GLN B 1 138 ? 0.611 -12.961 -8.18 1 97.81 138 GLN B O 1
ATOM 3678 N N . PHE B 1 139 ? -1.462 -12.812 -7.449 1 96 139 PHE B N 1
ATOM 3679 C CA . PHE B 1 139 ? -1.343 -13.984 -6.594 1 96 139 PHE B CA 1
ATOM 3680 C C . PHE B 1 139 ? -0.962 -15.211 -7.41 1 96 139 PHE B C 1
ATOM 3682 O O . PHE B 1 139 ? -0.05 -15.953 -7.039 1 96 139 PHE B O 1
ATOM 3689 N N . ARG B 1 140 ? -1.608 -15.398 -8.5 1 97.62 140 ARG B N 1
ATOM 3690 C CA . ARG B 1 140 ? -1.372 -16.547 -9.367 1 97.62 140 ARG B CA 1
ATOM 3691 C C . ARG B 1 140 ? -0.024 -16.438 -10.07 1 97.62 140 ARG B C 1
ATOM 3693 O O . ARG B 1 140 ? 0.681 -17.438 -10.234 1 97.62 140 ARG B O 1
ATOM 3700 N N . TYR B 1 141 ? 0.326 -15.234 -10.484 1 98.56 141 TYR B N 1
ATOM 3701 C CA . TYR B 1 141 ? 1.635 -15.031 -11.102 1 98.56 141 TYR B CA 1
ATOM 3702 C C . TYR B 1 141 ? 2.752 -15.445 -10.148 1 98.56 141 TYR B C 1
ATOM 3704 O O . TYR B 1 141 ? 3.719 -16.094 -10.562 1 98.56 141 TYR B O 1
ATOM 3712 N N . ILE B 1 142 ? 2.611 -15.086 -8.906 1 98.75 142 ILE B N 1
ATOM 3713 C CA . ILE B 1 142 ? 3.617 -15.406 -7.898 1 98.75 142 ILE B CA 1
ATOM 3714 C C . ILE B 1 142 ? 3.719 -16.922 -7.73 1 98.75 142 ILE B C 1
ATOM 3716 O O . ILE B 1 142 ? 4.82 -17.469 -7.684 1 98.75 142 ILE B O 1
ATOM 3720 N N . GLU B 1 143 ? 2.607 -17.578 -7.711 1 98.5 143 GLU B N 1
ATOM 3721 C CA . GLU B 1 143 ? 2.605 -19.031 -7.598 1 98.5 143 GLU B CA 1
ATOM 3722 C C . GLU B 1 143 ? 3.336 -19.688 -8.773 1 98.5 143 GLU B C 1
ATOM 3724 O O . GLU B 1 143 ? 4.164 -20.578 -8.578 1 98.5 143 GLU B O 1
ATOM 3729 N N . LEU B 1 144 ? 3.033 -19.156 -9.945 1 98.69 144 LEU B N 1
ATOM 3730 C CA . LEU B 1 144 ? 3.6 -19.734 -11.164 1 98.69 144 LEU B CA 1
ATOM 3731 C C . LEU B 1 144 ? 5.105 -19.5 -11.227 1 98.69 144 LEU B C 1
ATOM 3733 O O . LEU B 1 144 ? 5.844 -20.297 -11.789 1 98.69 144 LEU B O 1
ATOM 3737 N N . LEU B 1 145 ? 5.562 -18.438 -10.625 1 98.81 145 LEU B N 1
ATOM 3738 C CA . LEU B 1 145 ? 6.988 -18.141 -10.578 1 98.81 145 LEU B CA 1
ATOM 3739 C C . LEU B 1 145 ? 7.691 -19.016 -9.539 1 98.81 145 LEU B C 1
ATOM 3741 O O . LEU B 1 145 ? 8.859 -19.375 -9.711 1 98.81 145 LEU B O 1
ATOM 3745 N N . CYS B 1 146 ? 7.027 -19.422 -8.5 1 98.75 146 CYS B N 1
ATOM 3746 C CA . CYS B 1 146 ? 7.656 -20.047 -7.336 1 98.75 146 CYS B CA 1
ATOM 3747 C C . CYS B 1 146 ? 7.77 -21.562 -7.52 1 98.75 146 CYS B C 1
ATOM 3749 O O . CYS B 1 146 ? 8.688 -22.188 -6.988 1 98.75 146 CYS B O 1
ATOM 3751 N N . THR B 1 147 ? 6.793 -22.156 -8.242 1 98.62 147 THR B N 1
ATOM 3752 C CA . THR B 1 147 ? 6.777 -23.625 -8.227 1 98.62 147 THR B CA 1
ATOM 3753 C C . THR B 1 147 ? 6.203 -24.156 -9.531 1 98.62 147 THR B C 1
ATOM 3755 O O . THR B 1 147 ? 5.461 -23.469 -10.227 1 98.62 147 THR B O 1
ATOM 3758 N N . PRO B 1 148 ? 6.562 -25.406 -9.891 1 97.69 148 PRO B N 1
ATOM 3759 C CA . PRO B 1 148 ? 5.93 -26.062 -11.047 1 97.69 148 PRO B CA 1
ATOM 3760 C C . PRO B 1 148 ? 4.434 -26.281 -10.844 1 97.69 148 PRO B C 1
ATOM 3762 O O . PRO B 1 148 ? 3.961 -26.359 -9.711 1 97.69 148 PRO B O 1
ATOM 3765 N N . LEU B 1 149 ? 3.686 -26.438 -11.953 1 97.69 149 LEU B N 1
ATOM 3766 C CA . LEU B 1 149 ? 2.23 -26.547 -11.969 1 97.69 149 LEU B CA 1
ATOM 3767 C C . LEU B 1 149 ? 1.766 -27.75 -11.148 1 97.69 149 LEU B C 1
ATOM 3769 O O . LEU B 1 149 ? 0.705 -27.703 -10.523 1 97.69 149 LEU B O 1
ATOM 3773 N N . GLU B 1 150 ? 2.539 -28.812 -11.156 1 95.94 150 GLU B N 1
ATOM 3774 C CA . GLU B 1 150 ? 2.176 -30.047 -10.461 1 95.94 150 GLU B CA 1
ATOM 3775 C C . GLU B 1 150 ? 1.935 -29.797 -8.977 1 95.94 150 GLU B C 1
ATOM 3777 O O . GLU B 1 150 ? 1.119 -30.484 -8.352 1 95.94 150 GLU B O 1
ATOM 3782 N N . ASN B 1 151 ? 2.648 -28.797 -8.453 1 96.5 151 ASN B N 1
ATOM 3783 C CA . ASN B 1 151 ? 2.547 -28.516 -7.027 1 96.5 151 ASN B CA 1
ATOM 3784 C C . ASN B 1 151 ? 1.329 -27.656 -6.711 1 96.5 151 ASN B C 1
ATOM 3786 O O . ASN B 1 151 ? 1.018 -27.406 -5.543 1 96.5 151 ASN B O 1
ATOM 3790 N N . LEU B 1 152 ? 0.63 -27.172 -7.73 1 97 152 LEU B N 1
ATOM 3791 C CA . LEU B 1 152 ? -0.543 -26.328 -7.547 1 97 152 LEU B CA 1
ATOM 3792 C C . LEU B 1 152 ? -1.826 -27.109 -7.785 1 97 152 LEU B C 1
ATOM 3794 O O . LEU B 1 152 ? -2.885 -26.531 -8.031 1 97 152 LEU B O 1
ATOM 3798 N N . ILE B 1 153 ? -1.69 -28.422 -7.777 1 96 153 ILE B N 1
ATOM 3799 C CA . ILE B 1 153 ? -2.809 -29.359 -7.887 1 96 153 ILE B CA 1
ATOM 3800 C C . ILE B 1 153 ? -3.078 -30 -6.527 1 96 153 ILE B C 1
ATOM 3802 O O . ILE B 1 153 ? -2.18 -30.594 -5.922 1 96 153 ILE B O 1
ATOM 3806 N N . ASN B 1 154 ? -4.258 -29.812 -6.031 1 92.44 154 ASN B N 1
ATOM 3807 C CA . ASN B 1 154 ? -4.594 -30.422 -4.742 1 92.44 154 ASN B CA 1
ATOM 3808 C C . ASN B 1 154 ? -4.895 -31.906 -4.883 1 92.44 154 ASN B C 1
ATOM 3810 O O . ASN B 1 154 ? -4.82 -32.469 -5.98 1 92.44 154 ASN B O 1
ATOM 3814 N N . ALA B 1 155 ? -5.172 -32.562 -3.742 1 91.19 155 ALA B N 1
ATOM 3815 C CA . ALA B 1 155 ? -5.34 -34 -3.707 1 91.19 155 ALA B CA 1
ATOM 3816 C C . ALA B 1 155 ? -6.441 -34.469 -4.664 1 91.19 155 ALA B C 1
ATOM 3818 O O . ALA B 1 155 ? -6.27 -35.438 -5.406 1 91.19 155 ALA B O 1
ATOM 3819 N N . GLU B 1 156 ? -7.551 -33.781 -4.676 1 90 156 GLU B N 1
ATOM 3820 C CA . GLU B 1 156 ? -8.664 -34.125 -5.551 1 90 156 GLU B CA 1
ATOM 3821 C C . GLU B 1 156 ? -8.305 -33.938 -7.02 1 90 156 GLU B C 1
ATOM 3823 O O . GLU B 1 156 ? -8.688 -34.719 -7.871 1 90 156 GLU B O 1
ATOM 3828 N N . GLY B 1 157 ? -7.625 -32.875 -7.34 1 92.81 157 GLY B N 1
ATOM 3829 C CA . GLY B 1 157 ? -7.176 -32.625 -8.703 1 92.81 157 GLY B CA 1
ATOM 3830 C C . GLY B 1 157 ? -6.211 -33.688 -9.219 1 92.81 157 GLY B C 1
ATOM 3831 O O . GLY B 1 157 ? -6.258 -34.031 -10.398 1 92.81 157 GLY B O 1
ATOM 3832 N N . ARG B 1 158 ? -5.359 -34.156 -8.352 1 94.69 158 ARG B N 1
ATOM 3833 C CA . ARG B 1 158 ? -4.375 -35.188 -8.734 1 94.69 158 ARG B CA 1
ATOM 3834 C C . ARG B 1 158 ? -5.055 -36.469 -9.211 1 94.69 158 ARG B C 1
ATOM 3836 O O . ARG B 1 158 ? -4.562 -37.125 -10.117 1 94.69 158 ARG B O 1
ATOM 3843 N N . LYS B 1 159 ? -6.16 -36.688 -8.602 1 94.44 159 LYS B N 1
ATOM 3844 C CA . LYS B 1 159 ? -6.91 -37.906 -8.977 1 94.44 159 LYS B CA 1
ATOM 3845 C C . LYS B 1 159 ? -7.477 -37.781 -10.383 1 94.44 159 LYS B C 1
ATOM 3847 O O . LYS B 1 159 ? -7.719 -38.781 -11.055 1 94.44 159 LYS B O 1
ATOM 3852 N N . ARG B 1 160 ? -7.68 -36.562 -10.766 1 94.44 160 ARG B N 1
ATOM 3853 C CA . ARG B 1 160 ? -8.344 -36.312 -12.039 1 94.44 160 ARG B CA 1
ATOM 3854 C C . ARG B 1 160 ? -7.328 -36.125 -13.164 1 94.44 160 ARG B C 1
ATOM 3856 O O . ARG B 1 160 ? -7.684 -36.188 -14.344 1 94.44 160 ARG B O 1
ATOM 3863 N N . LEU B 1 161 ? -6.094 -36 -12.859 1 95.94 161 LEU B N 1
ATOM 3864 C CA . LEU B 1 161 ? -5.07 -35.688 -13.852 1 95.94 161 LEU B CA 1
ATOM 3865 C C . LEU B 1 161 ? -4.719 -36.938 -14.656 1 95.94 161 LEU B C 1
ATOM 3867 O O . LEU B 1 161 ? -4.637 -38.031 -14.102 1 95.94 161 LEU B O 1
ATOM 3871 N N . PRO B 1 162 ? -4.504 -36.781 -15.922 1 96.31 162 PRO B N 1
ATOM 3872 C CA . PRO B 1 162 ? -3.969 -37.906 -16.688 1 96.31 162 PRO B CA 1
ATOM 3873 C C . PRO B 1 162 ? -2.527 -38.25 -16.312 1 96.31 162 PRO B C 1
ATOM 3875 O O . PRO B 1 162 ? -1.879 -37.5 -15.594 1 96.31 162 PRO B O 1
ATOM 3878 N N . LYS B 1 163 ? -2.018 -39.375 -16.797 1 94.25 163 LYS B N 1
ATOM 3879 C CA . LYS B 1 163 ? -0.677 -39.844 -16.469 1 94.25 163 LYS B CA 1
ATOM 3880 C C . LYS B 1 163 ? 0.392 -38.875 -16.969 1 94.25 163 LYS B C 1
ATOM 3882 O O . LYS B 1 163 ? 1.381 -38.625 -16.266 1 94.25 163 LYS B O 1
ATOM 3887 N N . GLU B 1 164 ? 0.219 -38.312 -18.125 1 95.69 164 GLU B N 1
ATOM 3888 C CA . GLU B 1 164 ? 1.104 -37.312 -18.703 1 95.69 164 GLU B CA 1
ATOM 3889 C C . GLU B 1 164 ? 0.353 -36 -18.984 1 95.69 164 GLU B C 1
ATOM 3891 O O . GLU B 1 164 ? 0.043 -35.688 -20.125 1 95.69 164 GLU B O 1
ATOM 3896 N N . PRO B 1 165 ? 0.233 -35.25 -17.906 1 97.12 165 PRO B N 1
ATOM 3897 C CA . PRO B 1 165 ? -0.599 -34.062 -18.047 1 97.12 165 PRO B CA 1
ATOM 3898 C C . PRO B 1 165 ? 0.06 -32.969 -18.906 1 97.12 165 PRO B C 1
ATOM 3900 O O . PRO B 1 165 ? 1.271 -32.75 -18.812 1 97.12 165 PRO B O 1
ATOM 3903 N N . SER B 1 166 ? -0.716 -32.375 -19.781 1 96.38 166 SER B N 1
ATOM 3904 C CA . SER B 1 166 ? -0.311 -31.156 -20.484 1 96.38 166 SER B CA 1
ATOM 3905 C C . SER B 1 166 ? -0.491 -29.922 -19.594 1 96.38 166 SER B C 1
ATOM 3907 O O . SER B 1 166 ? -1.052 -30.016 -18.5 1 96.38 166 SER B O 1
ATOM 3909 N N . ILE B 1 167 ? 0.026 -28.812 -20.062 1 96.56 167 ILE B N 1
ATOM 3910 C CA . ILE B 1 167 ? -0.181 -27.562 -19.359 1 96.56 167 ILE B CA 1
ATOM 3911 C C . ILE B 1 167 ? -1.678 -27.281 -19.219 1 96.56 167 ILE B C 1
ATOM 3913 O O . ILE B 1 167 ? -2.139 -26.875 -18.156 1 96.56 167 ILE B O 1
ATOM 3917 N N . GLN B 1 168 ? -2.381 -27.531 -20.297 1 96.12 168 GLN B N 1
ATOM 3918 C CA . GLN B 1 168 ? -3.828 -27.344 -20.266 1 96.12 168 GLN B CA 1
ATOM 3919 C C . GLN B 1 168 ? -4.473 -28.25 -19.203 1 96.12 168 GLN B C 1
ATOM 3921 O O . GLN B 1 168 ? -5.387 -27.812 -18.5 1 96.12 168 GLN B O 1
ATOM 3926 N N . ASP B 1 169 ? -4.016 -29.469 -19.141 1 97.12 169 ASP B N 1
ATOM 3927 C CA . ASP B 1 169 ? -4.535 -30.391 -18.125 1 97.12 169 ASP B CA 1
ATOM 3928 C C . ASP B 1 169 ? -4.32 -29.844 -16.719 1 97.12 169 ASP B C 1
ATOM 3930 O O . ASP B 1 169 ? -5.219 -29.906 -15.883 1 97.12 169 ASP B O 1
ATOM 3934 N N . TYR B 1 170 ? -3.166 -29.328 -16.484 1 97.38 170 TYR B N 1
ATOM 3935 C CA . TYR B 1 170 ? -2.877 -28.766 -15.172 1 97.38 170 TYR B CA 1
ATOM 3936 C C . TYR B 1 170 ? -3.826 -27.625 -14.852 1 97.38 170 TYR B C 1
ATOM 3938 O O . TYR B 1 170 ? -4.402 -27.562 -13.758 1 97.38 170 TYR B O 1
ATOM 3946 N N . PHE B 1 171 ? -4.043 -26.688 -15.797 1 97.19 171 PHE B N 1
ATOM 3947 C CA . PHE B 1 171 ? -4.895 -25.531 -15.539 1 97.19 171 PHE B CA 1
ATOM 3948 C C . PHE B 1 171 ? -6.352 -25.953 -15.406 1 97.19 171 PHE B C 1
ATOM 3950 O O . PHE B 1 171 ? -7.117 -25.328 -14.664 1 97.19 171 PHE B O 1
ATOM 3957 N N . ASP B 1 172 ? -6.723 -27.047 -16.047 1 94.81 172 ASP B N 1
ATOM 3958 C CA . ASP B 1 172 ? -8.086 -27.547 -15.93 1 94.81 172 ASP B CA 1
ATOM 3959 C C . ASP B 1 172 ? -8.352 -28.125 -14.539 1 94.81 172 ASP B C 1
ATOM 3961 O O . ASP B 1 172 ? -9.5 -28.203 -14.102 1 94.81 172 ASP B O 1
ATOM 3965 N N . HIS B 1 173 ? -7.273 -28.516 -13.883 1 95 173 HIS B N 1
ATOM 3966 C CA . HIS B 1 173 ? -7.453 -29.188 -12.602 1 95 173 HIS B CA 1
ATOM 3967 C C . HIS B 1 173 ? -6.742 -28.422 -11.477 1 95 173 HIS B C 1
ATOM 3969 O O . HIS B 1 173 ? -6.547 -28.969 -10.391 1 95 173 HIS B O 1
ATOM 3975 N N . ILE B 1 174 ? -6.32 -27.234 -11.766 1 95.38 174 ILE B N 1
ATOM 3976 C CA . ILE B 1 174 ? -5.59 -26.422 -10.789 1 95.38 174 ILE B CA 1
ATOM 3977 C C . ILE B 1 174 ? -6.504 -26.078 -9.617 1 95.38 174 ILE B C 1
ATOM 3979 O O . ILE B 1 174 ? -7.719 -25.938 -9.789 1 95.38 174 ILE B O 1
ATOM 3983 N N . TYR B 1 175 ? -5.988 -25.875 -8.406 1 92.81 175 TYR B N 1
ATOM 3984 C CA . TYR B 1 175 ? -6.762 -25.828 -7.168 1 92.81 175 TYR B CA 1
ATOM 3985 C C . TYR B 1 175 ? -7.785 -24.703 -7.203 1 92.81 175 TYR B C 1
ATOM 3987 O O . TYR B 1 175 ? -8.906 -24.859 -6.703 1 92.81 175 TYR B O 1
ATOM 3995 N N . TRP B 1 176 ? -7.453 -23.5 -7.73 1 90.69 176 TRP B N 1
ATOM 3996 C CA . TRP B 1 176 ? -8.328 -22.344 -7.586 1 90.69 176 TRP B CA 1
ATOM 3997 C C . TRP B 1 176 ? -9.555 -22.469 -8.484 1 90.69 176 TRP B C 1
ATOM 3999 O O . TRP B 1 176 ? -10.555 -21.781 -8.273 1 90.69 176 TRP B O 1
ATOM 4009 N N . ARG B 1 177 ? -9.523 -23.281 -9.5 1 89.5 177 ARG B N 1
ATOM 4010 C CA . ARG B 1 177 ? -10.695 -23.484 -10.352 1 89.5 177 ARG B CA 1
ATOM 4011 C C . ARG B 1 177 ? -11.82 -24.156 -9.57 1 89.5 177 ARG B C 1
ATOM 4013 O O . ARG B 1 177 ? -13 -23.984 -9.906 1 89.5 177 ARG B O 1
ATOM 4020 N N . ASP B 1 178 ? -11.453 -24.891 -8.555 1 86.56 178 ASP B N 1
ATOM 4021 C CA . ASP B 1 178 ? -12.43 -25.578 -7.727 1 86.56 178 ASP B CA 1
ATOM 4022 C C . ASP B 1 178 ? -13.297 -24.594 -6.953 1 86.56 178 ASP B C 1
ATOM 4024 O O . ASP B 1 178 ? -14.359 -24.953 -6.445 1 86.56 178 ASP B O 1
ATOM 4028 N N . ALA B 1 179 ? -12.867 -23.422 -6.871 1 82.06 179 ALA B N 1
ATOM 4029 C CA . ALA B 1 179 ? -13.609 -22.406 -6.125 1 82.06 179 ALA B CA 1
ATOM 4030 C C . ALA B 1 179 ? -14.836 -21.938 -6.902 1 82.06 179 ALA B C 1
ATOM 4032 O O . ALA B 1 179 ? -15.797 -21.422 -6.312 1 82.06 179 ALA B O 1
ATOM 4033 N N . GLY B 1 180 ? -14.82 -22.203 -8.203 1 86.31 180 GLY B N 1
ATOM 4034 C CA . GLY B 1 180 ? -15.906 -21.609 -8.969 1 86.31 180 GLY B CA 1
ATOM 4035 C C . GLY B 1 180 ? -16.391 -22.516 -10.102 1 86.31 180 GLY B C 1
ATOM 4036 O O . GLY B 1 180 ? -17.219 -22.094 -10.914 1 86.31 180 GLY B O 1
ATOM 4037 N N . TYR B 1 181 ? -15.859 -23.625 -10.18 1 88.88 181 TYR B N 1
ATOM 4038 C CA . TYR B 1 181 ? -16.234 -24.562 -11.234 1 88.88 181 TYR B CA 1
ATOM 4039 C C . TYR B 1 181 ? -16.922 -25.797 -10.648 1 88.88 181 TYR B C 1
ATOM 4041 O O . TYR B 1 181 ? -16.297 -26.547 -9.883 1 88.88 181 TYR B O 1
ATOM 4049 N N . ASP B 1 182 ? -18.141 -25.938 -11.008 1 88.62 182 ASP B N 1
ATOM 4050 C CA . ASP B 1 182 ? -18.859 -27.156 -10.641 1 88.62 182 ASP B CA 1
ATOM 4051 C C . ASP B 1 182 ? -18.594 -28.281 -11.625 1 88.62 182 ASP B C 1
ATOM 4053 O O . ASP B 1 182 ? -19.125 -28.281 -12.742 1 88.62 182 ASP B O 1
ATOM 4057 N N . ARG B 1 183 ? -17.844 -29.188 -11.227 1 87.94 183 ARG B N 1
ATOM 4058 C CA . ARG B 1 183 ? -17.375 -30.234 -12.125 1 87.94 183 ARG B CA 1
ATOM 4059 C C . ARG B 1 183 ? -18.5 -31.203 -12.469 1 87.94 183 ARG B C 1
ATOM 4061 O O . ARG B 1 183 ? -18.422 -31.922 -13.461 1 87.94 183 ARG B O 1
ATOM 4068 N N . LYS B 1 184 ? -19.5 -31.281 -11.672 1 88.81 184 LYS B N 1
ATOM 4069 C CA . LYS B 1 184 ? -20.641 -32.125 -11.953 1 88.81 184 LYS B CA 1
ATOM 4070 C C . LYS B 1 184 ? -21.516 -31.547 -13.062 1 88.81 184 LYS B C 1
ATOM 4072 O O . LYS B 1 184 ? -21.938 -32.281 -13.969 1 88.81 184 LYS B O 1
ATOM 4077 N N . THR B 1 185 ? -21.656 -30.25 -13.031 1 91.56 185 THR B N 1
ATOM 4078 C CA . THR B 1 185 ? -22.578 -29.609 -13.961 1 91.56 185 THR B CA 1
ATOM 4079 C C . THR B 1 185 ? -21.812 -28.938 -15.102 1 91.56 185 THR B C 1
ATOM 4081 O O . THR B 1 185 ? -22.391 -28.609 -16.141 1 91.56 185 THR B O 1
ATOM 4084 N N . GLY B 1 186 ? -20.531 -28.719 -14.867 1 89.5 186 GLY B N 1
ATOM 4085 C CA . GLY B 1 186 ? -19.719 -28 -15.836 1 89.5 186 GLY B CA 1
ATOM 4086 C C . GLY B 1 186 ? -19.922 -26.5 -15.797 1 89.5 186 GLY B C 1
ATOM 4087 O O . GLY B 1 186 ? -19.375 -25.766 -16.625 1 89.5 186 GLY B O 1
ATOM 4088 N N . LYS B 1 187 ? -20.688 -26.078 -14.898 1 91.38 187 LYS B N 1
ATOM 4089 C CA . LYS B 1 187 ? -21.016 -24.656 -14.812 1 91.38 187 LYS B CA 1
ATOM 4090 C C . LYS B 1 187 ? -19.938 -23.906 -14.031 1 91.38 187 LYS B C 1
ATOM 4092 O O . LYS B 1 187 ? -19.391 -24.422 -13.055 1 91.38 187 LYS B O 1
ATOM 4097 N N . ARG B 1 188 ? -19.672 -22.656 -14.492 1 90.25 188 ARG B N 1
ATOM 4098 C CA . ARG B 1 188 ? -18.75 -21.75 -13.836 1 90.25 188 ARG B CA 1
ATOM 4099 C C . ARG B 1 188 ? -19.484 -20.562 -13.227 1 90.25 188 ARG B C 1
ATOM 4101 O O . ARG B 1 188 ? -20.453 -20.062 -13.797 1 90.25 188 ARG B O 1
ATOM 4108 N N . THR B 1 189 ? -18.953 -20.188 -12.062 1 90.56 189 THR B N 1
ATOM 4109 C CA . THR B 1 189 ? -19.422 -18.906 -11.562 1 90.56 189 THR B CA 1
ATOM 4110 C C . THR B 1 189 ? -19 -17.781 -12.492 1 90.56 189 THR B C 1
ATOM 4112 O O . THR B 1 189 ? -18.031 -17.906 -13.242 1 90.56 189 THR B O 1
ATOM 4115 N N . LEU B 1 190 ? -19.719 -16.75 -12.539 1 90 190 LEU B N 1
ATOM 4116 C CA . LEU B 1 190 ? -19.375 -15.578 -13.336 1 90 190 LEU B CA 1
ATOM 4117 C C . LEU B 1 190 ? -18 -15.047 -12.945 1 90 190 LEU B C 1
ATOM 4119 O O . LEU B 1 190 ? -17.219 -14.625 -13.812 1 90 190 LEU B O 1
ATOM 4123 N N . THR B 1 191 ? -17.656 -15.055 -11.617 1 90.81 191 THR B N 1
ATOM 4124 C CA . THR B 1 191 ? -16.375 -14.609 -11.078 1 90.81 191 THR B CA 1
ATOM 4125 C C . THR B 1 191 ? -15.227 -15.375 -11.727 1 90.81 191 THR B C 1
ATOM 4127 O O . THR B 1 191 ? -14.289 -14.773 -12.25 1 90.81 191 THR B O 1
ATOM 4130 N N . LEU B 1 192 ? -15.336 -16.641 -11.758 1 92.31 192 LEU B N 1
ATOM 4131 C CA . LEU B 1 192 ? -14.297 -17.484 -12.336 1 92.31 192 LEU B CA 1
ATOM 4132 C C . LEU B 1 192 ? -14.234 -17.312 -13.852 1 92.31 192 LEU B C 1
ATOM 4134 O O . LEU B 1 192 ? -13.148 -17.203 -14.43 1 92.31 192 LEU B O 1
ATOM 4138 N N . ALA B 1 193 ? -15.398 -17.266 -14.5 1 93.94 193 ALA B N 1
ATOM 4139 C CA . ALA B 1 193 ? -15.453 -17.141 -15.953 1 93.94 193 ALA B CA 1
ATOM 4140 C C . ALA B 1 193 ? -14.758 -15.867 -16.422 1 93.94 193 ALA B C 1
ATOM 4142 O O . ALA B 1 193 ? -13.945 -15.898 -17.344 1 93.94 193 ALA B O 1
ATOM 4143 N N . ARG B 1 194 ? -15.047 -14.773 -15.812 1 93.88 194 ARG B N 1
ATOM 4144 C CA . ARG B 1 194 ? -14.438 -13.5 -16.172 1 93.88 194 ARG B CA 1
ATOM 4145 C C . ARG B 1 194 ? -12.938 -13.508 -15.883 1 93.88 194 ARG B C 1
ATOM 4147 O O . ARG B 1 194 ? -12.148 -12.938 -16.641 1 93.88 194 ARG B O 1
ATOM 4154 N N . PHE B 1 195 ? -12.586 -14.125 -14.797 1 95.81 195 PHE B N 1
ATOM 4155 C CA . PHE B 1 195 ? -11.188 -14.227 -14.406 1 95.81 195 PHE B CA 1
ATOM 4156 C C . PHE B 1 195 ? -10.391 -15 -15.453 1 95.81 195 PHE B C 1
ATOM 4158 O O . PHE B 1 195 ? -9.32 -14.562 -15.883 1 95.81 195 PHE B O 1
ATOM 4165 N N . GLU B 1 196 ? -10.914 -16.094 -15.859 1 96.06 196 GLU B N 1
ATOM 4166 C CA . GLU B 1 196 ? -10.25 -16.938 -16.859 1 96.06 196 GLU B CA 1
ATOM 4167 C C . GLU B 1 196 ? -10.203 -16.234 -18.219 1 96.06 196 GLU B C 1
ATOM 4169 O O . GLU B 1 196 ? -9.195 -16.297 -18.922 1 96.06 196 GLU B O 1
ATOM 4174 N N . GLU B 1 197 ? -11.273 -15.664 -18.547 1 96.81 197 GLU B N 1
ATOM 4175 C CA . GLU B 1 197 ? -11.32 -14.938 -19.812 1 96.81 197 GLU B CA 1
ATOM 4176 C C . GLU B 1 197 ? -10.203 -13.891 -19.891 1 96.81 197 GLU B C 1
ATOM 4178 O O . GLU B 1 197 ? -9.586 -13.719 -20.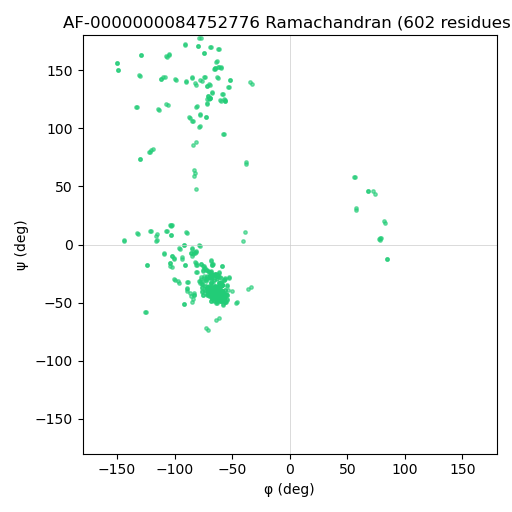938 1 96.81 197 GLU B O 1
ATOM 4183 N N . ARG B 1 198 ? -9.914 -13.328 -18.812 1 97.12 198 ARG B N 1
ATOM 4184 C CA . ARG B 1 198 ? -8.977 -12.211 -18.812 1 97.12 198 ARG B CA 1
ATOM 4185 C C . ARG B 1 198 ? -7.539 -12.703 -18.656 1 97.12 198 ARG B C 1
ATOM 4187 O O . ARG B 1 198 ? -6.621 -12.148 -19.266 1 97.12 198 ARG B O 1
ATOM 4194 N N . TYR B 1 199 ? -7.285 -13.742 -17.828 1 97.88 199 TYR B N 1
ATOM 4195 C CA . TYR B 1 199 ? -5.914 -13.938 -17.375 1 97.88 199 TYR B CA 1
ATOM 4196 C C . TYR B 1 199 ? -5.414 -15.336 -17.719 1 97.88 199 TYR B C 1
ATOM 4198 O O . TYR B 1 199 ? -4.211 -15.594 -17.688 1 97.88 199 TYR B O 1
ATOM 4206 N N . LEU B 1 200 ? -6.312 -16.281 -18.031 1 97.62 200 LEU B N 1
ATOM 4207 C CA . LEU B 1 200 ? -5.91 -17.672 -18.156 1 97.62 200 LEU B CA 1
ATOM 4208 C C . LEU B 1 200 ? -4.84 -17.844 -19.234 1 97.62 200 LEU B C 1
ATOM 4210 O O . LEU B 1 200 ? -3.855 -18.562 -19.031 1 97.62 200 LEU B O 1
ATOM 4214 N N . GLU B 1 201 ? -5.012 -17.234 -20.344 1 97.69 201 GLU B N 1
ATOM 4215 C CA . GLU B 1 201 ? -4.027 -17.328 -21.406 1 97.69 201 GLU B CA 1
ATOM 4216 C C . GLU B 1 201 ? -2.664 -16.812 -20.953 1 97.69 201 GLU B C 1
ATOM 4218 O O . GLU B 1 201 ? -1.634 -17.422 -21.25 1 97.69 201 GLU B O 1
ATOM 4223 N N . ASP B 1 202 ? -2.648 -15.688 -20.281 1 98.06 202 ASP B N 1
ATOM 4224 C CA . ASP B 1 202 ? -1.405 -15.133 -19.766 1 98.06 202 ASP B CA 1
ATOM 4225 C C . ASP B 1 202 ? -0.752 -16.078 -18.766 1 98.06 202 ASP B C 1
ATOM 4227 O O . ASP B 1 202 ? 0.472 -16.219 -18.75 1 98.06 202 ASP B O 1
ATOM 4231 N N . PHE B 1 203 ? -1.562 -16.719 -17.906 1 98.5 203 PHE B N 1
ATOM 4232 C CA . PHE B 1 203 ? -1.046 -17.688 -16.953 1 98.5 203 PHE B CA 1
ATOM 4233 C C . PHE B 1 203 ? -0.385 -18.859 -17.672 1 98.5 203 PHE B C 1
ATOM 4235 O O . PHE B 1 203 ? 0.707 -19.297 -17.297 1 98.5 203 PHE B O 1
ATOM 4242 N N . MET B 1 204 ? -0.993 -19.328 -18.672 1 98 204 MET B N 1
ATOM 4243 C CA . MET B 1 204 ? -0.464 -20.453 -19.422 1 98 204 MET B CA 1
ATOM 4244 C C . MET B 1 204 ? 0.836 -20.094 -20.125 1 98 204 MET B C 1
ATOM 4246 O O . MET B 1 204 ? 1.781 -20.875 -20.156 1 98 204 MET B O 1
ATOM 4250 N N . ILE B 1 205 ? 0.845 -18.906 -20.672 1 98.31 205 ILE B N 1
ATOM 4251 C CA . ILE B 1 205 ? 2.053 -18.422 -21.328 1 98.31 205 ILE B CA 1
ATOM 4252 C C . ILE B 1 205 ? 3.195 -18.344 -20.328 1 98.31 205 ILE B C 1
ATOM 4254 O O . ILE B 1 205 ? 4.309 -18.797 -20.594 1 98.31 205 ILE B O 1
ATOM 4258 N N . LEU B 1 206 ? 2.936 -17.828 -19.203 1 98.44 206 LEU B N 1
ATOM 4259 C CA . LEU B 1 206 ? 3.963 -17.734 -18.172 1 98.44 206 LEU B CA 1
ATOM 4260 C C . LEU B 1 206 ? 4.418 -19.109 -17.719 1 98.44 206 LEU B C 1
ATOM 4262 O O . LEU B 1 206 ? 5.617 -19.359 -17.578 1 98.44 206 LEU B O 1
ATOM 4266 N N . ALA B 1 207 ? 3.441 -19.984 -17.484 1 98.25 207 ALA B N 1
ATOM 4267 C CA . ALA B 1 207 ? 3.764 -21.344 -17.047 1 98.25 207 ALA B CA 1
ATOM 4268 C C . ALA B 1 207 ? 4.707 -22.016 -18.031 1 98.25 207 ALA B C 1
ATOM 4270 O O . ALA B 1 207 ? 5.648 -22.703 -17.641 1 98.25 207 ALA B O 1
ATOM 4271 N N . LYS B 1 208 ? 4.406 -21.812 -19.297 1 97.81 208 LYS B N 1
ATOM 4272 C CA . LYS B 1 208 ? 5.266 -22.375 -20.328 1 97.81 208 LYS B CA 1
ATOM 4273 C C . LYS B 1 208 ? 6.656 -21.75 -20.297 1 97.81 208 LYS B C 1
ATOM 4275 O O . LYS B 1 208 ? 7.664 -22.453 -20.391 1 97.81 208 LYS B O 1
ATOM 4280 N N . LYS B 1 209 ? 6.68 -20.5 -20.125 1 97.75 209 LYS B N 1
ATOM 4281 C CA . LYS B 1 209 ? 7.926 -19.75 -20.141 1 97.75 209 LYS B CA 1
ATOM 4282 C C . LYS B 1 209 ? 8.828 -20.156 -18.969 1 97.75 209 LYS B C 1
ATOM 4284 O O . LYS B 1 209 ? 10.055 -20.219 -19.125 1 97.75 209 LYS B O 1
ATOM 4289 N N . VAL B 1 210 ? 8.242 -20.453 -17.828 1 97.69 210 VAL B N 1
ATOM 4290 C CA . VAL B 1 210 ? 9.07 -20.656 -16.641 1 97.69 210 VAL B CA 1
ATOM 4291 C C . VAL B 1 210 ? 9.188 -22.156 -16.344 1 97.69 210 VAL B C 1
ATOM 4293 O O . VAL B 1 210 ? 9.656 -22.531 -15.266 1 97.69 210 VAL B O 1
ATOM 4296 N N . ARG B 1 211 ? 8.703 -22.984 -17.266 1 96.25 211 ARG B N 1
ATOM 4297 C CA . ARG B 1 211 ? 8.844 -24.422 -17.062 1 96.25 211 ARG B CA 1
ATOM 4298 C C . ARG B 1 211 ? 10.305 -24.797 -16.859 1 96.25 211 ARG B C 1
ATOM 4300 O O . ARG B 1 211 ? 11.164 -24.469 -17.688 1 96.25 211 ARG B O 1
ATOM 4307 N N . GLY B 1 212 ? 10.57 -25.438 -15.758 1 95.69 212 GLY B N 1
ATOM 4308 C CA . GLY B 1 212 ? 11.93 -25.828 -15.445 1 95.69 212 GLY B CA 1
ATOM 4309 C C . GLY B 1 212 ? 12.781 -24.688 -14.914 1 95.69 212 GLY B C 1
ATOM 4310 O O . GLY B 1 212 ? 13.977 -24.859 -14.672 1 95.69 212 GLY B O 1
ATOM 4311 N N . GLN B 1 213 ? 12.109 -23.531 -14.703 1 96.75 213 GLN B N 1
ATOM 4312 C CA . GLN B 1 213 ? 12.891 -22.359 -14.297 1 96.75 213 GLN B CA 1
ATOM 4313 C C . GLN B 1 213 ? 12.242 -21.656 -13.102 1 96.75 213 GLN B C 1
ATOM 4315 O O . GLN B 1 213 ? 12.648 -20.562 -12.734 1 96.75 213 GLN B O 1
ATOM 4320 N N . THR B 1 214 ? 11.234 -22.312 -12.516 1 98.12 214 THR B N 1
ATOM 4321 C CA . THR B 1 214 ? 10.602 -21.719 -11.336 1 98.12 214 THR B CA 1
ATOM 4322 C C . THR B 1 214 ? 11.602 -21.594 -10.195 1 98.12 214 THR B C 1
ATOM 43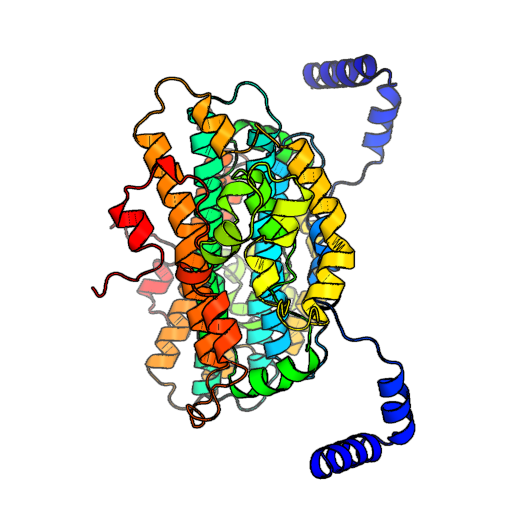24 O O . THR B 1 214 ? 12.719 -22.109 -10.281 1 98.12 214 THR B O 1
ATOM 4327 N N . LEU B 1 215 ? 11.203 -20.859 -9.172 1 98.19 215 LEU B N 1
ATOM 4328 C CA . LEU B 1 215 ? 12.078 -20.719 -8.008 1 98.19 215 LEU B CA 1
ATOM 4329 C C . LEU B 1 215 ? 12.484 -22.078 -7.465 1 98.19 215 LEU B C 1
ATOM 4331 O O . LEU B 1 215 ? 13.648 -22.281 -7.105 1 98.19 215 LEU B O 1
ATOM 4335 N N . GLN B 1 216 ? 11.57 -23 -7.363 1 97.38 216 GLN B N 1
ATOM 4336 C CA . GLN B 1 216 ? 11.875 -24.359 -6.934 1 97.38 216 GLN B CA 1
ATOM 4337 C C . GLN B 1 216 ? 12.914 -25 -7.855 1 97.38 216 GLN B C 1
ATOM 4339 O O . GLN B 1 216 ? 13.828 -25.672 -7.387 1 97.38 216 GLN B O 1
ATOM 4344 N N . ASP B 1 217 ? 12.742 -24.875 -9.156 1 96.5 217 ASP B N 1
ATOM 4345 C CA . ASP B 1 217 ? 13.688 -25.422 -10.117 1 96.5 217 ASP B CA 1
ATOM 4346 C C . ASP B 1 217 ? 15.078 -24.828 -9.922 1 96.5 217 ASP B C 1
ATOM 4348 O O . ASP B 1 217 ? 16.078 -25.547 -10.008 1 96.5 217 ASP B O 1
ATOM 4352 N N . LYS B 1 218 ? 15.07 -23.547 -9.68 1 95.88 218 LYS B N 1
ATOM 4353 C CA . LYS B 1 218 ? 16.344 -22.875 -9.438 1 95.88 218 LYS B CA 1
ATOM 4354 C C . LYS B 1 218 ? 17.031 -23.438 -8.203 1 95.88 218 LYS B C 1
ATOM 4356 O O . LYS B 1 218 ? 18.266 -23.578 -8.18 1 95.88 218 LYS B O 1
ATOM 4361 N N . LEU B 1 219 ? 16.281 -23.703 -7.184 1 94.81 219 LEU B N 1
ATOM 4362 C CA . LEU B 1 219 ? 16.828 -24.281 -5.961 1 94.81 219 LEU B CA 1
ATOM 4363 C C . LEU B 1 219 ? 17.5 -25.609 -6.238 1 94.81 219 LEU B C 1
ATOM 4365 O O . LEU B 1 219 ? 18.562 -25.906 -5.699 1 94.81 219 LEU B O 1
ATOM 4369 N N . LYS B 1 220 ? 16.938 -26.422 -7.074 1 91 220 LYS B N 1
ATOM 4370 C CA . LYS B 1 220 ? 17.484 -27.734 -7.418 1 91 220 LYS B CA 1
ATOM 4371 C C . LYS B 1 220 ? 18.844 -27.594 -8.094 1 91 220 LYS B C 1
ATOM 4373 O O . LYS B 1 220 ? 19.672 -28.5 -8 1 91 220 LYS B O 1
ATOM 4378 N N . GLY B 1 221 ? 19.016 -26.438 -8.719 1 88.62 221 GLY B N 1
ATOM 4379 C CA . GLY B 1 221 ? 20.266 -26.203 -9.422 1 88.62 221 GLY B CA 1
ATOM 4380 C C . GLY B 1 221 ? 21.391 -25.734 -8.516 1 88.62 221 GLY B C 1
ATOM 4381 O O . GLY B 1 221 ? 22.547 -25.75 -8.906 1 88.62 221 GLY B O 1
ATOM 4382 N N . ILE B 1 222 ? 21.031 -25.344 -7.387 1 89.38 222 ILE B N 1
ATOM 4383 C CA . ILE B 1 222 ? 22.031 -24.859 -6.445 1 89.38 222 ILE B CA 1
ATOM 4384 C C . ILE B 1 222 ? 22.703 -26.047 -5.75 1 89.38 222 ILE B C 1
ATOM 4386 O O . ILE B 1 222 ? 22.016 -26.875 -5.133 1 89.38 222 ILE B O 1
ATOM 4390 N N . GLN B 1 223 ? 24.047 -26.156 -5.965 1 82.88 223 GLN B N 1
ATOM 4391 C CA . GLN B 1 223 ? 24.812 -27.234 -5.359 1 82.88 223 GLN B CA 1
ATOM 4392 C C . GLN B 1 223 ? 24.969 -27.031 -3.855 1 82.88 223 GLN B C 1
ATOM 4394 O O . GLN B 1 223 ? 25.422 -25.969 -3.418 1 82.88 223 GLN B O 1
ATOM 4399 N N . ASP B 1 224 ? 24.531 -27.922 -2.957 1 82.06 224 ASP B N 1
ATOM 4400 C CA . ASP B 1 224 ? 24.656 -27.938 -1.502 1 82.06 224 ASP B CA 1
ATOM 4401 C C . ASP B 1 224 ? 24.078 -26.672 -0.886 1 82.06 224 ASP B C 1
ATOM 4403 O O . ASP B 1 224 ? 24.797 -25.875 -0.284 1 82.06 224 ASP B O 1
ATOM 4407 N N . PRO B 1 225 ? 22.828 -26.453 -1.167 1 84.56 225 PRO B N 1
ATOM 4408 C CA . PRO B 1 225 ? 22.234 -25.25 -0.586 1 84.56 225 PRO B CA 1
ATOM 4409 C C . PRO B 1 225 ? 22.406 -25.172 0.929 1 84.56 225 PRO B C 1
ATOM 4411 O O . PRO B 1 225 ? 22.344 -26.188 1.615 1 84.56 225 PRO B O 1
ATOM 4414 N N . SER B 1 226 ? 22.766 -24.047 1.414 1 89.75 226 SER B N 1
ATOM 4415 C CA . SER B 1 226 ? 22.984 -23.828 2.84 1 89.75 226 SER B CA 1
ATOM 4416 C C . SER B 1 226 ? 21.703 -24.078 3.637 1 89.75 226 SER B C 1
ATOM 4418 O O . SER B 1 226 ? 20.609 -23.938 3.109 1 89.75 226 SER B O 1
ATOM 4420 N N . THR B 1 227 ? 21.906 -24.453 4.859 1 92.88 227 THR B N 1
ATOM 4421 C CA . THR B 1 227 ? 20.781 -24.625 5.773 1 92.88 227 THR B CA 1
ATOM 4422 C C . THR B 1 227 ? 20.031 -23.312 5.945 1 92.88 227 THR B C 1
ATOM 4424 O O . THR B 1 227 ? 18.812 -23.312 6.137 1 92.88 227 THR B O 1
ATOM 4427 N N . LEU B 1 228 ? 20.75 -22.281 5.785 1 94.62 228 LEU B N 1
ATOM 4428 C CA . LEU B 1 228 ? 20.141 -20.969 5.898 1 94.62 228 LEU B CA 1
ATOM 4429 C C . LEU B 1 228 ? 19.156 -20.719 4.762 1 94.62 228 LEU B C 1
ATOM 4431 O O . LEU B 1 228 ? 18.031 -20.266 4.992 1 94.62 228 LEU B O 1
ATOM 4435 N N . LEU B 1 229 ? 19.594 -21.031 3.596 1 96.56 229 LEU B N 1
ATOM 4436 C CA . LEU B 1 229 ? 18.719 -20.844 2.439 1 96.56 229 LEU B CA 1
ATOM 4437 C C . LEU B 1 229 ? 17.469 -21.703 2.547 1 96.56 229 LEU B C 1
ATOM 4439 O O . LEU B 1 229 ? 16.359 -21.219 2.309 1 96.56 229 LEU B O 1
ATOM 4443 N N . LEU B 1 230 ? 17.656 -22.922 2.934 1 97.06 230 LEU B N 1
ATOM 4444 C CA . LEU B 1 230 ? 16.516 -23.828 3.051 1 97.06 230 LEU B CA 1
ATOM 4445 C C . LEU B 1 230 ? 15.516 -23.328 4.082 1 97.06 230 LEU B C 1
ATOM 4447 O O . LEU B 1 230 ? 14.305 -23.406 3.871 1 97.06 230 LEU B O 1
ATOM 4451 N N . GLY B 1 231 ? 16.047 -22.781 5.191 1 97.62 231 GLY B N 1
ATOM 4452 C CA . GLY B 1 231 ? 15.172 -22.188 6.203 1 97.62 231 GLY B CA 1
ATOM 4453 C C . GLY B 1 231 ? 14.391 -21 5.699 1 97.62 231 GLY B C 1
ATOM 4454 O O . GLY B 1 231 ? 13.203 -20.859 5.996 1 97.62 231 GLY B O 1
ATOM 4455 N N . ILE B 1 232 ? 15.031 -20.172 4.934 1 97.94 232 ILE B N 1
ATOM 4456 C CA . ILE B 1 232 ? 14.414 -18.984 4.363 1 97.94 232 ILE B CA 1
ATOM 4457 C C . ILE B 1 232 ? 13.297 -19.391 3.41 1 97.94 232 ILE B C 1
ATOM 4459 O O . ILE B 1 232 ? 12.195 -18.828 3.457 1 97.94 232 ILE B O 1
ATOM 4463 N N . LEU B 1 233 ? 13.562 -20.375 2.637 1 98.31 233 LEU B N 1
ATOM 4464 C CA . LEU B 1 233 ? 12.578 -20.844 1.662 1 98.31 233 LEU B CA 1
ATOM 4465 C C . LEU B 1 233 ? 11.391 -21.484 2.357 1 98.31 233 LEU B C 1
ATOM 4467 O O . LEU B 1 233 ? 10.242 -21.266 1.96 1 98.31 233 LEU B O 1
ATOM 4471 N N . LYS B 1 234 ? 11.656 -22.234 3.373 1 97.88 234 LYS B N 1
ATOM 4472 C CA . LYS B 1 234 ? 10.586 -22.844 4.156 1 97.88 234 LYS B CA 1
ATOM 4473 C C . LYS B 1 234 ? 9.711 -21.781 4.812 1 97.88 234 LYS B C 1
ATOM 4475 O O . LYS B 1 234 ? 8.484 -21.891 4.816 1 97.88 234 LYS B O 1
ATOM 4480 N N . GLU B 1 235 ? 10.32 -20.797 5.336 1 98.25 235 GLU B N 1
ATOM 4481 C CA . GLU B 1 235 ? 9.578 -19.719 5.98 1 98.25 235 GLU B CA 1
ATOM 4482 C C . GLU B 1 235 ? 8.688 -18.984 4.977 1 98.25 235 GLU B C 1
ATOM 4484 O O . GLU B 1 235 ? 7.512 -18.734 5.254 1 98.25 235 GLU B O 1
ATOM 4489 N N . PHE B 1 236 ? 9.281 -18.703 3.854 1 98.56 236 PHE B N 1
ATOM 4490 C CA . PHE B 1 236 ? 8.516 -18.031 2.818 1 98.56 236 PHE B CA 1
ATOM 4491 C C . PHE B 1 236 ? 7.305 -18.859 2.41 1 98.56 236 PHE B C 1
ATOM 4493 O O . PHE B 1 236 ? 6.184 -18.344 2.35 1 98.56 236 PHE B O 1
ATOM 4500 N N . ASP B 1 237 ? 7.547 -20.094 2.16 1 98.38 237 ASP B N 1
ATOM 4501 C CA . ASP B 1 237 ? 6.504 -21.031 1.754 1 98.38 237 ASP B CA 1
ATOM 4502 C C . ASP B 1 237 ? 5.387 -21.094 2.793 1 98.38 237 ASP B C 1
ATOM 4504 O O . ASP B 1 237 ? 4.211 -20.969 2.455 1 98.38 237 ASP B O 1
ATOM 4508 N N . HIS B 1 238 ? 5.707 -21.188 4.012 1 97.62 238 HIS B N 1
ATOM 4509 C CA . HIS B 1 238 ? 4.734 -21.297 5.094 1 97.62 238 HIS B CA 1
ATOM 4510 C C . HIS B 1 238 ? 3.951 -20 5.262 1 97.62 238 HIS B C 1
ATOM 4512 O O . HIS B 1 238 ? 2.729 -20.016 5.434 1 97.62 238 HIS B O 1
ATOM 4518 N N . LEU B 1 239 ? 4.629 -18.891 5.238 1 97.19 239 LEU B N 1
ATOM 4519 C CA . LEU B 1 239 ? 3.969 -17.609 5.414 1 97.19 239 LEU B CA 1
ATOM 4520 C C . LEU B 1 239 ? 2.986 -17.344 4.277 1 97.19 239 LEU B C 1
ATOM 4522 O O . LEU B 1 239 ? 1.84 -16.953 4.52 1 97.19 239 LEU B O 1
ATOM 4526 N N . TYR B 1 240 ? 3.414 -17.609 3.086 1 97.56 240 TYR B N 1
ATOM 4527 C CA . TYR B 1 240 ? 2.633 -17.266 1.905 1 97.56 240 TYR B CA 1
ATOM 4528 C C . TYR B 1 240 ? 1.477 -18.234 1.71 1 97.56 240 TYR B C 1
ATOM 4530 O O . TYR B 1 240 ? 0.363 -17.828 1.373 1 97.56 240 TYR B O 1
ATOM 4538 N N . ASN B 1 241 ? 1.72 -19.5 1.935 1 97 241 ASN B N 1
ATOM 4539 C CA . ASN B 1 241 ? 0.759 -20.516 1.541 1 97 241 ASN B CA 1
ATOM 4540 C C . ASN B 1 241 ? -0.076 -20.984 2.729 1 97 241 ASN B C 1
ATOM 4542 O O . ASN B 1 241 ? -1.102 -21.656 2.549 1 97 241 ASN B O 1
ATOM 4546 N N . VAL B 1 242 ? 0.291 -20.641 3.92 1 95.75 242 VAL B N 1
ATOM 4547 C CA . VAL B 1 242 ? -0.453 -21.141 5.074 1 95.75 242 VAL B CA 1
ATOM 4548 C C . VAL B 1 242 ? -0.909 -19.969 5.938 1 95.75 242 VAL B C 1
ATOM 4550 O O . VAL B 1 242 ? -2.107 -19.703 6.059 1 95.75 242 VAL B O 1
ATOM 4553 N N . GLU B 1 243 ? 0.037 -19.172 6.406 1 95.38 243 GLU B N 1
ATOM 4554 C CA . GLU B 1 243 ? -0.306 -18.141 7.383 1 95.38 243 GLU B CA 1
ATOM 4555 C C . GLU B 1 243 ? -1.167 -17.047 6.754 1 95.38 243 GLU B C 1
ATOM 4557 O O . GLU B 1 243 ? -2.18 -16.641 7.328 1 95.38 243 GLU B O 1
ATOM 4562 N N . TRP B 1 244 ? -0.768 -16.562 5.652 1 94.19 244 TRP B N 1
ATOM 4563 C CA . TRP B 1 244 ? -1.498 -15.484 4.992 1 94.19 244 TRP B CA 1
ATOM 4564 C C . TRP B 1 244 ? -2.918 -15.922 4.652 1 94.19 244 TRP B C 1
ATOM 4566 O O . TRP B 1 244 ? -3.883 -15.219 4.973 1 94.19 244 TRP B O 1
ATOM 4576 N N . PRO B 1 245 ? -3.125 -17.094 4.043 1 92.81 245 PRO B N 1
ATOM 4577 C CA . PRO B 1 245 ? -4.488 -17.562 3.771 1 92.81 245 PRO B CA 1
ATOM 4578 C C . PRO B 1 245 ? -5.309 -17.766 5.043 1 92.81 245 PRO B C 1
ATOM 4580 O O . PRO B 1 245 ? -6.516 -17.5 5.055 1 92.81 245 PRO B O 1
ATOM 4583 N N . LEU B 1 246 ? -4.723 -18.219 6.105 1 91.81 246 LEU B N 1
ATOM 4584 C CA . LEU B 1 246 ? -5.445 -18.453 7.352 1 91.81 246 LEU B CA 1
ATOM 4585 C C . LEU B 1 246 ? -5.926 -17.125 7.953 1 91.81 246 LEU B C 1
ATOM 4587 O O . LEU B 1 246 ? -7.051 -17.047 8.453 1 91.81 246 LEU B O 1
ATOM 4591 N N . VAL B 1 247 ? -5.055 -16.188 7.879 1 90.25 247 VAL B N 1
ATOM 4592 C CA . VAL B 1 247 ? -5.445 -14.875 8.398 1 90.25 247 VAL B CA 1
ATOM 4593 C C . VAL B 1 247 ? -6.566 -14.297 7.543 1 90.25 247 VAL B C 1
ATOM 4595 O O . VAL B 1 247 ? -7.508 -13.695 8.062 1 90.25 247 VAL B O 1
ATOM 4598 N N . HIS B 1 248 ? -6.438 -14.445 6.277 1 89.5 248 HIS B N 1
ATOM 4599 C CA . HIS B 1 248 ? -7.5 -14.016 5.371 1 89.5 248 HIS B CA 1
ATOM 4600 C C . HIS B 1 248 ? -8.812 -14.719 5.699 1 89.5 248 HIS B C 1
ATOM 4602 O O . HIS B 1 248 ? -9.867 -14.07 5.77 1 89.5 248 HIS B O 1
ATOM 4608 N N . LEU B 1 249 ? -8.75 -15.977 5.922 1 87.62 249 LEU B N 1
ATOM 4609 C CA . LEU B 1 249 ? -9.93 -16.781 6.254 1 87.62 249 LEU B CA 1
ATOM 4610 C C . LEU B 1 249 ? -10.57 -16.281 7.547 1 87.62 249 LEU B C 1
ATOM 4612 O O . LEU B 1 249 ? -11.789 -16.141 7.625 1 87.62 249 LEU B O 1
ATOM 4616 N N . LYS B 1 250 ? -9.781 -16.078 8.461 1 86.31 250 LYS B N 1
ATOM 4617 C CA . LYS B 1 250 ? -10.273 -15.602 9.75 1 86.31 250 LYS B CA 1
ATOM 4618 C C . LYS B 1 250 ? -10.977 -14.25 9.617 1 86.31 250 LYS B C 1
ATOM 4620 O O . LYS B 1 250 ? -12.039 -14.039 10.195 1 86.31 250 LYS B O 1
ATOM 4625 N N . THR B 1 251 ? -10.398 -13.414 8.859 1 86.19 251 THR B N 1
ATOM 4626 C CA . THR B 1 251 ? -10.977 -12.094 8.641 1 86.19 251 THR B CA 1
ATOM 4627 C C . THR B 1 251 ? -12.289 -12.203 7.879 1 86.19 251 THR B C 1
ATOM 4629 O O . THR B 1 251 ? -13.273 -11.547 8.234 1 86.19 251 THR B O 1
ATOM 4632 N N . ALA B 1 252 ? -12.289 -13.008 6.84 1 83.88 252 ALA B N 1
ATOM 4633 C CA . ALA B 1 252 ? -13.508 -13.227 6.078 1 83.88 252 ALA B CA 1
ATOM 4634 C C . ALA B 1 252 ? -14.617 -13.797 6.961 1 83.88 252 ALA B C 1
ATOM 4636 O O . ALA B 1 252 ? -15.766 -13.367 6.887 1 83.88 252 ALA B O 1
ATOM 4637 N N . ALA B 1 253 ? -14.25 -14.727 7.809 1 83.19 253 ALA B N 1
ATOM 4638 C CA . ALA B 1 253 ? -15.211 -15.359 8.711 1 83.19 253 ALA B CA 1
ATOM 4639 C C . ALA B 1 253 ? -15.789 -14.336 9.688 1 83.19 253 ALA B C 1
ATOM 4641 O O . ALA B 1 253 ? -16.984 -14.391 10.016 1 83.19 253 ALA B O 1
ATOM 4642 N N . HIS B 1 254 ? -15 -13.453 10.102 1 83 254 HIS B N 1
ATOM 4643 C CA . HIS B 1 254 ? -15.438 -12.391 11 1 83 254 HIS B CA 1
ATOM 4644 C C . HIS B 1 254 ? -16.562 -11.57 10.383 1 83 254 HIS B C 1
ATOM 4646 O O . HIS B 1 254 ? -17.516 -11.211 11.062 1 83 254 HIS B O 1
ATOM 4652 N N . TYR B 1 255 ? -16.562 -11.375 9.172 1 83 255 TYR B N 1
ATOM 4653 C CA . TYR B 1 255 ? -17.516 -10.477 8.523 1 83 255 TYR B CA 1
ATOM 4654 C C . TYR B 1 255 ? -18.656 -11.266 7.898 1 83 255 TYR B C 1
ATOM 4656 O O . TYR B 1 255 ? -19.766 -10.734 7.727 1 83 255 TYR B O 1
ATOM 4664 N N . LEU B 1 256 ? -18.406 -12.43 7.484 1 79.19 256 LEU B N 1
ATOM 4665 C CA . LEU B 1 256 ? -19.406 -13.156 6.715 1 79.19 256 LEU B CA 1
ATOM 4666 C C . LEU B 1 256 ? -20.203 -14.102 7.613 1 79.19 256 LEU B C 1
ATOM 4668 O O . LEU B 1 256 ? -21.297 -14.531 7.254 1 79.19 256 LEU B O 1
ATOM 4672 N N . GLU B 1 257 ? -19.719 -14.625 8.594 1 71.56 257 GLU B N 1
ATOM 4673 C CA . GLU B 1 257 ? -20.453 -15.508 9.492 1 71.56 257 GLU B CA 1
ATOM 4674 C C . GLU B 1 257 ? -21.234 -14.719 10.531 1 71.56 257 GLU B C 1
ATOM 4676 O O . GLU B 1 257 ? -20.719 -13.766 11.125 1 71.56 257 GLU B O 1
ATOM 4681 N N . SER B 1 258 ? -22.609 -14.289 10.031 1 57.66 258 SER B N 1
ATOM 4682 C CA . SER B 1 258 ? -23.531 -13.539 10.875 1 57.66 258 SER B CA 1
ATOM 4683 C C . SER B 1 258 ? -23.406 -13.953 12.336 1 57.66 258 SER B C 1
ATOM 4685 O O . SER B 1 258 ? -23.172 -15.117 12.641 1 57.66 258 SER B O 1
ATOM 4687 N N . LYS B 1 259 ? -23.469 -12.828 13.344 1 51.25 259 LYS B N 1
ATOM 4688 C CA . LYS B 1 259 ? -23.641 -13.109 14.766 1 51.25 259 LYS B CA 1
ATOM 4689 C C . LYS B 1 259 ? -24.75 -14.133 14.992 1 51.25 259 LYS B C 1
ATOM 4691 O O . LYS B 1 259 ? -24.656 -14.961 15.906 1 51.25 259 LYS B O 1
ATOM 4696 N N . ASP B 1 260 ? -25.969 -13.961 14.414 1 45.06 260 ASP B N 1
ATOM 4697 C CA . ASP B 1 260 ? -27.141 -14.805 14.617 1 45.06 260 ASP B CA 1
ATOM 4698 C C . ASP B 1 260 ? -27.109 -16.016 13.703 1 45.06 260 ASP B C 1
ATOM 4700 O O . ASP B 1 260 ? -27.797 -17.016 13.945 1 45.06 260 ASP B O 1
ATOM 4704 N N . GLU B 1 261 ? -26.844 -15.984 12.398 1 43.03 261 GLU B N 1
ATOM 4705 C CA . GLU B 1 261 ? -27.031 -17.078 11.445 1 43.03 261 GLU B CA 1
ATOM 4706 C C . GLU B 1 261 ? -25.828 -18.031 11.469 1 43.03 261 GLU B C 1
ATOM 4708 O O . GLU B 1 261 ? -24.875 -17.844 10.727 1 43.03 261 GLU B O 1
ATOM 4713 N N . LYS B 1 262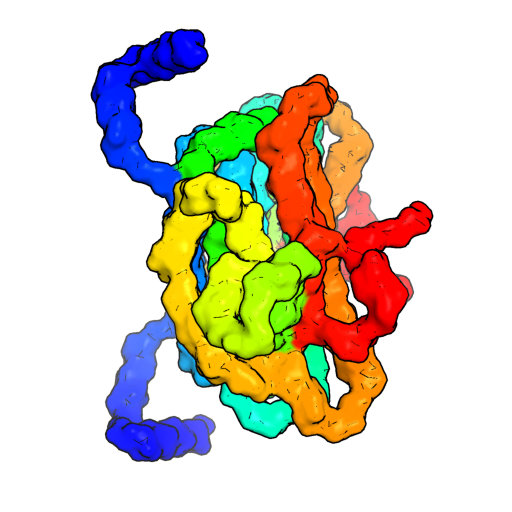 ? -25.375 -18.656 12.32 1 39.22 262 LYS B N 1
ATOM 4714 C CA . LYS B 1 262 ? -24.766 -19.984 12.242 1 39.22 262 LYS B CA 1
ATOM 4715 C C . LYS B 1 262 ? -25.484 -20.859 11.219 1 39.22 262 LYS B C 1
ATOM 4717 O O . LYS B 1 262 ? -25.078 -22 10.969 1 39.22 262 LYS B O 1
ATOM 4722 N N . LYS B 1 263 ? -26.812 -20.75 11.133 1 37.03 263 LYS B N 1
ATOM 4723 C CA . LYS B 1 263 ? -27.719 -21.812 10.703 1 37.03 263 LYS B CA 1
ATOM 4724 C C . LYS B 1 263 ? -27.578 -22.078 9.211 1 37.03 263 LYS B C 1
ATOM 4726 O O . LYS B 1 263 ? -27.734 -23.219 8.766 1 37.03 263 LYS B O 1
ATOM 4731 N N . THR B 1 264 ? -28.094 -21.156 8.172 1 36.22 264 THR B N 1
ATOM 4732 C CA . THR B 1 264 ? -28.156 -21.75 6.844 1 36.22 264 THR B CA 1
ATOM 4733 C C . THR B 1 264 ? -26.781 -21.703 6.16 1 36.22 264 THR B C 1
ATOM 4735 O O . THR B 1 264 ? -26.422 -20.688 5.559 1 36.22 264 THR B O 1
ATOM 4738 N N . ALA B 1 265 ? -25.688 -22.031 6.621 1 37.19 265 ALA B N 1
ATOM 4739 C CA . ALA B 1 265 ? -24.312 -22.172 6.172 1 37.19 265 ALA B CA 1
ATOM 4740 C C . ALA B 1 265 ? -24.234 -22.75 4.762 1 37.19 265 ALA B C 1
ATOM 4742 O O . ALA B 1 265 ? -23.531 -23.734 4.523 1 37.19 265 ALA B O 1
ATOM 4743 N N . THR B 1 266 ? -25.234 -22.859 4.039 1 36.06 266 THR B N 1
ATOM 4744 C CA . THR B 1 266 ? -25.078 -23.641 2.812 1 36.06 266 THR B CA 1
ATOM 4745 C C . THR B 1 266 ? -24.031 -23.016 1.902 1 36.06 266 THR B C 1
ATOM 4747 O O . THR B 1 266 ? -23.188 -23.719 1.329 1 36.06 266 THR B O 1
ATOM 4750 N N . GLY B 1 267 ? -24.188 -21.75 1.358 1 38.69 267 GLY B N 1
ATOM 4751 C CA . GLY B 1 267 ? -23.344 -21.156 0.34 1 38.69 267 GLY B CA 1
ATOM 4752 C C . GLY B 1 267 ? -22.031 -20.625 0.892 1 38.69 267 GLY B C 1
ATOM 4753 O O . GLY B 1 267 ? -21.172 -20.156 0.136 1 38.69 267 GLY B O 1
ATOM 4754 N N . GLY B 1 268 ? -21.859 -20.141 2.066 1 45.25 268 GLY B N 1
ATOM 4755 C CA . GLY B 1 268 ? -20.734 -19.703 2.896 1 45.25 268 GLY B CA 1
ATOM 4756 C C . GLY B 1 268 ? -19.625 -20.734 2.963 1 45.25 268 GLY B C 1
ATOM 4757 O O . GLY B 1 268 ? -18.453 -20.375 3.074 1 45.25 268 GLY B O 1
ATOM 4758 N N . SER B 1 269 ? -20.062 -22.016 3.053 1 51.62 269 SER B N 1
ATOM 4759 C CA . SER B 1 269 ? -19.25 -23.172 3.367 1 51.62 269 SER B CA 1
ATOM 4760 C C . SER B 1 269 ? -18.234 -23.453 2.26 1 51.62 269 SER B C 1
ATOM 4762 O O . SER B 1 269 ? -17.094 -23.812 2.537 1 51.62 269 SER B O 1
ATOM 4764 N N . GLN B 1 270 ? -18.719 -23.141 0.989 1 59.75 270 GLN B N 1
ATOM 4765 C CA . GLN B 1 270 ? -17.844 -23.625 -0.073 1 59.75 270 GLN B CA 1
ATOM 4766 C C . GLN B 1 270 ? -16.594 -22.75 -0.177 1 59.75 270 GLN B C 1
ATOM 4768 O O . GLN B 1 270 ? -15.484 -23.281 -0.366 1 59.75 270 GLN B O 1
ATOM 4773 N N . TRP B 1 271 ? -16.828 -21.484 0.252 1 65.12 271 TRP B N 1
ATOM 4774 C CA . TRP B 1 271 ? -15.672 -20.609 0.144 1 65.12 271 TRP B CA 1
ATOM 4775 C C . TRP B 1 271 ? -14.664 -20.891 1.258 1 65.12 271 TRP B C 1
ATOM 4777 O O . TRP B 1 271 ? -13.453 -20.797 1.051 1 65.12 271 TRP B O 1
ATOM 4787 N N . LYS B 1 272 ? -15.156 -21.203 2.43 1 70 272 LYS B N 1
ATOM 4788 C CA . LYS B 1 272 ? -14.273 -21.516 3.545 1 70 272 LYS B CA 1
ATOM 4789 C C . LYS B 1 272 ? -13.398 -22.719 3.227 1 70 272 LYS B C 1
ATOM 4791 O O . LYS B 1 272 ? -12.203 -22.734 3.531 1 70 272 LYS B O 1
ATOM 4796 N N . LYS B 1 273 ? -14.125 -23.625 2.672 1 69.94 273 LYS B N 1
ATOM 4797 C CA . LYS B 1 273 ? -13.406 -24.844 2.309 1 69.94 273 LYS B CA 1
ATOM 4798 C C . LYS B 1 273 ? -12.312 -24.547 1.285 1 69.94 273 LYS B C 1
ATOM 4800 O O . LYS B 1 273 ? -11.18 -25.016 1.428 1 69.94 273 LYS B O 1
ATOM 4805 N N . TYR B 1 274 ? -12.625 -23.672 0.469 1 75.75 274 TYR B N 1
ATOM 4806 C CA . TYR B 1 274 ? -11.695 -23.391 -0.613 1 75.75 274 TYR B CA 1
ATOM 4807 C C . TYR B 1 274 ? -10.539 -22.531 -0.12 1 75.75 274 TYR B C 1
ATOM 4809 O O . TYR B 1 274 ? -9.398 -22.688 -0.574 1 75.75 274 TYR B O 1
ATOM 4817 N N . LEU B 1 275 ? -10.805 -21.688 0.851 1 79.06 275 LEU B N 1
ATOM 4818 C CA . LEU B 1 275 ? -9.797 -20.734 1.298 1 79.06 275 LEU B CA 1
ATOM 4819 C C . LEU B 1 275 ? -8.812 -21.406 2.256 1 79.06 275 LEU B C 1
ATOM 4821 O O . LEU B 1 275 ? -7.688 -20.922 2.432 1 79.06 275 LEU B O 1
ATOM 4825 N N . HIS B 1 276 ? -9.258 -22.469 2.873 1 86.44 276 HIS B N 1
ATOM 4826 C CA . HIS B 1 276 ? -8.398 -23.094 3.869 1 86.44 276 HIS B CA 1
ATOM 4827 C C . HIS B 1 276 ? -7.195 -23.766 3.215 1 86.44 276 HIS B C 1
ATOM 4829 O O . HIS B 1 276 ? -7.348 -24.5 2.236 1 86.44 276 HIS B O 1
ATOM 4835 N N . PRO B 1 277 ? -6.059 -23.594 3.826 1 90.5 277 PRO B N 1
ATOM 4836 C CA . PRO B 1 277 ? -4.84 -24.141 3.227 1 90.5 277 PRO B CA 1
ATOM 4837 C C . PRO B 1 277 ? -4.871 -25.656 3.102 1 90.5 277 PRO B C 1
ATOM 4839 O O . PRO B 1 277 ? -4.246 -26.219 2.199 1 90.5 277 PRO B O 1
ATOM 4842 N N . SER B 1 278 ? -5.609 -26.344 3.932 1 87.56 278 SER B N 1
ATOM 4843 C CA . SER B 1 278 ? -5.684 -27.797 3.861 1 87.56 278 SER B CA 1
ATOM 4844 C C . SER B 1 278 ? -6.422 -28.25 2.607 1 87.56 278 SER B C 1
ATOM 4846 O O . SER B 1 278 ? -6.234 -29.375 2.146 1 87.56 278 SER B O 1
ATOM 4848 N N . HIS B 1 279 ? -7.223 -27.406 2.1 1 84.75 279 HIS B N 1
ATOM 4849 C CA . HIS B 1 279 ? -7.926 -27.719 0.858 1 84.75 279 HIS B CA 1
ATOM 4850 C C . HIS B 1 279 ? -7.109 -27.297 -0.358 1 84.75 279 HIS B C 1
ATOM 4852 O O . HIS B 1 279 ? -7.074 -28 -1.365 1 84.75 279 HIS B O 1
ATOM 4858 N N . GLN B 1 280 ? -6.473 -26.172 -0.283 1 88.25 280 GLN B N 1
ATOM 4859 C CA . GLN B 1 280 ? -5.684 -25.656 -1.395 1 88.25 280 GLN B CA 1
ATOM 4860 C C . GLN B 1 280 ? -4.398 -26.469 -1.58 1 88.25 280 GLN B C 1
ATOM 4862 O O . GLN B 1 280 ? -4.039 -26.828 -2.705 1 88.25 280 GLN B O 1
ATOM 4867 N N . GLN B 1 281 ? -3.721 -26.781 -0.459 1 88.5 281 GLN B N 1
ATOM 4868 C CA . GLN B 1 281 ? -2.551 -27.641 -0.345 1 88.5 281 GLN B CA 1
ATOM 4869 C C . GLN B 1 281 ? -1.41 -27.141 -1.227 1 88.5 281 GLN B C 1
ATOM 4871 O O . GLN B 1 281 ? -0.706 -27.938 -1.851 1 88.5 281 GLN B O 1
ATOM 4876 N N . ARG B 1 282 ? -1.365 -25.812 -1.393 1 92.31 282 ARG B N 1
ATOM 4877 C CA . ARG B 1 282 ? -0.27 -25.219 -2.16 1 92.31 282 ARG B CA 1
ATOM 4878 C C . ARG B 1 282 ? 1.047 -25.328 -1.397 1 92.31 282 ARG B C 1
ATOM 4880 O O . ARG B 1 282 ? 1.115 -24.969 -0.22 1 92.31 282 ARG B O 1
ATOM 4887 N N . LYS B 1 283 ? 2.057 -25.891 -2.025 1 95.81 283 LYS B N 1
ATOM 4888 C CA . LYS B 1 283 ? 3.424 -25.938 -1.516 1 95.81 283 LYS B CA 1
ATOM 4889 C C . LYS B 1 283 ? 4.426 -25.531 -2.598 1 95.81 283 LYS B C 1
ATOM 4891 O O . LYS B 1 283 ? 4.535 -26.203 -3.625 1 95.81 283 LYS B O 1
ATOM 4896 N N . PHE B 1 284 ? 5.156 -24.453 -2.354 1 98.12 284 PHE B N 1
ATOM 4897 C CA . PHE B 1 284 ? 6.137 -24 -3.34 1 98.12 284 PHE B CA 1
ATOM 4898 C C . PHE B 1 284 ? 7.324 -24.953 -3.389 1 98.12 284 PHE B C 1
ATOM 4900 O O . PHE B 1 284 ? 7.879 -25.203 -4.461 1 98.12 284 PHE B O 1
ATOM 4907 N N . PHE B 1 285 ? 7.688 -25.469 -2.18 1 97.62 285 PHE B N 1
ATOM 4908 C CA . PHE B 1 285 ? 8.867 -26.328 -2.064 1 97.62 285 PHE B CA 1
ATOM 4909 C C . PHE B 1 285 ? 8.531 -27.609 -1.311 1 97.62 285 PHE B C 1
ATOM 4911 O O . PHE B 1 285 ? 9.062 -27.859 -0.228 1 97.62 285 PHE B O 1
ATOM 4918 N N . PRO B 1 286 ? 7.801 -28.5 -1.986 1 96.25 286 PRO B N 1
ATOM 4919 C CA . PRO B 1 286 ? 7.344 -29.703 -1.281 1 96.25 286 PRO B CA 1
ATOM 4920 C C . PRO B 1 286 ? 8.5 -30.547 -0.735 1 96.25 286 PRO B C 1
ATOM 4922 O O . PRO B 1 286 ? 8.367 -31.156 0.326 1 96.25 286 PRO B O 1
ATOM 4925 N N . ALA B 1 287 ? 9.586 -30.547 -1.389 1 93.56 287 ALA B N 1
ATOM 4926 C CA . ALA B 1 287 ? 10.719 -31.391 -1.009 1 93.56 287 ALA B CA 1
ATOM 4927 C C . ALA B 1 287 ? 11.328 -30.938 0.314 1 93.56 287 ALA B C 1
ATOM 4929 O O . ALA B 1 287 ? 12.07 -31.688 0.956 1 93.56 287 ALA B O 1
ATOM 4930 N N . LEU B 1 288 ? 11.008 -29.688 0.72 1 95.81 288 LEU B N 1
ATOM 4931 C CA . LEU B 1 288 ? 11.602 -29.141 1.938 1 95.81 288 LEU B CA 1
ATOM 4932 C C . LEU B 1 288 ? 10.805 -29.578 3.166 1 95.81 288 LEU B C 1
ATOM 4934 O O . LEU B 1 288 ? 11.266 -29.406 4.297 1 95.81 288 LEU B O 1
ATOM 4938 N N . TRP B 1 289 ? 9.688 -30.156 2.969 1 95.81 289 TRP B N 1
ATOM 4939 C CA . TRP B 1 289 ? 8.797 -30.516 4.066 1 95.81 289 TRP B CA 1
ATOM 4940 C C . TRP B 1 289 ? 8.781 -32.031 4.289 1 95.81 289 TRP B C 1
ATOM 4942 O O . TRP B 1 289 ? 8.828 -32.812 3.332 1 95.81 289 TRP B O 1
ATOM 4952 N N . THR B 1 290 ? 8.68 -32.406 5.562 1 95.06 290 THR B N 1
ATOM 4953 C CA . THR B 1 290 ? 8.531 -33.844 5.883 1 95.06 290 THR B CA 1
ATOM 4954 C C . THR B 1 290 ? 7.121 -34.312 5.543 1 95.06 290 THR B C 1
ATOM 4956 O O . THR B 1 290 ? 6.211 -33.5 5.348 1 95.06 290 THR B O 1
ATOM 4959 N N . GLU B 1 291 ? 6.98 -35.625 5.488 1 93.75 291 GLU B N 1
ATOM 4960 C CA . GLU B 1 291 ? 5.668 -36.188 5.191 1 93.75 291 GLU B CA 1
ATOM 4961 C C . GLU B 1 291 ? 4.652 -35.812 6.266 1 93.75 291 GLU B C 1
ATOM 4963 O O . GLU B 1 291 ? 3.492 -35.531 5.961 1 93.75 291 GLU B O 1
ATOM 4968 N N . SER B 1 292 ? 5.078 -35.781 7.477 1 93.06 292 SER B N 1
ATOM 4969 C CA . SER B 1 292 ? 4.207 -35.375 8.578 1 93.06 292 SER B CA 1
ATOM 4970 C C . SER B 1 292 ? 3.766 -33.938 8.453 1 93.06 292 SER B C 1
ATOM 4972 O O . SER B 1 292 ? 2.594 -33.594 8.664 1 93.06 292 SER B O 1
ATOM 4974 N N . GLU B 1 293 ? 4.691 -33.031 8.047 1 92.38 293 GLU B N 1
ATOM 4975 C CA . GLU B 1 293 ? 4.383 -31.625 7.863 1 92.38 293 GLU B CA 1
ATOM 4976 C C . GLU B 1 293 ? 3.41 -31.422 6.707 1 92.38 293 GLU B C 1
ATOM 4978 O O . GLU B 1 293 ? 2.527 -30.562 6.773 1 92.38 293 GLU B O 1
ATOM 4983 N N . LYS B 1 294 ? 3.584 -32.156 5.672 1 92.25 294 LYS B N 1
ATOM 4984 C CA . LYS B 1 294 ? 2.686 -32.062 4.523 1 92.25 294 LYS B CA 1
ATOM 4985 C C . LYS B 1 294 ? 1.276 -32.531 4.895 1 92.25 294 LYS B C 1
ATOM 4987 O O . LYS B 1 294 ? 0.292 -31.922 4.473 1 92.25 294 LYS B O 1
ATOM 4992 N N . GLU B 1 295 ? 1.142 -33.562 5.754 1 88.19 295 GLU B N 1
ATOM 4993 C CA . GLU B 1 295 ? -0.152 -34.094 6.18 1 88.19 295 GLU B CA 1
ATOM 4994 C C . GLU B 1 295 ? -0.885 -33.094 7.074 1 88.19 295 GLU B C 1
ATOM 4996 O O . GLU B 1 295 ? -2.115 -33.031 7.055 1 88.19 295 GLU B O 1
ATOM 5001 N N . GLN B 1 296 ? -0.113 -32.281 7.754 1 88.44 296 GLN B N 1
ATOM 5002 C CA . GLN B 1 296 ? -0.685 -31.312 8.688 1 88.44 296 GLN B CA 1
ATOM 5003 C C . GLN B 1 296 ? -0.703 -29.906 8.078 1 88.44 296 GLN B C 1
ATOM 5005 O O . GLN B 1 296 ? -0.783 -28.922 8.805 1 88.44 296 GLN B O 1
ATOM 5010 N N . TRP B 1 297 ? -0.549 -29.953 6.809 1 89.5 297 TRP B N 1
ATOM 5011 C CA . TRP B 1 297 ? -0.458 -28.672 6.113 1 89.5 297 TRP B CA 1
ATOM 5012 C C . TRP B 1 297 ? -1.689 -27.812 6.383 1 89.5 297 TRP B C 1
ATOM 5014 O O . TRP B 1 297 ? -2.82 -28.25 6.18 1 89.5 297 TRP B O 1
ATOM 5024 N N . GLY B 1 298 ? -1.477 -26.609 6.867 1 86.31 298 GLY B N 1
ATOM 5025 C CA . GLY B 1 298 ? -2.57 -25.688 7.137 1 86.31 298 GLY B CA 1
ATOM 5026 C C . GLY B 1 298 ? -3.215 -25.906 8.492 1 86.31 298 GLY B C 1
ATOM 5027 O O . GLY B 1 298 ? -4.09 -25.141 8.898 1 86.31 298 GLY B O 1
ATOM 5028 N N . GLU B 1 299 ? -2.934 -27 9.148 1 80.44 299 GLU B N 1
ATOM 5029 C CA . GLU B 1 299 ? -3.541 -27.281 10.445 1 80.44 299 GLU B CA 1
ATOM 5030 C C . GLU B 1 299 ? -2.863 -26.469 11.547 1 80.44 299 GLU B C 1
ATOM 5032 O O . GLU B 1 299 ? -1.647 -26.266 11.516 1 80.44 299 GLU B O 1
ATOM 5037 N N . THR B 1 300 ? -3.547 -25.484 12.188 1 63.75 300 THR B N 1
ATOM 5038 C CA . THR B 1 300 ? -3.002 -24.672 13.266 1 63.75 300 THR B CA 1
ATOM 5039 C C . THR B 1 300 ? -2.611 -25.547 14.453 1 63.75 300 THR B C 1
ATOM 5041 O O . THR B 1 300 ? -3.346 -26.469 14.82 1 63.75 300 THR B O 1
ATOM 5044 N N . LYS B 1 301 ? -1.342 -25.453 14.875 1 48 301 LYS B N 1
ATOM 5045 C CA . LYS B 1 301 ? -0.98 -26.078 16.141 1 48 301 LYS B CA 1
ATOM 5046 C C . LYS B 1 301 ? -1.824 -25.531 17.281 1 48 301 LYS B C 1
ATOM 5048 O O . LYS B 1 301 ? -1.992 -24.312 17.406 1 48 301 LYS B O 1
ATOM 5053 N N . SER B 1 302 ? -2.885 -26.188 17.625 1 37.34 302 SER B N 1
ATOM 5054 C CA . SER B 1 302 ? -3.479 -25.844 18.922 1 37.34 302 SER B CA 1
ATOM 5055 C C . SER B 1 302 ? -2.408 -25.547 19.969 1 37.34 302 SER B C 1
ATOM 5057 O O . SER B 1 302 ? -1.603 -26.422 20.297 1 37.34 302 SER B O 1
ATOM 5059 N N . SER B 1 303 ? -1.703 -24.438 19.812 1 30.62 303 SER B N 1
ATOM 5060 C CA . SER B 1 303 ? -1.082 -24.219 21.109 1 30.62 303 SER B CA 1
ATOM 5061 C C . SER B 1 303 ? -2.131 -24 22.203 1 30.62 303 SER B C 1
ATOM 5063 O O . SER B 1 303 ? -3.152 -23.359 21.953 1 30.62 303 SER B O 1
#

Organism: Allomuricauda ruestringensis (strain DSM 13258 / CIP 107369 / LMG 19739 / B1) (NCBI:txid886377)

Secondary structure (DSSP, 8-state):
-HHHHHHHHHHHHHTT--HHHHHHHHHHPPPP-HHHHHTHHHHHH----SSS-THHHHHHHHHHHHHHHHHHHHHHHHHHHTSSS--HHHHHHHHHHHHHHHHHHHHHHHHHHTTS-HHHHHHHGGGTTT--GGG-HHHHHHHHHHS-GGGG--HHHHHHS-SS--HHHHHHT-GGGGGTEETTTTEE-HHHHHHHHHHHHHHHHHHHHTTTTSHHHHHHHSSS--HHHHHHHHHHHHIIIIIHHHHHHHHHHHHHS-SS--S--TTHHHHHHHHSHHHH---S-GGGS-HHHHHTTT-----/-HHHHHHHHHHHHHTT--HHHHHHHHHHPPPP-HHHHHTHHHHHH----SSS-THHHHHHHHHHHHHHHHHHHHHHHHHHHTSSS--HHHHHHHHHHHHHHHHHHHHHHHHHHTTS-HHHHHHHGGGTTT--GGG-HHHHHHHHHHS-GGGG--HHHHHHS-SS--HHHHHHT-GGGGGTEETTTTEE-HHHHHHHHHHHHHHHHHHHHTTTTSHHHHHHHSSS--HHHHHHHHHHHHIIIIIHHHHHHHHHHHHHS-SS-SS--SSHHHHHHHHSHHHH---S-GGGS-HHHHHTTT-----

Radius of gyration: 27.01 Å; Cα contacts (8 Å, |Δi|>4): 692; chains: 2; bounding box: 76×78×63 Å

InterPro domains:
  IPR004981 Tryptophan 2,3-dioxygenase [PF03301] (31-145)
  IPR004981 Tryptophan 2,3-dioxygenase [PTHR10138] (29-145)
  IPR037217 Tryptophan/Indoleamine 2,3-dioxygenase-like [SSF140959] (33-295)

Sequence (606 aa):
MTDTIDQIINKYQEMGENPETYLQGLLHAAPITYWDYIGVDTLLSLQRPRTPFKDETIFILYHQVTELLLKMMRHELEQLVYREGVDWEQMATKVKRCIRYTKMLIDSFAIMKDGMDYGEYQEFRKTLTPASGFQSAQFRYIELLCTPLENLINAEGRKRLPKEPSIQDYFDHIYWRDAGYDRKTGKRTLTLARFEERYLEDFMILAKKVRGQTLQDKLKGIQDPSTLLLGILKEFDHLYNVEWPLVHLKTAAHYLESKDEKKTATGGSQWKKYLHPSHQQRKFFPALWTESEKEQWGETKSSMTDTIDQIINKYQEMGENPETYLQGLLHAAPITYWDYIGVDTLLSLQRPRTPFKDETIFILYHQVTELLLKMMRHELEQLVYREGVDWEQMATKVKRCIRYTKMLIDSFAIMKDGMDYGEYQEFRKTLTPASGFQSAQFRYIELLCTPLENLINAEGRKRLPKEPSIQDYFDHIYWRDAGYDRKTGKRTLTLARFEERYLEDFMILAKKVRGQTLQDKLKGIQDPSTLLLGILKEFDHLYNVEWPLVHLKTAAHYLESKDEKKTATGGSQWKKYLHPSHQQRKFFPALWTESEKEQWGETKSS

Solvent-accessible surface area (backbone atoms only — not comparable to full-atom values): 33595 Å² total; per-residue (Å²): 108,67,65,57,48,51,50,48,40,49,54,29,47,75,70,73,41,64,39,64,59,56,56,56,44,57,74,71,54,73,74,53,43,40,50,69,62,47,30,45,68,64,61,73,60,46,70,68,62,92,54,91,52,73,54,50,46,51,54,39,48,52,51,44,45,49,52,50,43,43,47,50,37,40,56,46,49,49,60,54,38,75,41,82,83,68,49,68,67,59,50,40,52,43,48,52,45,37,38,52,46,47,49,50,55,49,58,50,45,54,51,61,58,73,51,49,56,64,72,56,47,68,54,54,54,65,76,38,52,61,38,40,79,84,57,47,59,58,63,54,52,41,48,47,45,33,16,62,68,77,40,41,33,15,78,73,29,57,72,69,50,61,97,79,62,48,74,66,50,44,65,74,34,24,41,73,51,64,71,31,43,39,80,88,78,68,48,61,37,68,55,46,48,55,42,42,73,71,40,44,66,60,51,51,52,48,46,61,71,34,59,84,30,11,45,41,44,47,54,72,68,40,81,80,70,50,72,64,42,54,49,52,53,50,49,36,39,45,42,61,43,28,50,35,37,48,53,50,45,53,40,50,46,64,72,64,50,47,96,82,53,76,68,88,52,70,79,65,46,56,52,53,50,50,48,33,27,64,55,33,49,54,42,48,53,60,87,78,4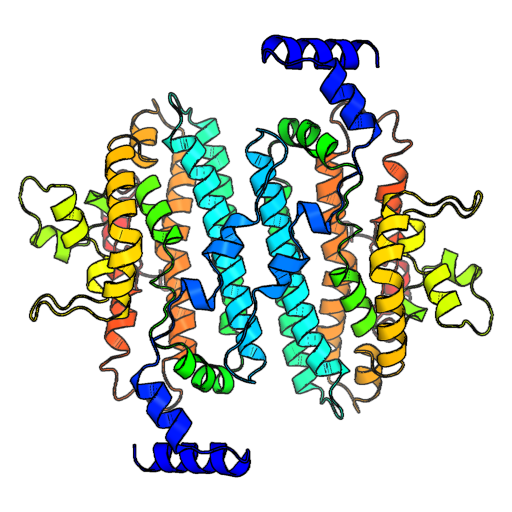9,52,73,69,53,61,74,45,38,57,58,73,75,83,120,106,67,67,58,48,50,52,48,41,48,54,28,46,76,70,73,42,64,40,66,59,55,56,56,44,57,72,69,54,74,75,53,43,38,50,70,62,47,30,45,69,63,60,72,59,45,71,67,63,93,57,91,53,71,54,50,48,51,55,40,49,52,52,43,43,50,53,50,43,42,48,50,38,40,57,45,49,48,59,54,38,77,39,80,83,67,48,69,65,60,51,40,54,43,48,53,44,36,36,53,45,46,50,49,56,48,58,48,45,56,52,58,60,75,50,48,55,65,71,56,47,67,54,54,52,66,76,38,51,60,35,41,79,83,58,49,59,58,62,55,52,42,50,48,44,33,16,62,67,76,40,41,34,14,77,71,31,56,73,70,51,60,96,77,62,48,73,66,50,44,65,74,34,25,40,74,50,63,68,32,42,40,80,90,78,68,47,61,38,69,54,47,50,54,41,43,72,72,42,43,66,60,50,50,52,48,45,60,71,34,60,83,30,11,44,40,43,48,54,71,68,39,80,80,69,48,70,64,44,54,50,52,51,51,48,35,38,44,42,60,44,28,50,37,36,48,52,50,46,52,41,50,46,66,70,64,50,48,95,81,53,76,70,85,56,69,79,64,46,60,54,52,50,48,48,33,28,61,54,33,48,54,42,48,54,60,87,79,50,52,72,69,54,61,74,45,38,56,60,74,77,81,120

Nearest PDB structures (foldseek):
  2nox-assembly2_G  TM=5.976E-01  e=9.194E-07  Cupriavidus metallidurans
  2nox-assembly1_C  TM=6.087E-01  e=1.703E-06  Cupriavidus metallidurans
  2nox-assembly3_K  TM=6.137E-01  e=2.219E-06  Cupriavidus metallidurans
  2nox-assembly1_B  TM=6.063E-01  e=4.296E-06  Cupriavidus metallidurans
  2nox-assembly4_M  TM=6.069E-01  e=6.974E-06  Cupriavidus metallidurans

pLDDT: mean 90.01, std 12.54, range [30.55, 98.81]